Protein AF-A0A9X1Z696-F1 (afdb_monomer)

Radius of gyration: 63.29 Å; Cα contacts (8 Å, |Δi|>4): 1211; chains: 1; bounding box: 134×88×149 Å

Foldseek 3Di:
DPPPPPPPPPPPPPDPPVPWDWFAWPDKDWPAFDDDDVAGQGRVQQAVPDLQYKHKGHFDPQLQQFIKMKTFTPDWFFFFKKKWFWFRLNDPLRLQQAKTFQWKWKAFQVRFIDIDGDDSDRDIDMDTGPTDTGRMMMIGGHDIHAHPNHGRMIITRYMTITGGHPVRVVVVVVVVVVVVVVVVVVVVVVVVVVVVVVVVLVVLLVVLVVCVVPDDPLVSLVVLLVCLVPDDDPVSVVSSLVSVLVVLVVQLVVCLVVLNLPSLVVVLVSPCPGPSCVVCVVSSVSSNVSSLVSLVVVCVVVLALLSLLVSQVVSQVVDPPRPSLVSLVSSLVSLLVCLVVVVPPDLPLVSLVSCLPDDDDPVSVVSSLVSLQSNLLVLLVVDQAVVSLVVSCVSCPVPDHALNSLQSSQCSNCVSQQKDKDKDKDKDFPAKDWDFDFDDKDWDWDWDDDPNDTDTDTDIDTDTDDTDIDTAIAIKMKMKIFQQAQWKKKWKKKKKFFAWEWDWDADPPPPPPCRTDGDIDTDIDIDIDIDTDHHRDMDMDIDTRYRYDTPNTDIHTPDIDTDDNVVVVLLVCLLANQDLVSLVVLCPDPSNVVCNVSSQVVNLVNQVVQKDWDKDFDPPDDLADFGKIKIKIFRQAQFKFWKWKDKPQDPDIDIDIAHHRGMDIDIHTGYRDDPVRIDMDIDGPTTDD

Structure (mmCIF, N/CA/C/O backbone):
data_AF-A0A9X1Z696-F1
#
_entry.id   AF-A0A9X1Z696-F1
#
loop_
_atom_site.group_PDB
_atom_site.id
_atom_site.type_symbol
_atom_site.label_atom_id
_atom_site.label_alt_id
_atom_site.label_comp_id
_atom_site.label_asym_id
_atom_site.label_entity_id
_atom_site.label_seq_id
_atom_site.pdbx_PDB_ins_code
_atom_site.Cartn_x
_atom_site.Cartn_y
_atom_site.Cartn_z
_atom_site.occupancy
_atom_site.B_iso_or_equiv
_atom_site.auth_seq_id
_atom_site.auth_comp_id
_atom_site.auth_asym_id
_atom_site.auth_atom_id
_atom_site.pdbx_PDB_model_num
ATOM 1 N N . MET A 1 1 ? -19.351 -11.252 39.423 1.00 37.94 1 MET A N 1
ATOM 2 C CA . MET A 1 1 ? -19.489 -11.789 40.801 1.00 37.94 1 MET A CA 1
ATOM 3 C C . MET A 1 1 ? -19.796 -10.697 41.851 1.00 37.94 1 MET A C 1
ATOM 5 O O . MET A 1 1 ? -19.114 -10.624 42.860 1.00 37.94 1 MET A O 1
ATOM 9 N N . LYS A 1 2 ? -20.817 -9.836 41.660 1.00 31.81 2 LYS A N 1
ATOM 10 C CA . LYS A 1 2 ? -21.191 -8.789 42.652 1.00 31.81 2 LYS A CA 1
ATOM 11 C C . LYS A 1 2 ? -22.708 -8.544 42.816 1.00 31.81 2 LYS A C 1
ATOM 13 O O . LYS A 1 2 ? -23.097 -7.573 43.446 1.00 31.81 2 LYS A O 1
ATOM 18 N N . LYS A 1 3 ? -23.581 -9.420 42.297 1.00 30.72 3 LYS A N 1
ATOM 19 C CA . LYS A 1 3 ? -25.052 -9.277 42.422 1.00 30.72 3 LYS A CA 1
ATOM 20 C C . LYS A 1 3 ? -25.711 -10.218 43.448 1.00 30.72 3 LYS A C 1
ATOM 22 O O . LYS A 1 3 ? -26.930 -10.255 43.526 1.00 30.72 3 LYS A O 1
ATOM 27 N N . LEU A 1 4 ? -24.935 -10.943 44.261 1.00 31.11 4 LEU A N 1
ATOM 28 C CA . LEU A 1 4 ? -25.471 -11.966 45.177 1.00 31.11 4 LEU A CA 1
ATOM 29 C C . LEU A 1 4 ? -25.589 -11.529 46.652 1.00 31.11 4 LEU A C 1
ATOM 31 O O . LEU A 1 4 ? -25.949 -12.343 47.491 1.00 31.11 4 LEU A O 1
ATOM 35 N N . PHE A 1 5 ? -25.297 -10.269 46.994 1.00 35.19 5 PHE A N 1
ATOM 36 C CA . PHE A 1 5 ? -25.197 -9.848 48.404 1.00 35.19 5 PHE A CA 1
ATOM 37 C C .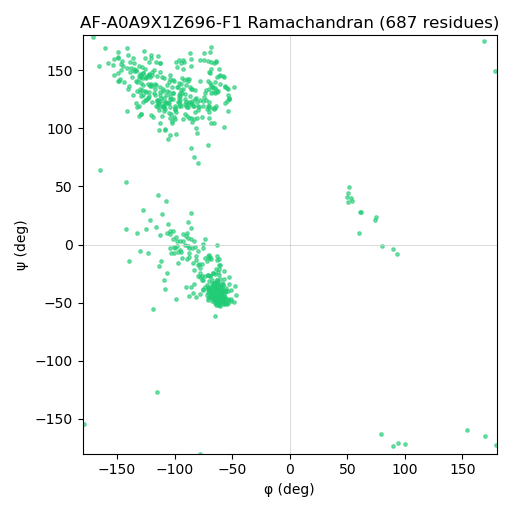 PHE A 1 5 ? -26.391 -9.062 48.962 1.00 35.19 5 PHE A C 1
ATOM 39 O O . PHE A 1 5 ? -26.445 -8.849 50.167 1.00 35.19 5 PHE A O 1
ATOM 46 N N . PHE A 1 6 ? -27.372 -8.664 48.143 1.00 33.44 6 PHE A N 1
ATOM 47 C CA . PHE A 1 6 ? -28.458 -7.787 48.616 1.00 33.44 6 PHE A CA 1
ATOM 48 C C . PHE A 1 6 ? -29.785 -8.493 48.943 1.00 33.44 6 PHE A C 1
ATOM 50 O O . PHE A 1 6 ? -30.678 -7.874 49.509 1.00 33.44 6 PHE A O 1
ATOM 57 N N . ALA A 1 7 ? -29.919 -9.791 48.647 1.00 29.61 7 ALA A N 1
ATOM 58 C CA . ALA A 1 7 ? -31.153 -10.548 48.899 1.00 29.61 7 ALA A CA 1
ATOM 59 C C . ALA A 1 7 ? -31.119 -11.418 50.174 1.00 29.61 7 ALA A C 1
ATOM 61 O O . ALA A 1 7 ? -32.121 -12.038 50.513 1.00 29.61 7 ALA A O 1
ATOM 62 N N . LEU A 1 8 ? -29.998 -11.459 50.905 1.00 30.05 8 LEU A N 1
ATOM 63 C CA . LEU A 1 8 ? -29.831 -12.364 52.053 1.00 30.05 8 LEU A CA 1
ATOM 64 C C . LEU A 1 8 ? -30.096 -11.711 53.426 1.00 30.05 8 LEU A C 1
ATOM 66 O O . LEU A 1 8 ? -30.027 -12.390 54.446 1.00 30.05 8 LEU A O 1
ATOM 70 N N . SER A 1 9 ? -30.415 -10.413 53.483 1.00 31.78 9 SER A N 1
ATOM 71 C CA . SER A 1 9 ? -30.576 -9.682 54.754 1.00 31.78 9 SER A CA 1
ATOM 72 C C . SER A 1 9 ? -32.011 -9.616 55.291 1.00 31.78 9 SER A C 1
ATOM 74 O O . SER A 1 9 ? -32.193 -9.263 56.453 1.00 31.78 9 SER A O 1
ATOM 76 N N . LEU A 1 10 ? -33.033 -9.997 54.510 1.00 31.11 10 LEU A N 1
ATOM 77 C CA . LEU A 1 10 ? -34.434 -9.990 54.973 1.00 31.11 10 LEU A CA 1
ATOM 78 C C . LEU A 1 10 ? -34.969 -11.345 55.469 1.00 31.11 10 LEU A C 1
ATOM 80 O O . LEU A 1 10 ? -36.059 -11.380 56.033 1.00 31.11 10 LEU A O 1
ATOM 84 N N . TYR A 1 11 ? -34.211 -12.438 55.343 1.00 32.88 11 TYR A N 1
ATOM 85 C CA . TYR A 1 11 ? -34.647 -13.775 55.787 1.00 32.88 11 TYR A CA 1
ATOM 86 C C . TYR A 1 11 ? -34.184 -14.177 57.201 1.00 32.88 11 TYR A C 1
ATOM 88 O O . TYR A 1 11 ? -34.494 -15.272 57.655 1.00 32.88 11 TYR A O 1
ATOM 96 N N . LEU A 1 12 ? -33.489 -13.299 57.937 1.00 34.62 12 LEU A N 1
ATOM 97 C CA . LEU A 1 12 ? -32.966 -13.597 59.285 1.00 34.62 12 LEU A CA 1
ATOM 98 C C . LEU A 1 12 ? -33.828 -13.063 60.446 1.00 34.62 12 LEU A C 1
ATOM 100 O O . LEU A 1 12 ? -33.436 -13.180 61.604 1.00 34.62 12 LEU A O 1
ATOM 104 N N . ALA A 1 13 ? -35.008 -12.499 60.175 1.00 36.16 13 ALA A N 1
ATOM 105 C CA . ALA A 1 13 ? -35.862 -11.898 61.208 1.00 36.16 13 ALA A CA 1
ATOM 106 C C . ALA A 1 13 ? -37.052 -12.769 61.664 1.00 36.16 13 ALA A C 1
ATOM 108 O O . ALA A 1 13 ? -37.931 -12.265 62.360 1.00 36.16 13 ALA A O 1
ATOM 109 N N . SER A 1 14 ? -37.115 -14.057 61.300 1.00 36.31 14 SER A N 1
ATOM 110 C CA . SER A 1 14 ? -38.261 -14.915 61.657 1.00 36.31 14 SER A CA 1
ATOM 111 C C . SER A 1 14 ? -37.887 -16.355 62.008 1.00 36.31 14 SER A C 1
ATOM 113 O O . SER A 1 14 ? -38.444 -17.302 61.476 1.00 36.31 14 SER A O 1
ATOM 115 N N . SER A 1 15 ? -36.967 -16.531 62.956 1.00 36.34 15 SER A N 1
ATOM 116 C CA . SER A 1 15 ? -36.835 -17.806 63.676 1.00 36.34 15 SER A CA 1
ATOM 117 C C . SER A 1 15 ? -35.990 -17.636 64.938 1.00 36.34 15 SER A C 1
ATOM 119 O O . SER A 1 15 ? -34.920 -18.220 65.070 1.00 36.34 15 SER A O 1
ATOM 121 N N . PHE A 1 16 ? -36.473 -16.836 65.892 1.00 47.09 16 PHE A N 1
ATOM 122 C CA . PHE A 1 16 ? -36.141 -17.084 67.298 1.00 47.09 16 PHE A CA 1
ATOM 123 C C . PHE A 1 16 ? -37.118 -18.148 67.801 1.00 47.09 16 PHE A C 1
ATOM 125 O O . PHE A 1 16 ? -38.100 -17.852 68.473 1.00 47.09 16 PHE A O 1
ATOM 132 N N . VAL A 1 17 ? -36.876 -19.394 67.394 1.00 40.75 17 VAL A N 1
ATOM 133 C CA . VAL A 1 17 ? -37.309 -20.537 68.195 1.00 40.75 17 VAL A CA 1
ATOM 134 C C . VAL A 1 17 ? -36.456 -20.441 69.453 1.00 40.75 17 VAL A C 1
ATOM 136 O O . VAL A 1 17 ? -35.228 -20.422 69.352 1.00 40.75 17 VAL A O 1
ATOM 139 N N . TRP A 1 18 ? -37.082 -20.259 70.612 1.00 46.44 18 TRP A N 1
ATOM 140 C CA . TRP A 1 18 ? -36.401 -20.421 71.890 1.00 46.44 18 TRP A CA 1
ATOM 141 C C . TRP A 1 18 ? -35.857 -21.847 71.888 1.00 46.44 18 TRP A C 1
ATOM 143 O O . TRP A 1 18 ? -36.621 -22.799 71.985 1.00 46.44 18 TRP A O 1
ATOM 153 N N . ALA A 1 19 ? -34.564 -22.020 71.622 1.00 50.69 19 ALA A N 1
ATOM 154 C CA . ALA A 1 19 ? -33.948 -23.318 71.810 1.00 50.69 19 ALA A CA 1
ATOM 155 C C . ALA A 1 19 ? -33.953 -23.541 73.321 1.00 50.69 19 ALA A C 1
ATOM 157 O O . ALA A 1 19 ? -33.198 -22.873 74.030 1.00 50.69 19 ALA A O 1
ATOM 158 N N . ASP A 1 20 ? -34.860 -24.390 73.802 1.00 59.59 20 ASP A N 1
ATOM 159 C CA . ASP A 1 20 ? -34.889 -24.786 75.202 1.00 59.59 20 ASP A CA 1
ATOM 160 C C . ASP A 1 20 ? -33.498 -25.282 75.593 1.00 59.59 20 ASP A C 1
ATOM 162 O O . ASP A 1 20 ? -32.908 -26.145 74.936 1.00 59.59 20 ASP A O 1
ATOM 166 N N . THR A 1 21 ? -32.942 -24.684 76.641 1.00 77.94 21 THR A N 1
ATOM 167 C CA . THR A 1 21 ? -31.635 -25.078 77.161 1.00 77.94 21 THR A CA 1
ATOM 168 C C . THR A 1 21 ? -31.819 -26.013 78.345 1.00 77.94 21 THR A C 1
ATOM 170 O O . THR A 1 21 ? -32.826 -25.946 79.049 1.00 77.94 21 THR A O 1
ATOM 173 N N . ASN A 1 22 ? -30.839 -26.884 78.587 1.00 87.56 22 ASN A N 1
ATOM 174 C CA . ASN A 1 22 ? -30.827 -27.672 79.813 1.00 87.56 22 ASN A CA 1
ATOM 175 C C . ASN A 1 22 ? -30.674 -26.736 81.018 1.00 87.56 22 ASN A C 1
ATOM 177 O O . ASN A 1 22 ? -29.673 -26.027 81.146 1.00 87.56 22 ASN A O 1
ATOM 181 N N . ILE A 1 23 ? -31.665 -26.760 81.902 1.00 92.25 23 ILE A N 1
ATOM 182 C CA . ILE A 1 23 ? -31.630 -26.088 83.192 1.00 92.25 23 ILE A CA 1
ATOM 183 C C . ILE A 1 23 ? -30.581 -26.763 84.061 1.00 92.25 23 ILE A C 1
ATOM 185 O O . ILE A 1 23 ? -30.544 -27.985 84.209 1.00 92.25 23 ILE A O 1
ATOM 189 N N . ASN A 1 24 ? -29.721 -25.943 84.654 1.00 91.69 24 ASN A N 1
ATOM 190 C CA . ASN A 1 24 ? -28.668 -26.428 85.525 1.00 91.69 24 ASN A CA 1
ATOM 191 C C . ASN A 1 24 ? -29.267 -26.941 86.847 1.00 91.69 24 ASN A C 1
ATOM 193 O O . ASN A 1 24 ? -29.898 -26.182 87.590 1.00 91.69 24 ASN A O 1
ATOM 197 N N . ILE A 1 25 ? -29.065 -28.226 87.141 1.00 93.75 25 ILE A N 1
ATOM 198 C CA . ILE A 1 25 ? -29.547 -28.872 88.365 1.00 93.75 25 ILE A CA 1
ATOM 199 C C . ILE A 1 25 ? -28.490 -28.718 89.462 1.00 93.75 25 ILE A C 1
ATOM 201 O O . ILE A 1 25 ? -27.351 -29.151 89.316 1.00 93.75 25 ILE A O 1
ATOM 205 N N . LYS A 1 26 ? -28.876 -28.109 90.583 1.00 92.81 26 LYS A N 1
ATOM 206 C CA . LYS A 1 26 ? -28.021 -27.886 91.754 1.00 92.81 26 LYS A CA 1
ATOM 207 C C . LYS A 1 26 ? -27.852 -29.145 92.596 1.00 92.81 26 LYS A C 1
ATOM 209 O O . LYS A 1 26 ? -26.762 -29.408 93.097 1.00 92.81 26 LYS A O 1
ATOM 214 N N . SER A 1 27 ? -28.938 -29.880 92.816 1.00 95.25 27 SER A N 1
ATOM 215 C CA . SER A 1 27 ? -28.945 -31.075 93.662 1.00 95.25 27 SER A CA 1
ATOM 216 C C . SER A 1 27 ? -30.114 -31.998 93.315 1.00 95.25 27 SER A C 1
ATOM 218 O O . SER A 1 27 ? -31.139 -31.560 92.793 1.00 95.25 27 SER A O 1
ATOM 220 N N . ALA A 1 28 ? -29.959 -33.284 93.635 1.00 96.69 28 ALA A N 1
ATOM 221 C CA . ALA A 1 28 ? -31.011 -34.291 93.548 1.00 96.69 28 ALA A CA 1
ATOM 222 C C . ALA A 1 28 ? -31.217 -34.953 94.917 1.00 96.69 28 ALA A C 1
ATOM 224 O O . ALA A 1 28 ? -30.253 -35.256 95.621 1.00 96.69 28 ALA A O 1
ATOM 225 N N . THR A 1 29 ? -32.474 -35.175 95.289 1.00 97.25 29 THR A N 1
ATOM 226 C CA . THR A 1 29 ? -32.901 -35.873 96.513 1.00 97.25 29 THR A CA 1
ATOM 227 C C . THR A 1 29 ? -34.011 -36.860 96.170 1.00 97.25 29 THR A C 1
ATOM 229 O O . THR A 1 29 ? -34.696 -36.677 95.169 1.00 97.25 29 THR A O 1
ATOM 232 N N . ALA A 1 30 ? -34.216 -37.904 96.970 1.00 96.94 30 ALA A N 1
ATOM 233 C CA . ALA A 1 30 ? -35.248 -38.908 96.710 1.00 96.94 30 ALA A CA 1
ATOM 234 C C . ALA A 1 30 ? -35.955 -39.362 97.991 1.00 96.94 30 ALA A C 1
ATOM 236 O O . ALA A 1 30 ? -35.443 -39.166 99.093 1.00 96.94 30 ALA A O 1
ATOM 237 N N . SER A 1 31 ? -37.122 -39.990 97.835 1.00 95.44 31 SER A N 1
ATOM 238 C CA . SER A 1 31 ? -37.882 -40.612 98.927 1.00 95.44 31 SER A CA 1
ATOM 239 C C . SER A 1 31 ? -37.101 -41.719 99.624 1.00 95.44 31 SER A C 1
ATOM 241 O O . SER A 1 31 ? -37.164 -41.865 100.844 1.00 95.44 31 SER A O 1
ATOM 243 N N . SER A 1 32 ? -36.376 -42.514 98.843 1.00 93.62 32 SER A N 1
ATOM 244 C CA . SER A 1 32 ? -35.541 -43.600 99.324 1.00 93.62 32 SER A CA 1
ATOM 245 C C . SER A 1 32 ? -34.496 -43.985 98.273 1.00 93.62 32 SER A C 1
ATOM 247 O O . SER A 1 32 ? -34.545 -43.536 97.125 1.00 93.62 32 SER A O 1
ATOM 249 N N . VAL A 1 33 ? -33.535 -44.812 98.686 1.00 91.81 33 VAL A N 1
ATOM 250 C CA . VAL A 1 33 ? -32.447 -45.323 97.844 1.00 91.81 33 VAL A CA 1
ATOM 251 C C . VAL A 1 33 ? -32.270 -46.810 98.126 1.00 91.81 33 VAL A C 1
ATOM 253 O O . VAL A 1 33 ? -32.178 -47.203 99.296 1.00 91.81 33 VAL A O 1
ATOM 256 N N . CYS A 1 34 ? -32.267 -47.632 97.075 1.00 89.56 34 CYS A N 1
ATOM 257 C CA . CYS A 1 34 ? -32.011 -49.067 97.160 1.00 89.56 34 CYS A CA 1
ATOM 258 C C . CYS A 1 34 ? -30.662 -49.311 97.864 1.00 89.56 34 CYS A C 1
ATOM 260 O O . CYS A 1 34 ? -29.706 -48.591 97.568 1.00 89.56 34 CYS A O 1
ATOM 262 N N . PRO A 1 35 ? -30.556 -50.259 98.820 1.00 85.00 35 PRO A N 1
ATOM 263 C CA . PRO A 1 35 ? -29.281 -50.546 99.468 1.00 85.00 35 PRO A CA 1
ATOM 264 C C . PRO A 1 35 ? -28.199 -50.839 98.429 1.00 85.00 35 PRO A C 1
ATOM 266 O O . PRO A 1 35 ? -28.440 -51.596 97.492 1.00 85.00 35 PRO A O 1
ATOM 269 N N . ALA A 1 36 ? -27.026 -50.236 98.608 1.00 79.75 36 ALA A N 1
ATOM 270 C CA . ALA A 1 36 ? -25.904 -50.466 97.714 1.00 79.75 36 ALA A CA 1
ATOM 271 C C . ALA A 1 36 ? -25.504 -51.949 97.719 1.00 79.75 36 ALA A C 1
ATOM 273 O O . ALA A 1 36 ? -25.443 -52.589 98.773 1.00 79.75 36 ALA A O 1
ATOM 274 N N . ASP A 1 37 ? -25.214 -52.464 96.532 1.00 81.19 37 ASP A N 1
ATOM 275 C CA . ASP A 1 37 ? -24.609 -53.770 96.308 1.00 81.19 37 ASP A CA 1
ATOM 276 C C . ASP A 1 37 ? -23.220 -53.564 95.676 1.00 81.19 37 ASP A C 1
ATOM 278 O O . ASP A 1 37 ? -22.397 -52.821 96.211 1.00 81.19 37 ASP A O 1
ATOM 282 N N . SER A 1 38 ? -22.932 -54.198 94.539 1.00 78.62 38 SER A N 1
ATOM 283 C CA . SER A 1 38 ? -21.785 -53.842 93.701 1.00 78.62 38 SER A CA 1
ATOM 284 C C . SER A 1 38 ? -21.938 -52.491 92.976 1.00 78.62 38 SER A C 1
ATOM 286 O O . SER A 1 38 ? -20.964 -52.023 92.390 1.00 78.62 38 SER A O 1
ATOM 288 N N . ALA A 1 39 ? -23.122 -51.866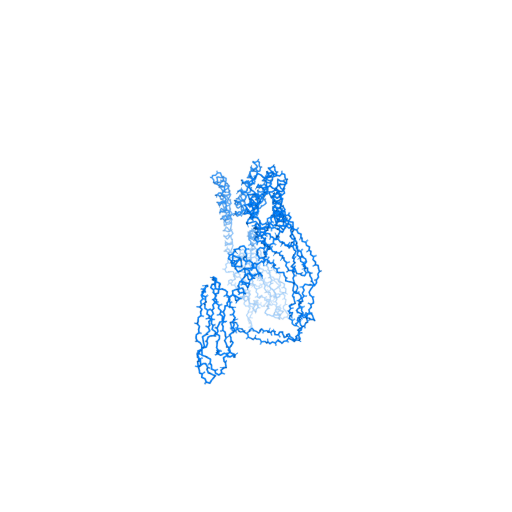 93.003 1.00 83.50 39 ALA A N 1
ATOM 289 C CA . ALA A 1 39 ? -23.437 -50.566 92.415 1.00 83.50 39 ALA A CA 1
ATOM 290 C C . ALA A 1 39 ? -24.048 -49.585 93.442 1.00 83.50 39 ALA A C 1
ATOM 292 O O . ALA A 1 39 ? -24.557 -49.967 94.498 1.00 83.50 39 ALA A O 1
ATOM 293 N N . SER A 1 40 ? -23.982 -48.289 93.116 1.00 88.19 40 SER A N 1
ATOM 294 C CA . SER A 1 40 ? -24.632 -47.203 93.862 1.00 88.19 40 SER A CA 1
ATOM 295 C C . SER A 1 40 ? -25.910 -46.777 93.146 1.00 88.19 40 SER A C 1
ATOM 297 O O . SER A 1 40 ? -25.913 -46.675 91.921 1.00 88.19 40 SER A O 1
ATOM 299 N N . TYR A 1 41 ? -26.963 -46.472 93.906 1.00 93.69 41 TYR A N 1
ATOM 300 C CA . TYR A 1 41 ? -28.296 -46.144 93.387 1.00 93.69 41 TYR A CA 1
ATOM 301 C C . TYR A 1 41 ? -28.789 -44.750 93.802 1.00 93.69 41 TYR A C 1
ATOM 303 O O . TYR A 1 41 ? -29.991 -44.491 93.818 1.00 93.69 41 TYR A O 1
ATOM 311 N N . GLU A 1 42 ? -27.867 -43.865 94.173 1.00 96.50 42 GLU A N 1
ATOM 312 C CA . GLU A 1 42 ? -28.144 -42.520 94.683 1.00 96.50 42 GLU A CA 1
ATOM 313 C C . GLU A 1 42 ? -28.882 -41.624 93.662 1.00 96.50 42 GLU A C 1
ATOM 315 O O . GLU A 1 42 ? -28.701 -41.777 92.452 1.00 96.50 42 GLU A O 1
ATOM 320 N N . PRO A 1 43 ? -29.699 -40.644 94.101 1.00 96.31 43 PRO A N 1
ATOM 321 C CA . PRO A 1 43 ? -30.478 -39.790 93.199 1.00 96.31 43 PRO A CA 1
ATOM 322 C C . PRO A 1 43 ? -29.621 -38.930 92.261 1.00 96.31 43 PRO A C 1
ATOM 324 O O . PRO A 1 43 ? -30.091 -38.545 91.194 1.00 96.31 43 PRO A O 1
ATOM 327 N N . GLN A 1 44 ? -28.365 -38.638 92.615 1.00 96.44 44 GLN A N 1
ATOM 328 C CA . GLN A 1 44 ? -27.444 -37.891 91.750 1.00 96.44 44 GLN A CA 1
ATOM 329 C C . GLN A 1 44 ? -27.099 -38.658 90.471 1.00 96.44 44 GLN A C 1
ATOM 331 O O . GLN A 1 44 ? -26.809 -38.026 89.460 1.00 96.44 44 GLN A O 1
ATOM 336 N N . ASN A 1 45 ? -27.195 -39.990 90.488 1.00 96.94 45 ASN A N 1
ATOM 337 C CA . ASN A 1 45 ? -26.987 -40.809 89.299 1.00 96.94 45 ASN A CA 1
ATOM 338 C C . ASN A 1 45 ? -27.987 -40.469 88.190 1.00 96.94 45 ASN A C 1
ATOM 340 O O . ASN A 1 45 ? -27.652 -40.570 87.025 1.00 96.94 45 ASN A O 1
ATOM 344 N N . ALA A 1 46 ? -29.198 -40.020 88.531 1.00 96.06 46 ALA A N 1
ATOM 345 C CA . ALA A 1 46 ? -30.191 -39.636 87.533 1.00 96.06 46 ALA A CA 1
ATOM 346 C C . ALA A 1 46 ? -29.903 -38.275 86.873 1.00 96.06 46 ALA A C 1
ATOM 348 O O . ALA A 1 46 ? -30.676 -37.854 86.023 1.00 96.06 46 ALA A O 1
ATOM 349 N N . ILE A 1 47 ? -28.856 -37.548 87.270 1.00 95.50 47 ILE A N 1
ATOM 350 C CA . ILE A 1 47 ? -28.504 -36.235 86.700 1.00 95.50 47 ILE A CA 1
ATOM 351 C C . ILE A 1 47 ? -27.013 -36.116 86.353 1.00 95.50 47 ILE A C 1
ATOM 353 O O . ILE A 1 47 ? -26.537 -35.021 86.055 1.00 95.50 47 ILE A O 1
ATOM 357 N N . ASP A 1 48 ? -26.255 -37.213 86.405 1.00 94.44 48 ASP A N 1
ATOM 358 C CA . ASP A 1 48 ? -24.797 -37.205 86.232 1.00 94.44 48 ASP A CA 1
ATOM 359 C C . ASP A 1 48 ? -24.341 -37.321 84.763 1.00 94.44 48 ASP A C 1
ATOM 361 O O . ASP A 1 48 ? -23.143 -37.220 84.481 1.00 94.44 48 ASP A O 1
ATOM 365 N N . ASN A 1 49 ? -25.287 -37.477 83.828 1.00 92.06 49 ASN A N 1
ATOM 366 C CA . ASN A 1 49 ? -25.075 -37.692 82.396 1.00 92.06 49 ASN A CA 1
ATOM 367 C C . ASN A 1 49 ? -24.291 -38.972 82.056 1.00 92.06 49 ASN A C 1
ATOM 369 O O . ASN A 1 49 ? -23.622 -39.026 81.020 1.00 92.06 49 ASN A O 1
ATOM 373 N N . LYS A 1 50 ? -24.368 -40.015 82.891 1.00 93.88 50 LYS A N 1
ATOM 374 C CA . LYS A 1 50 ? -23.734 -41.314 82.637 1.00 93.88 50 LYS A CA 1
ATOM 375 C C . LYS A 1 50 ? -24.789 -42.398 82.458 1.00 93.88 50 LYS A C 1
ATOM 377 O O . LYS A 1 50 ? -25.553 -42.716 83.353 1.00 93.88 50 LYS A O 1
ATOM 382 N N . SER A 1 51 ? -24.775 -43.066 81.308 1.00 92.00 51 SER A N 1
ATOM 383 C CA . SER A 1 51 ? -25.693 -44.184 81.041 1.00 92.00 51 SER A CA 1
ATOM 384 C C . SER A 1 51 ? -25.400 -45.449 81.860 1.00 92.00 51 SER A C 1
ATOM 386 O O . SER A 1 51 ? -26.201 -46.383 81.847 1.00 92.00 51 SER A O 1
ATOM 388 N N . SER A 1 52 ? -24.248 -45.506 82.538 1.00 93.19 52 SER A N 1
ATOM 389 C CA . SER A 1 52 ? -23.831 -46.632 83.380 1.00 93.19 52 SER A CA 1
ATOM 390 C C . SER A 1 52 ? -24.406 -46.584 84.798 1.00 93.19 52 SER A C 1
ATOM 392 O O . SER A 1 52 ? -24.374 -47.587 85.502 1.00 93.19 52 SER A O 1
ATOM 394 N N . THR A 1 53 ? -24.929 -45.441 85.238 1.00 95.69 53 THR A N 1
ATOM 395 C CA . THR A 1 53 ? -25.480 -45.233 86.582 1.00 95.69 53 THR A CA 1
ATOM 396 C C . THR A 1 53 ? -26.993 -45.007 86.496 1.00 95.69 53 THR A C 1
ATOM 398 O O . THR A 1 53 ? -27.536 -44.669 85.447 1.00 95.69 53 THR A O 1
ATOM 401 N N . ALA A 1 54 ? -27.711 -45.278 87.585 1.00 95.81 54 ALA A N 1
ATOM 402 C CA . ALA A 1 54 ? -29.142 -45.003 87.685 1.00 95.81 54 ALA A CA 1
ATOM 403 C C . ALA A 1 54 ? -29.541 -44.780 89.146 1.00 95.81 54 ALA A C 1
ATOM 405 O O . ALA A 1 54 ? -28.893 -45.293 90.063 1.00 95.81 54 ALA A O 1
ATOM 406 N N . TRP A 1 55 ? -30.618 -44.030 89.365 1.00 97.00 55 TRP A N 1
ATOM 407 C CA . TRP A 1 55 ? -31.289 -43.975 90.662 1.00 97.00 55 TRP A CA 1
ATOM 408 C C . TRP A 1 55 ? -32.279 -45.134 90.781 1.00 97.00 55 TRP A C 1
ATOM 410 O O . TRP A 1 55 ? -33.068 -45.351 89.860 1.00 97.00 55 TRP A O 1
ATOM 420 N N . PHE A 1 56 ? -32.276 -45.827 91.924 1.00 96.00 56 PHE A N 1
ATOM 421 C CA . PHE A 1 56 ? -33.313 -46.790 92.304 1.00 96.00 56 PHE A CA 1
ATOM 422 C C . PHE A 1 56 ? -33.811 -46.503 93.725 1.00 96.00 56 PHE A C 1
ATOM 424 O O . PHE A 1 56 ? -32.995 -46.403 94.646 1.00 96.00 56 PHE A O 1
ATOM 431 N N . PRO A 1 57 ? -35.130 -46.434 93.959 1.00 94.06 57 PRO A N 1
ATOM 432 C CA . PRO A 1 57 ? -35.688 -46.400 95.306 1.00 94.06 57 PRO A CA 1
ATOM 433 C C . PRO A 1 57 ? -35.619 -47.777 95.988 1.00 94.06 57 PRO A C 1
ATOM 435 O O . PRO A 1 57 ? -35.435 -48.814 95.348 1.00 94.06 57 PRO A 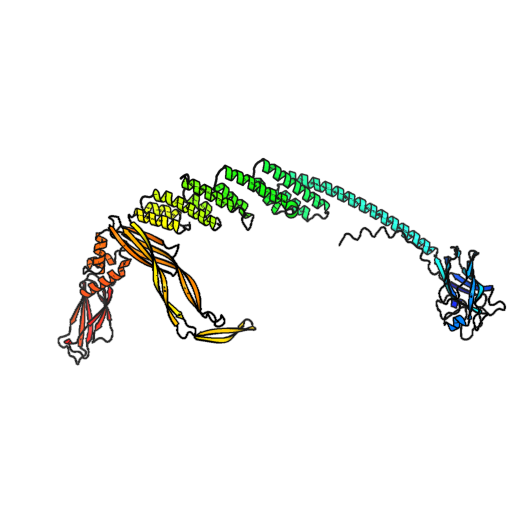O 1
ATOM 438 N N . LYS A 1 58 ? -35.807 -47.811 97.313 1.00 90.81 58 LYS A N 1
ATOM 439 C CA . LYS A 1 58 ? -35.922 -49.071 98.064 1.00 90.81 58 LYS A CA 1
ATOM 440 C C . LYS A 1 58 ? -37.120 -49.871 97.575 1.00 90.81 58 LYS A C 1
ATOM 442 O O . LYS A 1 58 ? -38.178 -49.314 97.293 1.00 90.81 58 LYS A O 1
ATOM 447 N N . ARG A 1 59 ? -36.988 -51.196 97.577 1.00 88.56 59 ARG A N 1
ATOM 448 C CA . ARG A 1 59 ? -38.099 -52.116 97.330 1.00 88.56 59 ARG A CA 1
ATOM 449 C C . ARG A 1 59 ? -39.280 -51.828 98.258 1.00 88.56 59 ARG A C 1
ATOM 451 O O . ARG A 1 59 ? -39.127 -51.823 99.481 1.00 88.56 59 ARG A O 1
ATOM 458 N N . THR A 1 60 ? -40.475 -51.673 97.690 1.00 86.50 60 THR A N 1
ATOM 459 C CA . THR A 1 60 ? -41.719 -51.517 98.459 1.00 86.50 60 THR A CA 1
ATOM 460 C C . THR A 1 60 ? -42.736 -52.598 98.097 1.00 86.50 60 THR A C 1
ATOM 462 O O . THR A 1 60 ? -42.727 -53.152 97.000 1.00 86.50 60 THR A O 1
ATOM 465 N N . ARG A 1 61 ? -43.684 -52.879 99.007 1.00 84.62 61 ARG A N 1
ATOM 466 C CA . ARG A 1 61 ? -44.788 -53.830 98.750 1.00 84.62 61 ARG A CA 1
ATOM 467 C C . ARG A 1 61 ? -45.728 -53.392 97.617 1.00 84.62 61 ARG A C 1
ATOM 469 O O . ARG A 1 61 ? -46.538 -54.197 97.176 1.00 84.62 61 ARG A O 1
ATOM 476 N N . LYS A 1 62 ? -45.638 -52.134 97.181 1.00 87.06 62 LYS A N 1
ATOM 477 C CA . LYS A 1 62 ? -46.441 -51.544 96.103 1.00 87.06 62 LYS A CA 1
ATOM 478 C C . LYS A 1 62 ? -45.602 -51.250 94.854 1.00 87.06 62 LYS A C 1
ATOM 480 O O . LYS A 1 62 ? -45.935 -50.332 94.119 1.00 87.06 62 LYS A O 1
ATOM 485 N N . ALA A 1 63 ? -44.503 -51.981 94.649 1.00 87.12 63 ALA A N 1
ATOM 486 C CA . ALA A 1 63 ? -43.690 -51.888 93.435 1.00 87.12 63 ALA A CA 1
ATOM 487 C C . ALA A 1 63 ? -43.272 -50.438 93.082 1.00 87.12 63 ALA A C 1
ATOM 489 O O . ALA A 1 63 ? -43.492 -49.960 91.976 1.00 87.12 63 ALA A O 1
ATOM 490 N N . ASN A 1 64 ? -42.740 -49.717 94.077 1.00 92.31 64 ASN A N 1
ATOM 491 C CA . ASN A 1 64 ? -42.347 -48.299 94.026 1.00 92.31 64 ASN A CA 1
ATOM 492 C C . ASN A 1 64 ? -43.432 -47.264 93.711 1.00 92.31 64 ASN A C 1
ATOM 494 O O . ASN A 1 64 ? -43.107 -46.084 93.586 1.00 92.31 64 ASN A O 1
ATOM 498 N N . GLN A 1 65 ? -44.712 -47.637 93.693 1.00 94.06 65 GLN A N 1
ATOM 499 C CA . GLN A 1 65 ? -45.784 -46.648 93.650 1.00 94.06 65 GLN A CA 1
ATOM 500 C C . GLN A 1 65 ? -45.667 -45.670 94.836 1.00 94.06 65 GLN A C 1
ATOM 502 O O . GLN A 1 65 ? -45.700 -46.080 96.001 1.00 94.06 65 GLN A O 1
ATOM 507 N N . GLY A 1 66 ? -45.552 -44.376 94.527 1.00 93.44 66 GLY A N 1
ATOM 508 C CA . GLY A 1 66 ? -45.392 -43.273 95.478 1.00 93.44 66 GLY A CA 1
ATOM 509 C C . GLY A 1 66 ? -43.945 -42.860 95.772 1.00 93.44 66 GLY A C 1
ATOM 510 O O . GLY A 1 66 ? -43.741 -41.827 96.413 1.00 93.44 66 GLY A O 1
ATOM 511 N N . GLU A 1 67 ? -42.945 -43.610 95.301 1.00 96.94 67 GLU A N 1
ATOM 512 C CA . GLU A 1 67 ? -41.538 -43.207 95.407 1.00 96.94 67 GLU A CA 1
ATOM 513 C C . GLU A 1 67 ? -41.246 -42.027 94.472 1.00 96.94 67 GLU A C 1
ATOM 515 O O . GLU A 1 67 ? -41.865 -41.881 93.416 1.00 96.94 67 GLU A O 1
ATOM 520 N N . TRP A 1 68 ? -40.321 -41.150 94.857 1.00 97.56 68 TRP A N 1
ATOM 521 C CA . TRP A 1 68 ? -40.057 -39.922 94.119 1.00 97.56 68 TRP A CA 1
ATOM 522 C C . TRP A 1 68 ? -38.589 -39.513 94.117 1.00 97.56 68 TRP A C 1
ATOM 524 O O . TRP A 1 68 ? -37.852 -39.776 95.064 1.00 97.56 68 TRP A O 1
ATOM 534 N N . ILE A 1 69 ? -38.210 -38.782 93.071 1.00 98.00 69 ILE A N 1
ATOM 535 C CA . ILE A 1 69 ? -36.953 -38.040 92.957 1.00 98.00 69 ILE A CA 1
ATOM 536 C C . ILE A 1 69 ? -37.264 -36.560 92.731 1.00 98.00 69 ILE A C 1
ATOM 538 O O . ILE A 1 69 ? -38.170 -36.213 91.976 1.00 98.00 69 ILE A O 1
ATOM 542 N N . LYS A 1 70 ? -36.548 -35.676 93.421 1.00 98.00 70 LYS A N 1
ATOM 543 C CA . LYS A 1 70 ? -36.690 -34.222 93.369 1.00 98.00 70 LYS A CA 1
ATOM 544 C C . LYS A 1 70 ? -35.358 -33.587 92.986 1.00 98.00 70 LYS A C 1
ATOM 546 O O . LYS A 1 70 ? -34.351 -33.812 93.654 1.00 98.00 70 LYS A O 1
ATOM 551 N N . LEU A 1 71 ? -35.388 -32.763 91.948 1.00 97.94 71 LEU A N 1
ATOM 552 C CA . LEU A 1 71 ? -34.270 -32.010 91.399 1.00 97.94 71 LEU A CA 1
ATOM 553 C C . LEU A 1 71 ? -34.440 -30.532 91.755 1.00 97.94 71 LEU A C 1
ATOM 555 O O . LEU A 1 71 ? -35.465 -29.938 91.423 1.00 97.94 71 LEU A O 1
ATOM 559 N N . GLU A 1 72 ? -33.464 -29.936 92.433 1.00 97.06 72 GLU A N 1
ATOM 560 C CA . GLU A 1 72 ? -33.442 -28.498 92.723 1.00 97.06 72 GLU A CA 1
ATOM 561 C C . GLU A 1 72 ? -32.584 -27.775 91.690 1.00 97.06 72 GLU A C 1
ATOM 563 O O . GLU A 1 72 ? -31.496 -28.235 91.347 1.00 97.06 72 GLU A O 1
ATOM 568 N N . PHE A 1 73 ? -33.060 -26.646 91.177 1.00 95.12 73 PHE A N 1
ATOM 569 C CA . PHE A 1 73 ? -32.371 -25.895 90.131 1.00 95.12 73 PHE A CA 1
ATOM 570 C C . PHE A 1 73 ? -31.338 -24.937 90.727 1.00 95.12 73 PHE A C 1
ATOM 572 O O . PHE A 1 73 ? -31.464 -24.489 91.868 1.00 95.12 73 PHE A O 1
ATOM 579 N N . ALA A 1 74 ? -30.301 -24.612 89.953 1.00 92.06 74 ALA A N 1
ATOM 580 C CA . ALA A 1 74 ? -29.281 -23.644 90.356 1.00 92.06 74 ALA A CA 1
ATOM 581 C C . ALA A 1 74 ? -29.857 -22.230 90.531 1.00 92.06 74 ALA A C 1
ATOM 583 O O . ALA A 1 74 ? -29.432 -21.503 91.429 1.00 92.06 74 ALA A O 1
ATOM 584 N N . GLU A 1 75 ? -30.853 -21.876 89.717 1.00 90.19 75 GLU A N 1
ATOM 585 C CA . GLU A 1 75 ? -31.594 -20.619 89.787 1.00 90.19 75 GLU A CA 1
ATOM 586 C C . GLU A 1 75 ? -33.067 -20.813 89.372 1.00 90.19 75 GLU A C 1
ATOM 588 O O . GLU A 1 75 ? -33.372 -21.756 88.630 1.00 90.19 75 GLU A O 1
ATOM 593 N N . PRO A 1 76 ? -33.995 -19.944 89.828 1.00 91.94 76 PRO A N 1
ATOM 594 C CA . PRO A 1 76 ? -35.375 -19.949 89.348 1.00 91.94 76 PRO A CA 1
ATOM 595 C C . PRO A 1 76 ? -35.423 -19.842 87.819 1.00 91.94 76 PRO A C 1
ATOM 597 O O . PRO A 1 76 ? -34.872 -18.907 87.235 1.00 91.94 76 PRO A O 1
ATOM 600 N N . SER A 1 77 ? -36.075 -20.805 87.175 1.00 92.81 77 SER A N 1
ATOM 601 C CA . SER A 1 77 ? -36.077 -20.955 85.716 1.00 92.81 77 SER A CA 1
ATOM 602 C C . SER A 1 77 ? -37.493 -21.204 85.206 1.00 92.81 77 SER A C 1
ATOM 604 O O . SER A 1 77 ? -38.312 -21.784 85.917 1.00 92.81 77 SER A O 1
ATOM 606 N N . ILE A 1 78 ? -37.796 -20.767 83.983 1.00 92.62 78 ILE A N 1
ATOM 607 C CA . ILE A 1 78 ? -39.048 -21.109 83.302 1.00 92.62 78 ILE A CA 1
ATOM 608 C C . ILE A 1 78 ? -38.858 -22.482 82.671 1.00 92.62 78 ILE A C 1
ATOM 610 O O . ILE A 1 78 ? -38.028 -22.632 81.778 1.00 92.62 78 ILE A O 1
ATOM 614 N N . ILE A 1 79 ? -39.594 -23.475 83.161 1.00 93.69 79 ILE A N 1
ATOM 615 C CA . ILE A 1 79 ? -39.470 -24.873 82.738 1.00 93.69 79 ILE A CA 1
ATOM 616 C C . ILE A 1 79 ? -40.500 -25.170 81.661 1.00 93.69 79 ILE A C 1
ATOM 618 O O . ILE A 1 79 ? -41.682 -24.941 81.893 1.00 93.69 79 ILE A O 1
ATOM 622 N N . SER A 1 80 ? -40.059 -25.712 80.532 1.00 93.06 80 SER A N 1
ATOM 623 C CA . SER A 1 80 ? -40.887 -26.068 79.372 1.00 93.06 80 SER A CA 1
ATOM 624 C C . SER A 1 80 ? -40.950 -27.580 79.133 1.00 93.06 80 SER A C 1
ATOM 626 O O . SER A 1 80 ? -41.880 -28.075 78.493 1.00 93.06 80 SER A O 1
ATOM 628 N N . GLY A 1 81 ? -40.016 -28.358 79.692 1.00 94.12 81 GLY A N 1
ATOM 629 C CA . GLY A 1 81 ? -40.041 -29.810 79.543 1.00 94.12 81 GLY A CA 1
ATOM 630 C C . GLY A 1 81 ? -39.051 -30.576 80.410 1.00 94.12 81 GLY A C 1
ATOM 631 O O . GLY A 1 81 ? -38.269 -30.009 81.172 1.00 94.12 81 GLY A O 1
ATOM 632 N N . VAL A 1 82 ? -39.102 -31.899 80.280 1.00 95.62 82 VAL A N 1
ATOM 633 C CA . VAL A 1 82 ? -38.195 -32.857 80.913 1.00 95.62 82 VAL A CA 1
ATOM 634 C C . VAL A 1 82 ? -37.879 -33.974 79.932 1.00 95.62 82 VAL A C 1
ATOM 636 O O . VAL A 1 82 ? -38.784 -34.563 79.347 1.00 95.62 82 VAL A O 1
ATOM 639 N N . ASP A 1 83 ? -36.606 -34.315 79.825 1.00 96.81 83 ASP A N 1
ATOM 640 C CA . ASP A 1 83 ? -36.117 -35.494 79.128 1.00 96.81 83 ASP A CA 1
ATOM 641 C C . ASP A 1 83 ? -35.768 -36.583 80.143 1.00 96.81 83 ASP A C 1
ATOM 643 O O . ASP A 1 83 ? -35.061 -36.322 81.115 1.00 96.81 83 ASP A O 1
ATOM 647 N N . ILE A 1 84 ? -36.251 -37.809 79.929 1.00 97.50 84 ILE A N 1
ATOM 648 C CA . ILE A 1 84 ? -36.029 -38.944 80.835 1.00 97.50 84 ILE A CA 1
ATOM 649 C C . ILE A 1 84 ? -35.494 -40.151 80.059 1.00 97.50 84 ILE A C 1
ATOM 651 O O . ILE A 1 84 ? -36.055 -40.540 79.034 1.00 97.50 84 ILE A O 1
ATOM 655 N N . ILE A 1 85 ? -34.447 -40.791 80.583 1.00 97.50 85 ILE A N 1
ATOM 656 C CA . ILE A 1 85 ? -33.995 -42.129 80.187 1.00 97.50 85 ILE A CA 1
ATOM 657 C C . ILE A 1 85 ? -34.439 -43.122 81.263 1.00 97.50 85 ILE A C 1
ATOM 659 O O . ILE A 1 85 ? -33.978 -43.089 82.405 1.00 97.50 85 ILE A O 1
ATOM 663 N N . ASN A 1 86 ? -35.364 -43.995 80.879 1.00 96.50 86 ASN A N 1
ATOM 664 C CA . ASN A 1 86 ? -36.100 -44.873 81.782 1.00 96.50 86 ASN A CA 1
ATOM 665 C C . ASN A 1 86 ? -35.399 -46.225 82.010 1.00 96.50 86 ASN A C 1
ATOM 667 O O . ASN A 1 86 ? -34.877 -46.826 81.068 1.00 96.50 86 ASN A O 1
ATOM 671 N N . GLY A 1 87 ? -35.459 -46.750 83.235 1.00 94.94 87 GLY A N 1
ATOM 672 C CA . GLY A 1 87 ? -34.778 -47.981 83.637 1.00 94.94 87 GLY A CA 1
ATOM 673 C C . GLY A 1 87 ? -33.296 -47.771 83.929 1.00 94.94 87 GLY A C 1
ATOM 674 O O . GLY A 1 87 ? -32.846 -46.640 84.100 1.00 94.94 87 GLY A O 1
ATOM 675 N N . TRP A 1 88 ? -32.538 -48.871 83.953 1.00 95.00 88 TRP A N 1
ATOM 676 C CA . TRP A 1 88 ? -31.073 -48.863 84.019 1.00 95.00 88 TRP A CA 1
ATOM 677 C C . TRP A 1 88 ? -30.496 -49.299 82.676 1.00 95.00 88 TRP A C 1
ATOM 679 O O . TRP A 1 88 ? -30.482 -50.487 82.351 1.00 95.00 88 TRP A O 1
ATOM 689 N N . VAL A 1 89 ? -30.076 -48.329 81.862 1.00 95.56 89 VAL A N 1
ATOM 690 C CA . VAL A 1 89 ? -29.729 -48.577 80.451 1.00 95.56 89 VAL A CA 1
ATOM 691 C C . VAL A 1 89 ? -28.267 -48.964 80.211 1.00 95.56 89 VAL A C 1
ATOM 693 O O . VAL A 1 89 ? -27.856 -49.048 79.056 1.00 95.56 89 VAL A O 1
ATOM 696 N N . GLU A 1 90 ? -27.495 -49.247 81.264 1.00 93.50 90 GLU A N 1
ATOM 697 C CA . GLU A 1 90 ? -26.081 -49.645 81.157 1.00 93.50 90 GLU A CA 1
ATOM 698 C C . GLU A 1 90 ? -25.888 -50.840 80.209 1.00 93.50 90 GLU A C 1
ATOM 700 O O . GLU A 1 90 ? -24.956 -50.880 79.408 1.00 93.50 90 GLU A O 1
ATOM 705 N N . SER A 1 91 ? -26.803 -51.810 80.265 1.00 93.56 91 SER A N 1
ATOM 706 C CA . SER A 1 91 ? -26.865 -52.922 79.323 1.00 93.56 91 SER A CA 1
ATOM 707 C C . SER A 1 91 ? -28.311 -53.339 79.076 1.00 93.56 91 SER A C 1
ATOM 709 O O . SER A 1 91 ? -29.192 -53.123 79.909 1.00 93.56 91 SER A O 1
ATOM 711 N N . LYS A 1 92 ? -28.572 -54.002 77.943 1.00 93.31 92 LYS A N 1
ATOM 712 C CA . LYS A 1 92 ? -29.905 -54.552 77.639 1.00 93.31 92 LYS A CA 1
ATOM 713 C C . LYS A 1 92 ? -30.385 -55.535 78.714 1.00 93.31 92 LYS A C 1
ATOM 715 O O . LYS A 1 92 ? -31.575 -55.576 79.013 1.00 93.31 92 LYS A O 1
ATOM 720 N N . ASN A 1 93 ? -29.463 -56.299 79.304 1.00 94.94 93 ASN A N 1
ATOM 721 C CA . ASN A 1 93 ? -29.780 -57.220 80.392 1.00 94.94 93 ASN A CA 1
ATOM 722 C C . ASN A 1 93 ? -30.184 -56.453 81.652 1.00 94.94 93 ASN A C 1
ATOM 724 O O . ASN A 1 93 ? -31.246 -56.739 82.188 1.00 94.94 93 ASN A O 1
ATOM 728 N N . ASN A 1 94 ? -29.419 -55.439 82.074 1.00 92.31 94 ASN A N 1
ATOM 729 C CA . ASN A 1 94 ? -29.784 -54.609 83.232 1.00 92.31 94 ASN A CA 1
ATOM 730 C C . ASN A 1 94 ? -31.135 -53.922 83.024 1.00 92.31 94 ASN A C 1
ATOM 732 O O . ASN A 1 94 ? -31.961 -53.902 83.937 1.00 92.31 94 ASN A O 1
ATOM 736 N N . TRP A 1 95 ? -31.399 -53.443 81.810 1.00 94.88 95 TRP A N 1
ATOM 737 C CA . TRP A 1 95 ? -32.664 -52.806 81.483 1.00 94.88 95 TRP A CA 1
ATOM 738 C C . TRP A 1 95 ? -33.853 -53.775 81.548 1.00 94.88 95 TRP A C 1
ATOM 740 O O . TRP A 1 95 ? -34.882 -53.403 82.099 1.00 94.88 95 TRP A O 1
ATOM 750 N N . LEU A 1 96 ? -33.723 -55.016 81.053 1.00 93.38 96 LEU A N 1
ATOM 751 C CA . LEU A 1 96 ? -34.782 -56.043 81.107 1.00 93.38 96 LEU A CA 1
ATOM 752 C C . LEU A 1 96 ? -34.957 -56.667 82.503 1.00 93.38 96 LEU A C 1
ATOM 754 O O . LEU A 1 96 ? -36.087 -56.954 82.911 1.00 93.38 96 LEU A O 1
ATOM 758 N N . HIS A 1 97 ? -33.848 -56.880 83.217 1.00 95.00 97 HIS A N 1
ATOM 759 C CA . HIS A 1 97 ? -33.809 -57.513 84.536 1.00 95.00 97 HIS A CA 1
ATOM 760 C C . HIS A 1 97 ? -34.470 -56.663 85.608 1.00 95.00 97 HIS A C 1
ATOM 762 O O . HIS A 1 97 ? -35.177 -57.214 86.447 1.00 95.00 97 HIS A O 1
ATOM 768 N N . ASN A 1 98 ? -34.280 -55.348 85.558 1.00 93.81 98 ASN A N 1
ATOM 769 C CA . ASN A 1 98 ? -34.836 -54.410 86.525 1.00 93.81 98 ASN A CA 1
ATOM 770 C C . ASN A 1 98 ? -36.184 -53.862 86.074 1.00 93.81 98 ASN A C 1
ATOM 772 O O . ASN A 1 98 ? -36.489 -53.865 84.885 1.00 93.81 98 ASN A O 1
ATOM 776 N N . SER A 1 99 ? -36.994 -53.363 87.004 1.00 95.75 99 SER A N 1
ATOM 777 C CA . SER A 1 99 ? -38.237 -52.701 86.617 1.00 95.75 99 SER A CA 1
ATOM 778 C C . SER A 1 99 ? -37.966 -51.312 86.043 1.00 95.75 99 SER A C 1
ATOM 780 O O . SER A 1 99 ? -36.910 -50.707 86.251 1.00 95.75 99 SER A O 1
ATOM 782 N N . ARG A 1 100 ? -38.926 -50.802 85.278 1.00 96.69 100 ARG A N 1
ATOM 783 C CA . ARG A 1 100 ? -38.842 -49.513 84.574 1.00 96.69 100 ARG A CA 1
ATOM 784 C C . ARG A 1 100 ? -40.095 -48.716 84.901 1.00 96.69 100 ARG A C 1
ATOM 786 O O . ARG A 1 100 ? -41.153 -49.308 85.086 1.00 96.69 100 ARG A O 1
ATOM 793 N N . VAL A 1 101 ? -40.013 -47.397 85.000 1.00 97.38 101 VAL A N 1
ATOM 794 C CA . VAL A 1 101 ? -41.189 -46.580 85.337 1.00 97.38 101 VAL A CA 1
ATOM 795 C C . VAL A 1 101 ? -42.173 -46.623 84.168 1.00 97.38 101 VAL A C 1
ATOM 797 O O . VAL A 1 101 ? -41.778 -46.424 83.024 1.00 97.38 101 VAL A O 1
ATOM 800 N N . LYS A 1 102 ? -43.451 -46.897 84.415 1.00 97.44 102 LYS A N 1
ATOM 801 C CA . LYS A 1 102 ? -44.486 -46.920 83.372 1.00 97.44 102 LYS A CA 1
ATOM 802 C C . LYS A 1 102 ? -45.273 -45.624 83.341 1.00 97.44 102 LYS A C 1
ATOM 804 O O . LYS A 1 102 ? -45.428 -45.035 82.274 1.00 97.44 102 LYS A O 1
ATOM 809 N N . SER A 1 103 ? -45.713 -45.148 84.498 1.00 97.31 103 SER A N 1
ATOM 810 C CA . SER A 1 103 ? -46.309 -43.822 84.640 1.00 97.31 103 SER A CA 1
ATOM 811 C C . SER A 1 103 ? -45.761 -43.109 85.866 1.00 97.31 103 SER A C 1
ATOM 813 O O . SER A 1 103 ? -45.375 -43.734 86.857 1.00 97.31 103 SER A O 1
ATOM 815 N N . ALA A 1 104 ? -45.693 -41.786 85.774 1.00 97.81 104 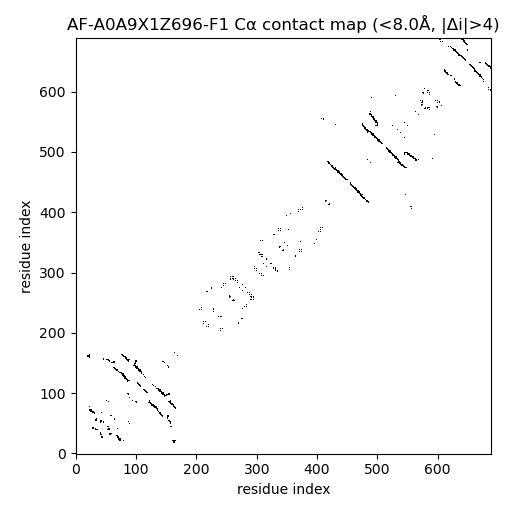ALA A N 1
ATOM 816 C CA . ALA A 1 104 ? -45.239 -40.916 86.844 1.00 97.81 104 ALA A CA 1
ATOM 817 C C . ALA A 1 104 ? -45.938 -39.557 86.767 1.00 97.81 104 ALA A C 1
ATOM 819 O O . ALA A 1 104 ? -46.430 -39.158 85.714 1.00 97.81 104 ALA A O 1
ATOM 820 N N . VAL A 1 105 ? -45.923 -38.812 87.866 1.00 98.12 105 VAL A N 1
ATOM 821 C CA . VAL A 1 105 ? -46.361 -37.415 87.919 1.00 98.12 105 VAL A CA 1
ATOM 822 C C . VAL A 1 105 ? -45.151 -36.524 88.110 1.00 98.12 105 VAL A C 1
ATOM 824 O O . VAL A 1 105 ? -44.423 -36.648 89.095 1.00 98.12 105 VAL A O 1
ATOM 827 N N . ILE A 1 106 ? -44.961 -35.594 87.183 1.00 97.88 106 ILE A N 1
ATOM 828 C CA . ILE A 1 106 ? -44.047 -34.470 87.341 1.00 97.88 106 ILE A CA 1
ATOM 829 C C . ILE A 1 106 ? -44.777 -33.385 88.138 1.00 97.88 106 ILE A C 1
ATOM 831 O O . ILE A 1 106 ? -45.919 -33.052 87.840 1.00 97.88 106 ILE A O 1
ATOM 835 N N . THR A 1 107 ? -44.136 -32.822 89.155 1.00 97.38 107 THR A N 1
ATOM 836 C CA . THR A 1 107 ? -44.617 -31.676 89.936 1.00 97.38 107 THR A CA 1
ATOM 837 C C . THR A 1 107 ? -43.536 -30.612 89.979 1.00 97.38 107 THR A C 1
ATOM 839 O O . THR A 1 107 ? -42.403 -30.899 90.357 1.00 97.38 107 THR A O 1
ATOM 842 N N . LEU A 1 108 ? -43.886 -29.382 89.634 1.00 97.50 108 LEU A N 1
ATOM 843 C CA . LEU A 1 108 ? -43.007 -28.224 89.732 1.00 97.50 108 LEU A CA 1
ATOM 844 C C . LEU A 1 108 ? -43.255 -27.467 91.040 1.00 97.50 108 LEU A C 1
ATOM 846 O O . LEU A 1 108 ? -44.339 -27.536 91.622 1.00 97.50 108 LEU A O 1
ATOM 850 N N . SER A 1 109 ? -42.276 -26.677 91.481 1.00 96.50 109 SER A N 1
ATOM 851 C CA . SER A 1 109 ? -42.434 -25.804 92.655 1.00 96.50 109 SER A CA 1
ATOM 852 C C . SER A 1 109 ? -43.531 -24.747 92.508 1.00 96.50 109 SER A C 1
ATOM 854 O O . SER A 1 109 ? -44.007 -24.230 93.514 1.00 96.50 109 SER A O 1
ATOM 856 N N . SER A 1 110 ? -43.923 -24.425 91.271 1.00 92.50 110 SER A N 1
ATOM 857 C CA . SER A 1 110 ? -45.058 -23.555 90.941 1.00 92.50 110 SER A CA 1
ATOM 858 C C . SER A 1 110 ? -46.418 -24.170 91.290 1.00 92.50 110 SER A C 1
ATOM 860 O O . SER A 1 110 ? -47.426 -23.470 91.263 1.00 92.50 110 SER A O 1
ATOM 862 N N . GLY A 1 111 ? -46.465 -25.471 91.593 1.00 93.19 111 GLY A N 1
ATOM 863 C CA . GLY A 1 111 ? -47.701 -26.234 91.770 1.00 93.19 111 GLY A CA 1
ATOM 864 C C . GLY A 1 111 ? -48.228 -26.867 90.477 1.00 93.19 111 GLY A C 1
ATOM 865 O O . GLY A 1 111 ? -49.191 -27.629 90.534 1.00 93.19 111 GLY A O 1
ATOM 866 N N . VAL A 1 112 ? -47.596 -26.610 89.324 1.00 95.06 112 VAL A N 1
ATOM 867 C CA . VAL A 1 112 ? -47.929 -27.289 88.061 1.00 95.06 112 VAL A CA 1
ATOM 868 C C . VAL A 1 112 ? -47.631 -28.780 88.186 1.00 95.06 112 VAL A C 1
ATOM 870 O O . VAL A 1 112 ? -46.559 -29.176 88.651 1.00 95.06 112 VAL A O 1
ATOM 873 N N . THR A 1 113 ? -48.581 -29.606 87.752 1.00 95.12 113 THR A N 1
ATOM 874 C CA . THR A 1 113 ? -48.447 -31.064 87.716 1.00 95.12 113 THR A CA 1
ATOM 875 C C . THR A 1 113 ? -48.721 -31.591 86.313 1.00 95.12 113 THR A C 1
ATOM 877 O O . THR A 1 113 ? -49.570 -31.057 85.603 1.00 95.12 113 THR A O 1
ATOM 880 N N . GLN A 1 114 ? -47.987 -32.625 85.906 1.00 96.12 114 GLN A N 1
ATOM 881 C CA . GLN A 1 114 ? -48.141 -33.285 84.613 1.00 96.12 114 GLN A CA 1
ATOM 882 C C . GLN A 1 114 ? -47.965 -34.793 84.793 1.00 96.12 114 GLN A C 1
ATOM 884 O O . GLN A 1 114 ? -46.873 -35.262 85.117 1.00 96.12 114 GLN A O 1
ATOM 889 N N . SER A 1 115 ? -49.027 -35.563 84.558 1.00 97.06 115 SER A N 1
ATOM 890 C CA . SER A 1 115 ? -48.920 -37.019 84.449 1.00 97.06 115 SER A CA 1
ATOM 891 C C . SER A 1 115 ? -48.239 -37.383 83.131 1.00 97.06 115 SER A C 1
ATOM 893 O O . SER A 1 115 ? -48.596 -36.869 82.068 1.00 97.06 115 SER A O 1
ATOM 895 N N . ILE A 1 116 ? -47.262 -38.278 83.200 1.00 97.38 116 ILE A N 1
ATOM 896 C CA . ILE A 1 116 ? -46.508 -38.789 82.060 1.00 97.38 116 ILE A CA 1
ATOM 897 C C . ILE A 1 116 ? -46.600 -40.311 82.017 1.00 97.38 116 ILE A C 1
ATOM 899 O O . ILE A 1 116 ? -46.635 -40.988 83.044 1.00 97.38 116 ILE A O 1
ATOM 903 N N . THR A 1 117 ? -46.636 -40.862 80.808 1.00 97.88 117 THR A N 1
ATOM 904 C CA . THR A 1 117 ? -46.508 -42.303 80.568 1.00 97.88 117 THR A CA 1
ATOM 905 C C . THR A 1 117 ? -45.237 -42.527 79.771 1.00 97.88 117 THR A C 1
ATOM 907 O O . THR A 1 117 ? -45.104 -42.008 78.662 1.00 97.88 117 THR A O 1
ATOM 910 N N . LEU A 1 118 ? -44.303 -43.286 80.337 1.00 97.88 118 LEU A N 1
ATOM 911 C CA . LEU A 1 118 ? -43.056 -43.622 79.674 1.00 97.88 118 LEU A CA 1
ATOM 912 C C . LEU A 1 118 ? -43.261 -44.874 78.821 1.00 97.88 118 LEU A C 1
ATOM 914 O O . LEU A 1 118 ? -43.863 -45.869 79.234 1.00 97.88 118 LEU A O 1
ATOM 918 N N . LYS A 1 119 ? -42.736 -44.827 77.603 1.00 97.44 119 LYS A N 1
ATOM 919 C CA . LYS A 1 119 ? -42.608 -45.993 76.733 1.00 97.44 119 LYS A CA 1
ATOM 920 C C . LYS A 1 119 ? -41.553 -46.932 77.314 1.00 97.44 119 LYS A C 1
ATOM 922 O O . LYS A 1 119 ? -40.560 -46.481 77.892 1.00 97.44 119 LYS A O 1
ATOM 927 N N . ASP A 1 120 ? -41.743 -48.229 77.116 1.00 96.50 120 ASP A N 1
ATOM 928 C CA . ASP A 1 120 ? -40.775 -49.248 77.521 1.00 96.50 120 ASP A CA 1
ATOM 929 C C . ASP A 1 120 ? -39.635 -49.338 76.486 1.00 96.50 120 ASP A C 1
ATOM 931 O O . ASP A 1 120 ? -39.565 -50.263 75.680 1.00 96.50 120 ASP A O 1
ATOM 935 N N . VAL A 1 121 ? -38.784 -48.304 76.436 1.00 96.00 121 VAL A N 1
ATOM 936 C CA . VAL A 1 121 ? -37.649 -48.179 75.500 1.00 96.00 121 VAL A CA 1
ATOM 937 C C . VAL A 1 121 ? -36.392 -47.640 76.195 1.00 96.00 121 VAL A C 1
ATOM 939 O O . VAL A 1 121 ? -36.487 -46.860 77.141 1.00 96.00 121 VAL A O 1
ATOM 942 N N . MET A 1 122 ? -35.207 -48.006 75.688 1.00 93.75 122 MET A N 1
ATOM 943 C CA . MET A 1 122 ? -33.883 -47.597 76.204 1.00 93.75 122 MET A CA 1
ATOM 944 C C . MET A 1 122 ? -33.379 -46.247 75.648 1.00 93.75 122 MET A C 1
ATOM 946 O O . MET A 1 122 ? -32.176 -46.039 75.510 1.00 93.75 122 MET A O 1
ATOM 950 N N . SER A 1 123 ? -34.274 -45.339 75.260 1.00 94.06 123 SER A N 1
ATOM 951 C CA . SER A 1 123 ? -33.919 -44.042 74.664 1.00 94.06 123 SER A CA 1
ATOM 952 C C . SER A 1 123 ? -34.453 -42.877 75.491 1.00 94.06 123 SER A C 1
ATOM 954 O O . SER A 1 123 ? -35.368 -43.055 76.296 1.00 94.06 123 SER A O 1
ATOM 956 N N . VAL A 1 124 ? -33.915 -41.678 75.249 1.00 96.12 124 VAL A N 1
ATOM 957 C CA . VAL A 1 124 ? -34.458 -40.427 75.797 1.00 96.12 124 VAL A CA 1
ATOM 958 C C . VAL A 1 124 ? -35.921 -40.277 75.388 1.00 96.12 124 VAL A C 1
ATOM 960 O O . VAL A 1 124 ? -36.289 -40.535 74.239 1.00 96.12 124 VAL A O 1
ATOM 963 N N . GLN A 1 125 ? -36.750 -39.865 76.340 1.00 97.06 125 GLN A N 1
ATOM 964 C CA . GLN A 1 125 ? -38.153 -39.546 76.135 1.00 97.06 125 GLN A CA 1
ATOM 965 C C . GLN A 1 125 ? -38.416 -38.132 76.626 1.00 97.06 125 GLN A C 1
ATOM 967 O O . GLN A 1 125 ? -38.141 -37.823 77.783 1.00 97.06 125 GLN A O 1
ATOM 972 N N . HIS A 1 126 ? -38.946 -37.305 75.732 1.00 96.12 126 HIS A N 1
ATOM 973 C CA . HIS A 1 126 ? -39.244 -35.907 75.995 1.00 96.12 126 HIS A CA 1
ATOM 974 C C . HIS A 1 126 ? -40.688 -35.733 76.464 1.00 96.12 126 HIS A C 1
ATOM 976 O O . HIS A 1 126 ? -41.619 -36.254 75.842 1.00 96.12 126 HIS A O 1
ATOM 982 N N . PHE A 1 127 ? -40.869 -34.950 77.521 1.00 95.19 127 PHE A N 1
ATOM 983 C CA . PHE A 1 127 ? -42.162 -34.595 78.085 1.00 95.19 127 PHE A CA 1
ATOM 984 C C . PHE 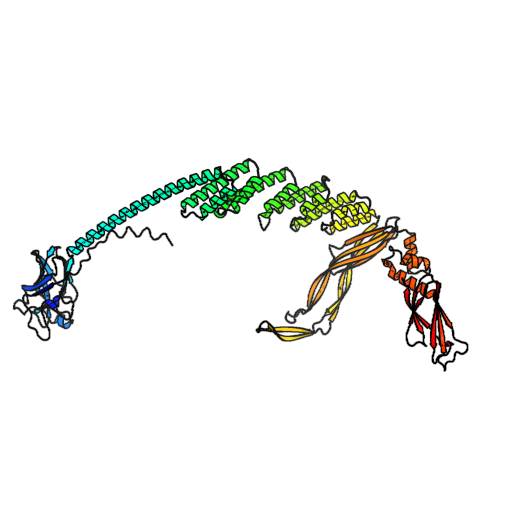A 1 127 ? -42.248 -33.085 78.258 1.00 95.19 127 PHE A C 1
ATOM 986 O O . PHE A 1 127 ? -41.567 -32.512 79.106 1.00 95.19 127 PHE A O 1
ATOM 993 N N . SER A 1 128 ? -43.111 -32.435 77.484 1.00 93.44 128 SER A N 1
ATOM 994 C CA . SER A 1 128 ? -43.402 -31.017 77.681 1.00 93.44 128 SER A CA 1
ATOM 995 C C . SER A 1 128 ? -44.224 -30.821 78.956 1.00 93.44 128 SER A C 1
ATOM 997 O O . SER A 1 128 ? -45.135 -31.600 79.249 1.00 93.44 128 SER A O 1
ATOM 999 N N . VAL A 1 129 ? -43.917 -29.767 79.704 1.00 91.62 129 VAL A N 1
ATOM 1000 C CA . VAL A 1 129 ? -44.713 -29.308 80.847 1.00 91.62 129 VAL A CA 1
ATOM 1001 C C . VAL A 1 129 ? -45.214 -27.895 80.558 1.00 91.62 129 VAL A C 1
ATOM 1003 O O . VAL A 1 129 ? -44.541 -27.156 79.839 1.00 91.62 129 VAL A O 1
ATOM 1006 N N . PRO A 1 130 ? -46.382 -27.486 81.085 1.00 91.12 130 PRO A N 1
ATOM 1007 C CA . PRO A 1 130 ? -46.818 -26.102 80.963 1.00 91.12 130 PRO A CA 1
ATOM 1008 C C . PRO A 1 130 ? -45.733 -25.145 81.465 1.00 91.12 130 PRO A C 1
ATOM 1010 O O . PRO A 1 130 ? -45.268 -25.286 82.602 1.00 91.12 130 PRO A O 1
ATOM 1013 N N . GLU A 1 131 ? -45.350 -24.187 80.615 1.00 90.25 131 GLU A N 1
ATOM 1014 C CA . GLU A 1 131 ? -44.303 -23.217 80.929 1.00 90.25 131 GLU A CA 1
ATOM 1015 C C . GLU A 1 131 ? -44.604 -22.510 82.250 1.00 90.25 131 GLU A C 1
ATOM 1017 O O . GLU A 1 131 ? -45.598 -21.793 82.387 1.00 90.25 131 GLU A O 1
ATOM 1022 N N . SER A 1 132 ? -43.754 -22.727 83.252 1.00 90.75 132 SER A N 1
ATOM 1023 C CA . SER A 1 132 ? -43.908 -22.075 84.550 1.00 90.75 132 SER A CA 1
ATOM 1024 C C . SER A 1 132 ? -42.570 -21.850 85.233 1.00 90.75 132 SER A C 1
ATOM 1026 O O . SER A 1 132 ? -41.627 -22.625 85.073 1.00 90.75 132 SER A O 1
ATOM 1028 N N . GLU A 1 133 ? -42.484 -20.763 85.998 1.00 92.88 133 GLU A N 1
ATOM 1029 C CA . GLU A 1 133 ? -41.311 -20.483 86.819 1.00 92.88 133 GLU A CA 1
ATOM 1030 C C . GLU A 1 133 ? -41.242 -21.479 87.977 1.00 92.88 133 GLU A C 1
ATOM 1032 O O . GLU A 1 133 ? -42.159 -21.562 88.794 1.00 92.88 133 GLU A O 1
ATOM 1037 N N . ALA A 1 134 ? -40.139 -22.212 88.072 1.00 94.38 134 ALA A N 1
ATOM 1038 C CA . ALA A 1 134 ? -39.915 -23.160 89.143 1.00 94.38 134 ALA A CA 1
ATOM 1039 C C . ALA A 1 134 ? -38.474 -23.108 89.664 1.00 94.38 134 ALA A C 1
ATOM 1041 O O . ALA A 1 134 ? -37.548 -22.671 88.985 1.00 94.38 134 ALA A O 1
ATOM 1042 N N . THR A 1 135 ? -38.299 -23.553 90.904 1.00 95.44 135 THR A N 1
ATOM 1043 C CA . THR A 1 135 ? -37.010 -23.713 91.592 1.00 95.44 135 THR A CA 1
ATOM 1044 C C . THR A 1 135 ? -36.664 -25.179 91.828 1.00 95.44 135 THR A C 1
ATOM 1046 O O . THR A 1 135 ? -35.519 -25.501 92.138 1.00 95.44 135 THR A O 1
ATOM 1049 N N . TRP A 1 136 ? -37.639 -26.076 91.680 1.00 97.06 136 TRP A N 1
ATOM 1050 C CA . TRP A 1 136 ? -37.440 -27.516 91.725 1.00 97.06 136 TRP A CA 1
ATOM 1051 C C . TRP A 1 136 ? -38.498 -28.251 90.902 1.00 97.06 136 TRP A C 1
ATOM 1053 O O . TRP A 1 136 ? -39.597 -27.739 90.668 1.00 97.06 136 TRP A O 1
ATOM 1063 N N . LEU A 1 137 ? -38.169 -29.486 90.532 1.00 97.38 137 LEU A N 1
ATOM 1064 C CA . LEU A 1 137 ? -39.053 -30.451 89.890 1.00 97.38 137 LEU A CA 1
ATOM 1065 C C . LEU A 1 137 ? -39.000 -31.778 90.635 1.00 97.38 137 LEU A C 1
ATOM 1067 O O . LEU A 1 137 ? -37.934 -32.217 91.049 1.00 97.38 137 LEU A O 1
ATOM 1071 N N . LYS A 1 138 ? -40.146 -32.427 90.817 1.00 97.88 138 LYS A N 1
ATOM 1072 C CA . LYS A 1 138 ? -40.268 -33.737 91.455 1.00 97.88 138 LYS A CA 1
ATOM 1073 C C . LYS A 1 138 ? -40.983 -34.706 90.528 1.00 97.88 138 LYS A C 1
ATOM 1075 O O . LYS A 1 138 ? -42.046 -34.373 90.025 1.00 97.88 138 LYS A O 1
ATOM 1080 N N . ILE A 1 139 ? -40.432 -35.898 90.346 1.00 97.94 139 ILE A N 1
ATOM 1081 C CA . ILE A 1 139 ? -41.055 -37.001 89.613 1.00 97.94 139 ILE A CA 1
ATOM 1082 C C . ILE A 1 139 ? -41.491 -38.042 90.636 1.00 97.94 139 ILE A C 1
ATOM 1084 O O . ILE A 1 139 ? -40.664 -38.526 91.405 1.00 97.94 139 ILE A O 1
ATOM 1088 N N . THR A 1 140 ? -42.781 -38.365 90.678 1.00 97.81 140 THR A N 1
ATOM 1089 C CA . THR A 1 140 ? -43.363 -39.378 91.569 1.00 97.81 140 THR A CA 1
ATOM 1090 C C . THR A 1 140 ? -43.869 -40.556 90.749 1.00 97.81 140 THR A C 1
ATOM 1092 O O . THR A 1 140 ? -44.674 -40.366 89.847 1.00 97.81 140 THR A O 1
ATOM 1095 N N . ILE A 1 141 ? -43.393 -41.761 91.051 1.00 97.44 141 ILE A N 1
ATOM 1096 C CA . ILE A 1 141 ? -43.720 -42.996 90.333 1.00 97.44 141 ILE A CA 1
ATOM 1097 C C . ILE A 1 141 ? -45.151 -43.426 90.676 1.00 97.44 141 ILE A C 1
ATOM 1099 O O . ILE A 1 141 ? -45.517 -43.508 91.849 1.00 97.44 141 ILE A O 1
ATOM 1103 N N . GLU A 1 142 ? -45.957 -43.725 89.659 1.00 97.12 142 GLU A N 1
ATOM 1104 C CA . GLU A 1 142 ? -47.338 -44.198 89.819 1.00 97.12 142 GLU A CA 1
ATOM 1105 C C . GLU A 1 142 ? -47.505 -45.679 89.465 1.00 97.12 142 GLU A C 1
ATOM 1107 O O . GLU A 1 142 ? -48.247 -46.381 90.150 1.00 97.12 142 GLU A O 1
ATOM 1112 N N . ASP A 1 143 ? -46.818 -46.151 88.422 1.00 95.62 143 ASP A N 1
ATOM 1113 C CA . ASP A 1 143 ? -46.862 -47.539 87.944 1.00 95.62 143 ASP A CA 1
ATOM 1114 C C . ASP A 1 143 ? -45.514 -47.930 87.314 1.00 95.62 143 ASP A C 1
ATOM 1116 O O . ASP A 1 143 ? -44.738 -47.060 86.898 1.00 95.62 143 ASP A O 1
ATOM 1120 N N . ILE A 1 144 ? -45.243 -49.233 87.193 1.00 96.69 144 ILE A N 1
ATOM 1121 C CA . ILE A 1 144 ? -43.990 -49.778 86.647 1.00 96.69 144 ILE A CA 1
ATOM 1122 C C . ILE A 1 144 ? -44.229 -50.854 85.575 1.00 96.69 144 ILE A C 1
ATOM 1124 O O . ILE A 1 144 ? -45.232 -51.566 85.577 1.00 96.69 144 ILE A O 1
ATOM 1128 N N . TYR A 1 145 ? -43.269 -51.021 84.667 1.00 96.62 145 TYR A N 1
ATOM 1129 C CA . TYR A 1 145 ? -43.094 -52.249 83.896 1.00 96.62 145 TYR A CA 1
ATOM 1130 C C . TYR A 1 145 ? -42.233 -53.214 84.720 1.00 96.62 145 TYR A C 1
ATOM 1132 O O . TYR A 1 145 ? -41.094 -52.860 85.048 1.00 96.62 145 TYR A O 1
ATOM 1140 N N . PRO A 1 146 ? -42.723 -54.420 85.054 1.00 94.00 146 PRO A N 1
ATOM 1141 C CA . PRO A 1 146 ? -41.955 -55.360 85.859 1.00 94.00 146 PRO A CA 1
ATOM 1142 C C . PRO A 1 146 ? -40.721 -55.864 85.098 1.00 94.00 146 PRO A C 1
ATOM 1144 O O . PRO A 1 146 ? -40.792 -56.219 83.916 1.00 94.00 146 PRO A O 1
ATOM 1147 N N . GLY A 1 147 ? -39.580 -55.908 85.782 1.00 93.31 147 GLY A N 1
ATOM 1148 C CA . GLY A 1 147 ? -38.391 -56.621 85.315 1.00 93.31 147 GLY A CA 1
ATOM 1149 C C . GLY A 1 147 ? -38.598 -58.138 85.323 1.00 93.31 147 GLY A C 1
ATOM 1150 O O . GLY A 1 147 ? -39.448 -58.653 86.052 1.00 93.31 147 GLY A O 1
ATOM 1151 N N . ASN A 1 148 ? -37.827 -58.875 84.521 1.00 93.94 148 ASN A N 1
ATOM 1152 C CA . ASN A 1 148 ? -37.908 -60.344 84.501 1.00 93.94 148 ASN A CA 1
ATOM 1153 C C . ASN A 1 148 ? -37.121 -61.022 85.647 1.00 93.94 148 ASN A C 1
ATOM 1155 O O . ASN A 1 148 ? -37.292 -62.222 85.852 1.00 93.94 148 ASN A O 1
ATOM 1159 N N . VAL A 1 149 ? -36.303 -60.269 86.399 1.00 92.06 149 VAL A N 1
ATOM 1160 C CA . VAL A 1 149 ? -35.592 -60.736 87.607 1.00 92.06 149 VAL A CA 1
ATOM 1161 C C . VAL A 1 149 ? -36.021 -59.922 88.832 1.00 92.06 149 VAL A C 1
ATOM 1163 O O . VAL A 1 149 ? -36.514 -60.481 89.809 1.00 92.06 149 VAL A O 1
ATOM 1166 N N . TRP A 1 150 ? -35.895 -58.596 88.758 1.00 89.81 150 TRP A N 1
ATOM 1167 C CA . TRP A 1 150 ? -36.238 -57.644 89.814 1.00 89.81 150 TRP A CA 1
ATOM 1168 C C . TRP A 1 150 ? -37.494 -56.865 89.419 1.00 89.81 150 TRP A C 1
ATOM 1170 O O . TRP A 1 150 ? -37.462 -55.928 88.617 1.00 89.81 150 TRP A O 1
ATOM 1180 N N . ASN A 1 151 ? -38.637 -57.298 89.949 1.00 87.00 151 ASN A N 1
ATOM 1181 C CA . ASN A 1 151 ? -39.964 -56.868 89.504 1.00 87.00 151 ASN A CA 1
ATOM 1182 C C . ASN A 1 151 ? -40.662 -55.866 90.442 1.00 87.00 151 ASN A C 1
ATOM 1184 O O . ASN A 1 151 ? -41.867 -55.654 90.301 1.00 87.00 151 ASN A O 1
ATOM 1188 N N . GLN A 1 152 ? -39.947 -55.290 91.418 1.00 85.25 152 GLN A N 1
ATOM 1189 C CA . GLN A 1 152 ? -40.517 -54.334 92.380 1.00 85.25 152 GLN A CA 1
ATOM 1190 C C . GLN A 1 152 ? -39.716 -53.031 92.527 1.00 85.25 152 GLN A C 1
ATOM 1192 O O . GLN A 1 152 ? -40.187 -52.133 93.225 1.00 85.25 152 GLN A O 1
ATOM 1197 N N . GLU A 1 153 ? -38.549 -52.932 91.885 1.00 87.69 153 GLU A N 1
ATOM 1198 C CA . GLU A 1 153 ? -37.601 -51.821 91.959 1.00 87.69 153 GLU A CA 1
ATOM 1199 C C . GLU A 1 153 ? -37.410 -51.175 90.575 1.00 87.69 153 GLU A C 1
ATOM 1201 O O . GLU A 1 153 ? -36.829 -51.800 89.684 1.00 87.69 153 GLU A O 1
ATOM 1206 N N . SER A 1 154 ? -37.909 -49.952 90.359 1.00 91.19 154 SER A N 1
ATOM 1207 C CA . SER A 1 154 ? -37.820 -49.247 89.073 1.00 91.19 154 SER A CA 1
ATOM 1208 C C . SER A 1 154 ? -36.763 -48.151 89.058 1.00 91.19 154 SER A C 1
ATOM 1210 O O . SER A 1 154 ? -36.798 -47.258 89.905 1.00 91.19 154 SER A O 1
ATOM 1212 N N . GLY A 1 155 ? -35.878 -48.190 88.062 1.00 92.44 155 GLY A N 1
ATOM 1213 C CA . GLY A 1 155 ? -34.772 -47.240 87.939 1.00 92.44 155 GLY A CA 1
ATOM 1214 C C . GLY A 1 155 ? -35.019 -46.092 86.960 1.00 92.44 155 GLY A C 1
ATOM 1215 O O . GLY A 1 155 ? -35.805 -46.227 86.019 1.00 92.44 155 GLY A O 1
ATOM 1216 N N . LEU A 1 156 ? -34.299 -44.984 87.148 1.00 96.75 156 LEU A N 1
ATOM 1217 C CA . LEU A 1 156 ? -34.164 -43.889 86.178 1.00 96.75 156 LEU A CA 1
ATOM 1218 C C . LEU A 1 156 ? -32.676 -43.601 85.944 1.00 96.75 156 LEU A C 1
ATOM 1220 O O . LEU A 1 156 ? -31.955 -43.301 86.895 1.00 96.75 156 LEU A O 1
ATOM 1224 N N . THR A 1 157 ? -32.221 -43.687 84.691 1.00 97.50 157 THR A N 1
ATOM 1225 C CA . THR A 1 157 ? -30.806 -43.485 84.328 1.00 97.50 157 THR A CA 1
ATOM 1226 C C . THR A 1 157 ? -30.466 -42.003 84.208 1.00 97.50 157 THR A C 1
ATOM 1228 O O . THR A 1 157 ? -29.451 -41.571 84.723 1.00 97.50 157 THR A O 1
ATOM 1231 N N . GLN A 1 158 ? -31.306 -41.209 83.541 1.00 96.88 158 GLN A N 1
ATOM 1232 C CA . GLN A 1 158 ? -31.027 -39.786 83.329 1.00 96.88 158 GLN A CA 1
ATOM 1233 C C . GLN A 1 158 ? -32.320 -38.979 83.308 1.00 96.88 158 GLN A C 1
ATOM 1235 O O . GLN A 1 158 ? -33.325 -39.421 82.753 1.00 96.88 158 GLN A O 1
ATOM 1240 N N . ILE A 1 159 ? -32.267 -37.780 83.873 1.00 97.19 159 ILE A N 1
ATOM 1241 C CA . ILE A 1 159 ? -33.299 -36.758 83.858 1.00 97.19 159 ILE A CA 1
ATOM 1242 C C . ILE A 1 159 ? -32.615 -35.434 83.510 1.00 97.19 159 ILE A C 1
ATOM 1244 O O . ILE A 1 159 ? -31.721 -34.981 84.223 1.00 97.19 159 ILE A O 1
ATOM 1248 N N . SER A 1 160 ? -33.060 -34.792 82.436 1.00 95.75 160 SER A N 1
ATOM 1249 C CA . SER A 1 160 ? -32.639 -33.443 82.058 1.00 95.75 160 SER A CA 1
ATOM 1250 C C . SER A 1 160 ? -33.858 -32.533 82.033 1.00 95.75 160 SER A C 1
ATOM 1252 O O . SER A 1 160 ? -34.918 -32.927 81.558 1.00 95.75 160 SER A O 1
ATOM 1254 N N . VAL A 1 161 ? -33.740 -31.325 82.576 1.00 94.94 161 VAL A N 1
ATOM 1255 C CA . VAL A 1 161 ? -34.854 -30.372 82.643 1.00 94.94 161 VAL A CA 1
ATOM 1256 C C . VAL A 1 161 ? -34.633 -29.291 81.598 1.00 94.94 161 VAL A C 1
ATOM 1258 O O . VAL A 1 161 ? -33.542 -28.740 81.515 1.00 94.94 161 VAL A O 1
ATOM 1261 N N . LEU A 1 162 ? -35.655 -28.991 80.807 1.00 93.31 162 LEU A N 1
ATOM 1262 C CA . LEU A 1 162 ? -35.598 -28.071 79.677 1.00 93.31 162 LEU A CA 1
ATOM 1263 C C . LEU A 1 162 ? -36.310 -26.766 80.024 1.00 93.31 162 LEU A C 1
ATOM 1265 O O . LEU A 1 162 ? -37.372 -26.776 80.653 1.00 93.31 162 LEU A O 1
ATOM 1269 N N . GLY A 1 163 ? -35.706 -25.643 79.642 1.00 90.31 163 GLY A N 1
ATOM 1270 C CA . GLY A 1 163 ? -36.270 -24.330 79.903 1.00 90.31 163 GLY A CA 1
ATOM 1271 C C . GLY A 1 163 ? -35.326 -23.169 79.611 1.00 90.31 163 GLY A C 1
ATOM 1272 O O . GLY A 1 163 ? -34.282 -23.308 78.962 1.00 90.31 163 GLY A O 1
ATOM 1273 N N . THR A 1 164 ? -35.696 -21.999 80.128 1.00 88.56 164 THR A N 1
ATOM 1274 C CA . THR A 1 164 ? -34.910 -20.767 80.013 1.00 88.56 164 THR A CA 1
ATOM 1275 C C . THR A 1 164 ? -34.797 -20.035 81.344 1.00 88.56 164 THR A C 1
ATOM 1277 O O . THR A 1 164 ? -35.680 -20.094 82.203 1.00 88.56 164 THR A O 1
ATOM 1280 N N . THR A 1 165 ? -33.693 -19.316 81.524 1.00 83.38 165 THR A N 1
ATOM 1281 C CA . THR A 1 165 ? -33.464 -18.486 82.711 1.00 83.38 165 THR A CA 1
ATOM 1282 C C . THR A 1 165 ? -33.899 -17.045 82.446 1.00 83.38 165 THR A C 1
ATOM 1284 O O . THR A 1 165 ? -33.926 -16.573 81.303 1.00 83.38 165 THR A O 1
ATOM 1287 N N . LYS A 1 166 ? -34.225 -16.296 83.507 1.00 79.06 166 LYS A N 1
ATOM 1288 C CA . LYS A 1 166 ? -34.632 -14.882 83.380 1.00 79.06 166 LYS A CA 1
ATOM 1289 C C . LYS A 1 166 ? -33.565 -14.021 82.694 1.00 79.06 166 LYS A C 1
ATOM 1291 O O . LYS A 1 166 ? -33.905 -13.118 81.929 1.00 79.06 166 LYS A O 1
ATOM 1296 N N . GLU A 1 167 ? -32.285 -14.320 82.912 1.00 80.44 167 GLU A N 1
ATOM 1297 C CA . GLU A 1 167 ? -31.191 -13.585 82.269 1.00 80.44 167 GLU A CA 1
ATOM 1298 C C . GLU A 1 167 ? -31.091 -13.888 80.767 1.00 80.44 167 GLU A C 1
ATOM 1300 O O . GLU A 1 167 ? -30.865 -12.978 79.967 1.00 80.44 167 GLU A O 1
ATOM 1305 N N . GLN A 1 168 ? -31.343 -15.130 80.342 1.00 79.31 168 GLN A N 1
ATOM 1306 C CA . GLN A 1 168 ? -31.372 -15.480 78.917 1.00 79.31 168 GLN A CA 1
ATOM 1307 C C . GLN A 1 168 ? -32.474 -14.714 78.164 1.00 79.31 168 GLN A C 1
ATOM 1309 O O . GLN A 1 168 ? -32.223 -14.170 77.085 1.00 79.31 168 GLN A O 1
ATOM 1314 N N . ILE A 1 169 ? -33.665 -14.593 78.762 1.00 79.44 169 ILE A N 1
ATOM 1315 C CA . ILE A 1 169 ? -34.785 -13.799 78.225 1.00 79.44 169 ILE A CA 1
ATOM 1316 C C . ILE A 1 169 ? -34.393 -12.321 78.092 1.00 79.44 169 ILE A C 1
ATOM 1318 O O . ILE A 1 169 ? -34.609 -11.700 77.045 1.00 79.44 169 ILE A O 1
ATOM 1322 N N . ARG A 1 170 ? -33.757 -11.758 79.127 1.00 81.00 170 ARG A N 1
ATOM 1323 C CA . ARG A 1 170 ? -33.296 -10.362 79.147 1.00 81.00 170 ARG A CA 1
ATOM 1324 C C . ARG A 1 170 ? -32.278 -10.073 78.042 1.00 81.00 170 ARG A C 1
ATOM 1326 O O . ARG A 1 170 ? -32.399 -9.077 77.326 1.00 81.00 170 ARG A O 1
ATOM 1333 N N . LEU A 1 171 ? -31.292 -10.953 77.868 1.00 80.44 171 LEU A N 1
ATOM 1334 C CA . LEU A 1 171 ? -30.253 -10.808 76.845 1.00 80.44 171 LEU A CA 1
ATOM 1335 C C . LEU A 1 171 ? -30.813 -10.926 75.420 1.00 80.44 171 LEU A C 1
ATOM 1337 O O . LEU A 1 171 ? -30.360 -10.206 74.523 1.00 80.44 171 LEU A O 1
ATOM 1341 N N . ALA A 1 172 ? -31.804 -11.793 75.197 1.00 78.00 172 ALA A N 1
ATOM 1342 C CA . ALA A 1 172 ? -32.472 -11.925 73.904 1.00 78.00 172 ALA A CA 1
ATOM 1343 C C . ALA A 1 172 ? -33.235 -10.644 73.516 1.00 78.00 172 ALA A C 1
ATOM 1345 O O . ALA A 1 172 ? -33.105 -10.167 72.384 1.00 78.00 172 ALA A O 1
ATOM 1346 N N . ALA A 1 173 ? -33.959 -10.038 74.464 1.00 80.06 173 ALA A N 1
ATOM 1347 C CA . ALA A 1 173 ? -34.669 -8.778 74.244 1.00 80.06 173 ALA A CA 1
ATOM 1348 C C . ALA A 1 173 ? -33.712 -7.631 73.864 1.00 80.06 173 ALA A C 1
ATOM 1350 O O . ALA A 1 173 ? -33.934 -6.945 72.864 1.00 80.06 173 ALA A O 1
ATOM 1351 N N . LEU A 1 174 ? -32.592 -7.490 74.584 1.00 81.50 174 LEU A N 1
ATOM 1352 C CA . LEU A 1 174 ? -31.596 -6.444 74.324 1.00 81.50 174 LEU A CA 1
ATOM 1353 C C . LEU A 1 174 ? -30.939 -6.578 72.936 1.00 81.50 174 LEU A C 1
ATOM 1355 O O . LEU A 1 174 ? -30.673 -5.583 72.260 1.00 81.50 174 LEU A O 1
ATOM 1359 N N . ARG A 1 175 ? -30.673 -7.810 72.481 1.00 79.31 175 ARG A N 1
ATOM 1360 C CA . ARG A 1 175 ? -30.116 -8.064 71.139 1.00 79.31 175 ARG A CA 1
ATOM 1361 C C . ARG A 1 175 ? -31.085 -7.652 70.032 1.00 79.31 175 ARG A C 1
ATOM 1363 O O . ARG A 1 175 ? -30.651 -7.075 69.035 1.00 79.31 175 ARG A O 1
ATOM 1370 N N . LYS A 1 176 ? -32.382 -7.921 70.213 1.00 79.25 176 LYS A N 1
ATOM 1371 C CA . LYS A 1 176 ? -33.432 -7.554 69.254 1.00 79.25 176 LYS A CA 1
ATOM 1372 C C . LYS A 1 176 ? -33.551 -6.037 69.101 1.00 79.25 176 LYS A C 1
ATOM 1374 O O . LYS A 1 176 ? -33.634 -5.547 67.977 1.00 79.25 176 LYS A O 1
ATOM 1379 N N . GLU A 1 177 ? -33.508 -5.304 70.210 1.00 81.94 177 GLU A N 1
ATOM 1380 C CA . GLU A 1 177 ? -33.553 -3.838 70.211 1.00 81.94 177 GLU A CA 1
ATOM 1381 C C . GLU A 1 177 ? -32.352 -3.230 69.468 1.00 81.94 177 GLU A C 1
ATOM 1383 O O . GLU A 1 177 ? -32.535 -2.460 68.524 1.00 81.94 177 GLU A O 1
ATOM 1388 N N . LYS A 1 178 ? -31.126 -3.672 69.789 1.00 82.38 178 LYS A N 1
ATOM 1389 C CA . LYS A 1 178 ? -29.906 -3.206 69.103 1.00 82.38 178 LYS A CA 1
ATOM 1390 C C . LYS A 1 178 ? -29.907 -3.503 67.601 1.00 82.38 178 LYS A C 1
ATOM 1392 O O . LYS A 1 178 ? -29.436 -2.689 66.808 1.00 82.38 178 LYS A O 1
ATOM 1397 N N . ALA A 1 179 ? -30.429 -4.660 67.191 1.00 78.19 179 ALA A N 1
ATOM 1398 C CA . ALA A 1 179 ? -30.537 -5.012 65.776 1.00 78.19 179 ALA A CA 1
ATOM 1399 C C . ALA A 1 179 ? -31.530 -4.102 65.029 1.00 78.19 179 ALA A C 1
ATOM 1401 O O . ALA A 1 179 ? -31.247 -3.671 63.910 1.00 78.19 179 ALA A O 1
ATOM 1402 N N . ALA A 1 180 ? -32.665 -3.771 65.654 1.00 78.75 180 ALA A N 1
ATOM 1403 C CA . ALA A 1 180 ? -33.657 -2.867 65.078 1.00 78.75 180 ALA A CA 1
ATOM 1404 C C . ALA A 1 180 ? -33.117 -1.433 64.927 1.00 78.75 180 ALA A C 1
ATOM 1406 O O . ALA A 1 180 ? -33.333 -0.798 63.892 1.00 78.75 180 ALA A O 1
ATOM 1407 N N . GLU A 1 181 ? -32.377 -0.939 65.922 1.00 82.75 181 GLU A N 1
ATOM 1408 C CA . GLU A 1 181 ? -31.739 0.378 65.866 1.00 82.75 181 GLU A CA 1
ATOM 1409 C C . GLU A 1 181 ? -30.677 0.453 64.758 1.00 82.75 181 GLU A C 1
ATOM 1411 O O . GLU A 1 181 ? -30.710 1.369 63.932 1.00 82.75 181 GLU A O 1
ATOM 1416 N N . LYS A 1 182 ? -29.805 -0.561 64.655 1.00 80.94 182 LYS A N 1
ATOM 1417 C CA . LYS A 1 182 ? -28.804 -0.656 63.582 1.00 80.94 182 LYS A CA 1
ATOM 1418 C C . LYS A 1 182 ? -29.449 -0.635 62.190 1.00 80.94 182 LYS A C 1
ATOM 1420 O O . LYS A 1 182 ? -29.036 0.147 61.337 1.00 80.94 182 LYS A O 1
ATOM 1425 N N . ALA A 1 183 ? -30.511 -1.414 61.981 1.00 80.81 183 ALA A N 1
ATOM 1426 C CA . ALA A 1 183 ? -31.227 -1.451 60.704 1.00 80.81 183 ALA A CA 1
ATOM 1427 C C . ALA A 1 183 ? -31.885 -0.103 60.344 1.00 80.81 183 ALA A C 1
ATOM 1429 O O . ALA A 1 183 ? -31.998 0.251 59.168 1.00 80.81 183 ALA A O 1
ATOM 1430 N N . LYS A 1 184 ? -32.333 0.671 61.343 1.00 85.06 184 LYS A N 1
ATOM 1431 C CA . LYS A 1 184 ? -32.890 2.014 61.126 1.00 85.06 184 LYS A CA 1
ATOM 1432 C C . LYS A 1 184 ? -31.813 3.001 60.670 1.00 85.06 184 LYS A C 1
ATOM 1434 O O . LYS A 1 184 ? -32.074 3.781 59.752 1.00 85.06 184 LYS A O 1
ATOM 1439 N N . LEU A 1 185 ? -30.628 2.956 61.279 1.00 79.62 185 LEU A N 1
ATOM 1440 C CA . LEU A 1 185 ? -29.490 3.799 60.899 1.00 79.62 185 LEU A CA 1
ATOM 1441 C C . LEU A 1 185 ? -29.003 3.478 59.480 1.00 79.62 185 LEU A C 1
ATOM 1443 O O . LEU A 1 185 ? -28.892 4.385 58.661 1.00 79.62 185 LEU A O 1
ATOM 1447 N N . GLU A 1 186 ? -28.855 2.195 59.141 1.00 82.56 186 GLU A N 1
ATOM 1448 C CA . GLU A 1 186 ? -28.456 1.758 57.793 1.00 82.56 186 GLU A CA 1
ATOM 1449 C C . GLU A 1 186 ? -29.430 2.249 56.705 1.00 82.56 186 GLU A C 1
ATOM 1451 O O . GLU A 1 186 ? -29.007 2.717 55.645 1.00 82.56 186 GLU A O 1
ATOM 1456 N N . LYS A 1 187 ? -30.746 2.222 56.970 1.00 84.38 187 LYS A N 1
ATOM 1457 C CA . LYS A 1 187 ? -31.754 2.775 56.045 1.00 84.38 187 LYS A CA 1
ATOM 1458 C C . LYS A 1 187 ? -31.626 4.288 55.863 1.00 84.38 187 LYS A C 1
ATOM 1460 O O . LYS A 1 187 ? -31.847 4.791 54.760 1.00 84.38 187 LYS A O 1
ATOM 1465 N N . LEU A 1 188 ? -31.314 5.022 56.931 1.00 84.38 188 LEU A N 1
ATOM 1466 C CA . LEU A 1 188 ? -31.143 6.472 56.866 1.00 84.38 188 LEU A CA 1
ATOM 1467 C C . LEU A 1 188 ? -29.898 6.847 56.053 1.00 84.38 188 LEU A C 1
ATOM 1469 O O . LEU A 1 188 ? -29.974 7.743 55.210 1.00 84.38 188 LEU A O 1
ATOM 1473 N N . ASP A 1 189 ? -28.790 6.139 56.264 1.00 82.44 189 ASP A N 1
ATOM 1474 C CA . ASP A 1 189 ? -27.545 6.363 55.529 1.00 82.44 189 ASP A CA 1
ATOM 1475 C C . ASP A 1 189 ? -27.698 6.018 54.045 1.00 82.44 189 ASP A C 1
ATOM 1477 O O . ASP A 1 189 ? -27.319 6.823 53.193 1.00 82.44 189 ASP A O 1
ATOM 1481 N N . ALA A 1 190 ? -28.372 4.911 53.715 1.00 83.00 190 ALA A N 1
ATOM 1482 C CA . ALA A 1 190 ? -28.697 4.568 52.330 1.00 83.00 190 ALA A CA 1
ATOM 1483 C C . ALA A 1 190 ? -29.542 5.659 51.643 1.00 83.00 190 ALA A C 1
ATOM 1485 O O . ALA A 1 190 ? -29.285 6.022 50.493 1.00 83.00 190 ALA A O 1
ATOM 1486 N N . LYS A 1 191 ? -30.522 6.242 52.351 1.00 88.25 191 LYS A N 1
ATOM 1487 C CA . LYS A 1 191 ? -31.339 7.345 51.818 1.00 88.25 191 LYS A CA 1
ATOM 1488 C C . LYS A 1 191 ? -30.505 8.603 51.562 1.00 88.25 191 LYS A C 1
ATOM 1490 O O . LYS A 1 191 ? -30.677 9.237 50.521 1.00 88.25 191 LYS A O 1
ATOM 1495 N N . LYS A 1 192 ? -29.603 8.964 52.481 1.00 88.62 192 LYS A N 1
ATOM 1496 C CA . LYS A 1 192 ? -28.695 10.112 52.307 1.00 88.62 192 LYS A CA 1
ATOM 1497 C C . LYS A 1 192 ? -27.745 9.903 51.128 1.00 88.62 192 LYS A C 1
ATOM 1499 O O . LYS A 1 192 ? -27.594 10.810 50.316 1.00 88.62 192 LYS A O 1
ATOM 1504 N N . GLN A 1 193 ? -27.167 8.709 50.996 1.00 85.62 193 GLN A N 1
ATOM 1505 C CA . GLN A 1 193 ? -26.300 8.356 49.869 1.00 85.62 193 GLN A CA 1
ATOM 1506 C C . GLN A 1 193 ? -27.048 8.432 48.531 1.00 85.62 193 GLN A C 1
ATOM 1508 O O . GLN A 1 193 ? -26.536 9.016 47.579 1.00 85.62 193 GLN A O 1
ATOM 1513 N N . ALA A 1 194 ? -28.287 7.933 48.466 1.00 86.88 194 ALA A N 1
ATOM 1514 C CA . ALA A 1 194 ? -29.115 8.029 47.264 1.00 86.88 194 ALA A CA 1
ATOM 1515 C C . ALA A 1 194 ? -29.435 9.487 46.879 1.00 86.88 194 ALA A C 1
ATOM 1517 O O . ALA A 1 194 ? -29.357 9.847 45.706 1.00 86.88 194 ALA A O 1
ATOM 1518 N N . GLN A 1 195 ? -29.750 10.345 47.857 1.00 90.75 195 GLN A N 1
ATOM 1519 C CA . GLN A 1 195 ? -29.993 11.772 47.612 1.00 90.75 195 GLN A CA 1
ATOM 1520 C C . GLN A 1 195 ? -28.730 12.515 47.159 1.00 90.75 195 GLN A C 1
ATOM 1522 O O . GLN A 1 195 ? -28.808 13.340 46.251 1.00 90.75 195 GLN A O 1
ATOM 1527 N N . ALA A 1 196 ? -27.576 12.223 47.766 1.00 89.44 196 ALA A N 1
ATOM 1528 C CA . ALA A 1 196 ? -26.297 12.803 47.365 1.00 89.44 196 ALA A CA 1
ATOM 1529 C C . ALA A 1 196 ? -25.931 12.402 45.929 1.00 89.44 196 ALA A C 1
ATOM 1531 O O . ALA A 1 196 ? -25.593 13.265 45.124 1.00 89.44 196 ALA A O 1
ATOM 1532 N N . LYS A 1 197 ? -26.103 11.120 45.580 1.00 92.00 197 LYS A N 1
ATOM 1533 C CA . LYS A 1 197 ? -25.922 10.625 44.212 1.00 92.00 197 LYS A CA 1
ATOM 1534 C C . LYS A 1 197 ? -26.844 11.338 43.219 1.00 92.00 197 LYS A C 1
ATOM 1536 O O . LYS A 1 197 ? -26.376 11.794 42.188 1.00 92.00 197 LYS A O 1
ATOM 1541 N N . ALA A 1 198 ? -28.135 11.475 43.526 1.00 92.25 198 ALA A N 1
ATOM 1542 C CA . ALA A 1 198 ? -29.080 12.144 42.627 1.00 92.25 198 ALA A CA 1
ATOM 1543 C C . ALA A 1 198 ? -28.707 13.614 42.360 1.00 92.25 198 ALA A C 1
ATOM 1545 O O . ALA A 1 198 ? -28.794 14.069 41.224 1.00 92.25 198 ALA A O 1
ATOM 1546 N N . ARG A 1 199 ? -28.254 14.344 43.391 1.00 93.88 199 ARG A N 1
ATOM 1547 C CA . ARG A 1 199 ? -27.752 15.720 43.231 1.00 93.88 199 ARG A CA 1
ATOM 1548 C C . ARG A 1 199 ? -26.503 15.770 42.357 1.00 93.88 199 ARG A C 1
ATOM 1550 O O . ARG A 1 199 ? -26.449 16.592 41.453 1.00 93.88 199 ARG A O 1
ATOM 1557 N N . TYR A 1 200 ? -25.562 14.858 42.593 1.00 95.44 200 TYR A N 1
ATOM 1558 C CA . TYR A 1 200 ? -24.339 14.747 41.805 1.00 95.44 200 TYR A CA 1
ATOM 1559 C C . TYR A 1 200 ? -24.622 14.537 40.309 1.00 95.44 200 TYR A C 1
ATOM 1561 O O . TYR A 1 200 ? -24.050 15.232 39.480 1.00 95.44 200 TYR A O 1
ATOM 1569 N N . LEU A 1 201 ? -25.553 13.643 39.957 1.00 94.75 201 LEU A N 1
ATOM 1570 C CA . LEU A 1 201 ? -25.905 13.383 38.554 1.00 94.75 201 LEU A CA 1
ATOM 1571 C C . LEU A 1 201 ? -26.507 14.613 37.847 1.00 94.75 201 LEU A C 1
ATOM 1573 O O . LEU A 1 201 ? -26.234 14.834 36.672 1.00 94.75 201 LEU A O 1
ATOM 1577 N N . ILE A 1 202 ? -27.295 15.430 38.557 1.00 95.00 202 ILE A N 1
ATOM 1578 C CA . ILE A 1 202 ? -27.850 16.684 38.013 1.00 95.00 202 ILE A CA 1
ATOM 1579 C C . ILE A 1 202 ? -26.742 17.721 37.797 1.00 95.00 202 ILE A C 1
ATOM 1581 O O . ILE A 1 202 ? -26.690 18.370 36.756 1.00 95.00 202 ILE A O 1
ATOM 1585 N N . GLU A 1 203 ? -25.850 17.879 38.774 1.00 94.81 203 GLU A N 1
ATOM 1586 C CA . GLU A 1 203 ? -24.724 18.815 38.687 1.00 94.81 203 GLU A CA 1
ATOM 1587 C C . GLU A 1 203 ? -23.749 18.429 37.568 1.00 94.81 203 GLU A C 1
ATOM 1589 O O . GLU A 1 203 ? -23.267 19.296 36.840 1.00 94.81 203 GLU A O 1
ATOM 1594 N N . LEU A 1 204 ? -23.534 17.127 37.365 1.00 96.12 204 LEU A N 1
ATOM 1595 C CA . LEU A 1 204 ? -22.753 16.594 36.255 1.00 96.12 204 LEU A CA 1
ATOM 1596 C C . LEU A 1 204 ? -23.344 16.996 34.897 1.00 96.12 204 LEU A C 1
ATOM 1598 O O . LEU A 1 204 ? -22.607 17.499 34.054 1.00 96.12 204 LEU A O 1
ATOM 1602 N N . GLN A 1 205 ? -24.655 16.822 34.692 1.00 95.69 205 GLN A N 1
ATOM 1603 C CA . GLN A 1 205 ? -25.315 17.223 33.443 1.00 95.69 205 GLN A CA 1
ATOM 1604 C C . GLN A 1 205 ? -25.131 18.721 33.167 1.00 95.69 205 GLN A C 1
ATOM 1606 O O . GLN A 1 205 ? -24.682 19.092 32.087 1.00 95.69 205 GLN A O 1
ATOM 1611 N N . ASN A 1 206 ? -25.398 19.571 34.163 1.00 94.94 206 ASN A N 1
ATOM 1612 C CA . ASN A 1 206 ? -25.235 21.021 34.022 1.00 94.94 206 ASN A CA 1
ATOM 1613 C C . ASN A 1 206 ? -23.783 21.401 33.691 1.00 94.94 206 ASN A C 1
ATOM 1615 O O . ASN A 1 206 ? -23.545 22.279 32.866 1.00 94.94 206 ASN A O 1
ATOM 1619 N N . THR A 1 207 ? -22.815 20.715 34.307 1.00 95.69 207 THR A N 1
ATOM 1620 C CA . THR A 1 207 ? -21.385 20.921 34.036 1.00 95.69 207 THR A CA 1
ATOM 1621 C C . THR A 1 207 ? -21.032 20.560 32.593 1.00 95.69 207 THR A C 1
ATOM 1623 O O . THR A 1 207 ? -20.268 21.278 31.952 1.00 95.69 207 THR A O 1
ATOM 1626 N N . LEU A 1 208 ? -21.571 19.455 32.067 1.00 96.12 208 LEU A N 1
ATOM 1627 C CA . LEU A 1 208 ? -21.358 19.056 30.673 1.00 96.12 208 LEU A CA 1
ATOM 1628 C C . LEU A 1 208 ? -21.951 20.085 29.704 1.00 96.12 208 LEU A C 1
ATOM 1630 O O . LEU A 1 208 ? -21.274 20.478 28.755 1.00 96.12 208 LEU A O 1
ATOM 1634 N N . ASP A 1 209 ? -23.166 20.565 29.973 1.00 94.38 209 ASP A N 1
ATOM 1635 C CA . ASP A 1 209 ? -23.833 21.581 29.154 1.00 94.38 209 ASP A CA 1
ATOM 1636 C C . ASP A 1 209 ? -23.038 22.904 29.140 1.00 94.38 209 ASP A C 1
ATOM 1638 O O . ASP A 1 209 ? -22.806 23.487 28.078 1.00 94.38 209 ASP A O 1
ATOM 1642 N N . GLU A 1 210 ? -22.559 23.358 30.305 1.00 96.00 210 GLU A N 1
ATOM 1643 C CA . GLU A 1 210 ? -21.732 24.566 30.437 1.00 96.00 210 GLU A CA 1
ATOM 1644 C C . GLU A 1 210 ? -20.393 24.431 29.697 1.00 96.00 210 GLU A C 1
ATOM 1646 O O . GLU A 1 210 ? -19.998 25.324 28.940 1.00 96.00 210 GLU A O 1
ATOM 1651 N N . LYS A 1 211 ? -19.692 23.306 29.877 1.00 95.31 211 LYS A N 1
ATOM 1652 C CA . LYS A 1 211 ? -18.398 23.056 29.225 1.00 95.31 211 LYS A CA 1
ATOM 1653 C C . LYS A 1 211 ? -18.529 22.959 27.713 1.00 95.31 211 LYS A C 1
ATOM 1655 O O . LYS A 1 211 ? -17.714 23.530 26.997 1.00 95.31 211 LYS A O 1
ATOM 1660 N N . THR A 1 212 ? -19.582 22.319 27.219 1.00 94.69 212 THR A N 1
ATOM 1661 C CA . THR A 1 212 ? -19.897 22.279 25.786 1.00 94.69 212 THR A CA 1
ATOM 1662 C C . THR A 1 212 ? -20.096 23.677 25.200 1.00 94.69 212 THR A C 1
ATOM 1664 O O . THR A 1 212 ? -19.717 23.924 24.056 1.00 94.69 212 THR A O 1
ATOM 1667 N N . ALA A 1 213 ? -20.685 24.601 25.963 1.00 92.75 213 ALA A N 1
ATOM 1668 C CA . ALA A 1 213 ? -20.923 25.969 25.511 1.00 92.75 213 ALA A CA 1
ATOM 1669 C C . ALA A 1 213 ? -19.668 26.861 25.551 1.00 92.75 213 ALA A C 1
ATOM 1671 O O . ALA A 1 213 ? -19.612 27.861 24.835 1.00 92.75 213 ALA A O 1
ATOM 1672 N N . THR A 1 214 ? -18.689 26.533 26.396 1.00 94.19 214 THR A N 1
ATOM 1673 C CA . THR A 1 214 ? -17.546 27.409 26.709 1.00 94.19 214 THR A CA 1
ATOM 1674 C C . THR A 1 214 ? -16.220 26.932 26.124 1.00 94.19 214 THR A C 1
ATOM 1676 O O . THR A 1 214 ? -15.367 27.762 25.809 1.00 94.19 214 THR A O 1
ATOM 1679 N N . LEU A 1 215 ? -16.032 25.622 25.963 1.00 93.56 215 LEU A N 1
ATOM 1680 C CA . LEU A 1 215 ? -14.787 25.032 25.483 1.00 93.56 215 LEU A CA 1
ATOM 1681 C C . LEU A 1 215 ? -14.781 24.850 23.966 1.00 93.56 215 LEU A C 1
ATOM 1683 O O . LEU A 1 215 ? -15.820 24.713 23.314 1.00 93.56 215 LEU A O 1
ATOM 1687 N N . SER A 1 216 ? -13.575 24.781 23.395 1.00 92.38 216 SER A N 1
ATOM 1688 C CA . SER A 1 216 ? -13.429 24.250 22.044 1.00 92.38 216 SER A CA 1
ATOM 1689 C C . SER A 1 216 ? -13.848 22.779 22.026 1.00 92.38 216 SER A C 1
ATOM 1691 O O . SER A 1 216 ? -13.805 22.080 23.039 1.00 92.38 216 SER A O 1
ATOM 1693 N N . ARG A 1 217 ? -14.230 22.269 20.854 1.00 87.75 217 ARG A N 1
ATOM 1694 C CA . ARG A 1 217 ? -14.674 20.876 20.739 1.00 87.75 217 ARG A CA 1
ATOM 1695 C C . ARG A 1 217 ? -13.593 19.874 21.149 1.00 87.75 217 ARG A C 1
ATOM 1697 O O . ARG A 1 217 ? -13.914 18.869 21.773 1.00 87.75 217 ARG A O 1
ATOM 1704 N N . ALA A 1 218 ? -12.339 20.139 20.789 1.00 87.62 218 ALA A N 1
ATOM 1705 C CA . ALA A 1 218 ? -11.222 19.273 21.150 1.00 87.62 218 ALA A CA 1
ATOM 1706 C C . ALA A 1 218 ? -11.003 19.268 22.669 1.00 87.62 218 ALA A C 1
ATOM 1708 O O . ALA A 1 218 ? -10.933 18.196 23.268 1.00 87.62 218 ALA A O 1
ATOM 1709 N N . ASP A 1 219 ? -10.992 20.452 23.290 1.00 91.62 219 ASP A N 1
ATOM 1710 C CA . ASP A 1 219 ? -10.804 20.593 24.738 1.00 91.62 219 ASP A CA 1
ATOM 1711 C C . ASP A 1 219 ? -11.950 19.932 25.511 1.00 91.62 219 ASP A C 1
ATOM 1713 O O . ASP A 1 219 ? -11.719 19.162 26.442 1.00 91.62 219 ASP A O 1
ATOM 1717 N N . PHE A 1 220 ? -13.192 20.135 25.060 1.00 94.62 220 PHE A N 1
ATOM 1718 C CA . PHE A 1 220 ? -14.358 19.479 25.640 1.00 94.62 220 PHE A CA 1
ATOM 1719 C C . PHE A 1 220 ? -14.254 17.948 25.584 1.00 94.62 220 PHE A C 1
ATOM 1721 O O . PHE A 1 220 ? -14.539 17.281 26.577 1.00 94.62 220 PHE A O 1
ATOM 1728 N N . LEU A 1 221 ? -13.831 17.369 24.453 1.00 91.62 221 LEU A N 1
ATOM 1729 C CA . LEU A 1 221 ? -13.711 15.912 24.323 1.00 91.62 221 LEU A CA 1
ATOM 1730 C C . LEU A 1 221 ? -12.631 15.322 25.228 1.00 91.62 221 LEU A C 1
ATOM 1732 O O . LEU A 1 221 ? -12.828 14.227 25.759 1.00 91.62 221 LEU A O 1
ATOM 1736 N N . ILE A 1 222 ? -11.523 16.039 25.427 1.00 91.50 222 ILE A N 1
ATOM 1737 C CA . ILE A 1 222 ? -10.475 15.648 26.376 1.00 91.50 222 ILE A CA 1
ATOM 1738 C C . ILE A 1 222 ? -11.055 15.629 27.794 1.00 91.50 222 ILE A C 1
ATOM 1740 O O . ILE A 1 222 ? -10.994 14.599 28.468 1.00 91.50 222 ILE A O 1
ATOM 1744 N N . GLU A 1 223 ? -11.704 16.717 28.213 1.00 94.44 223 GLU A N 1
ATOM 1745 C CA . GLU A 1 223 ? -12.281 16.817 29.554 1.00 94.44 223 GLU A CA 1
ATOM 1746 C C . GLU A 1 223 ? -13.401 15.795 29.799 1.00 94.44 223 GLU A C 1
ATOM 1748 O O . GLU A 1 223 ? -13.433 15.151 30.850 1.00 94.44 223 GLU A O 1
ATOM 1753 N N . ALA A 1 224 ? -14.297 15.591 28.830 1.00 94.19 224 ALA A N 1
ATOM 1754 C CA . ALA A 1 224 ? -15.363 14.595 28.920 1.00 94.19 224 ALA A CA 1
ATOM 1755 C C . ALA A 1 224 ? -14.801 13.165 28.979 1.00 94.19 224 ALA A C 1
ATOM 1757 O O . ALA A 1 224 ? -15.307 12.331 29.731 1.00 94.19 224 ALA A O 1
ATOM 1758 N N . SER A 1 225 ? -13.734 12.875 28.226 1.00 93.31 225 SER A N 1
ATOM 1759 C CA . SER A 1 225 ? -13.030 11.590 28.271 1.00 93.31 225 SER A CA 1
ATOM 1760 C C . SER A 1 225 ? -12.407 11.336 29.646 1.00 93.31 225 SER A C 1
ATOM 1762 O O . SER A 1 225 ? -12.551 10.243 30.200 1.00 93.31 225 SER A O 1
ATOM 1764 N N . ASP A 1 226 ? -11.730 12.330 30.219 1.00 93.94 226 ASP A N 1
ATOM 1765 C CA . ASP A 1 226 ? -11.102 12.201 31.536 1.00 93.94 226 ASP A CA 1
ATOM 1766 C C . ASP A 1 226 ? -12.145 12.047 32.647 1.00 93.94 226 ASP A C 1
ATOM 1768 O O . ASP A 1 226 ? -11.993 11.206 33.543 1.00 93.94 226 ASP A O 1
ATOM 1772 N N . LEU A 1 227 ? -13.263 12.766 32.538 1.00 94.44 227 LEU A N 1
ATOM 1773 C CA . LEU A 1 227 ? -14.410 12.606 33.423 1.00 94.44 227 LEU A CA 1
ATOM 1774 C C . LEU A 1 227 ? -15.014 11.197 33.308 1.00 94.44 227 LEU A C 1
ATOM 1776 O O . LEU A 1 227 ? -15.194 10.515 34.313 1.00 94.44 227 LEU A O 1
ATOM 1780 N N . PHE A 1 228 ? -15.226 10.690 32.090 1.00 95.56 228 PHE A N 1
ATOM 1781 C CA . PHE A 1 228 ? -15.758 9.342 31.858 1.00 95.56 228 PHE A CA 1
ATOM 1782 C C . PHE A 1 228 ? -14.847 8.232 32.411 1.00 95.56 228 PHE A C 1
ATOM 1784 O O . PHE A 1 228 ? -15.324 7.229 32.960 1.00 95.56 228 PHE A O 1
ATOM 1791 N N . LYS A 1 229 ? -13.522 8.391 32.281 1.00 93.25 229 LYS A N 1
ATOM 1792 C CA . LYS A 1 229 ? -12.531 7.445 32.822 1.00 93.25 229 LYS A CA 1
ATOM 1793 C C . LYS A 1 229 ? -12.508 7.452 34.350 1.00 93.25 229 LYS A C 1
ATOM 1795 O O . LYS A 1 229 ? -12.447 6.377 34.947 1.00 93.25 229 LYS A O 1
ATOM 1800 N N . SER A 1 230 ? -12.541 8.638 34.959 1.00 93.75 230 SER A N 1
ATOM 1801 C CA . SER A 1 230 ? -12.440 8.820 36.415 1.00 93.75 230 SER A CA 1
ATOM 1802 C C . SER A 1 230 ? -13.739 8.514 37.167 1.00 93.75 230 SER A C 1
ATOM 1804 O O . SER A 1 230 ? -13.698 8.211 38.359 1.00 93.75 230 SER A O 1
ATOM 1806 N N . GLU A 1 231 ? -14.880 8.525 36.478 1.00 95.38 231 GLU A N 1
ATOM 1807 C CA . GLU A 1 231 ? -16.183 8.284 37.082 1.00 95.38 231 GLU A CA 1
ATOM 1808 C C . GLU A 1 231 ? -16.350 6.853 37.637 1.00 95.38 231 GLU A C 1
ATOM 1810 O O . GLU A 1 231 ? -15.964 5.848 37.025 1.00 95.38 231 GLU A O 1
ATOM 1815 N N . THR A 1 232 ? -16.996 6.758 38.801 1.00 92.50 232 THR A N 1
ATOM 1816 C CA . THR A 1 232 ? -17.279 5.510 39.521 1.00 92.50 232 THR A CA 1
ATOM 1817 C C . THR A 1 232 ? -18.748 5.085 39.448 1.00 92.50 232 THR A C 1
ATOM 1819 O O . THR A 1 232 ? -19.030 3.888 39.555 1.00 92.50 232 THR A O 1
ATOM 1822 N N . TYR A 1 233 ? -19.682 6.017 39.226 1.00 91.50 233 TYR A N 1
ATOM 1823 C CA . TYR A 1 233 ? -21.103 5.720 39.049 1.00 91.50 233 TYR A CA 1
ATOM 1824 C C . TYR A 1 233 ? -21.420 5.346 37.590 1.00 91.50 233 TYR A C 1
ATOM 1826 O O . TYR A 1 233 ? -21.209 6.162 36.694 1.00 91.50 233 TYR A O 1
ATOM 1834 N N . PRO A 1 234 ? -21.979 4.150 37.319 1.00 93.62 234 PRO A N 1
ATOM 1835 C CA . PRO A 1 234 ? -22.397 3.770 35.968 1.00 93.62 234 PRO A CA 1
ATOM 1836 C C . PRO A 1 234 ? -23.371 4.770 35.333 1.00 93.62 234 PRO A C 1
ATOM 1838 O O . PRO A 1 234 ? -23.205 5.125 34.177 1.00 93.62 234 PRO A O 1
ATOM 1841 N N . GLU A 1 235 ? -24.319 5.303 36.106 1.00 94.75 235 GLU A N 1
ATOM 1842 C CA . GLU A 1 235 ? -25.321 6.249 35.600 1.00 94.75 235 GLU A CA 1
ATOM 1843 C C . GLU A 1 235 ? -24.711 7.595 35.184 1.00 94.75 235 GLU A C 1
ATOM 1845 O O . GLU A 1 235 ? -25.206 8.240 34.268 1.00 94.75 235 GLU A O 1
ATOM 1850 N N . ALA A 1 236 ? -23.620 8.019 35.828 1.00 94.88 236 ALA A N 1
ATOM 1851 C CA . ALA A 1 236 ? -22.881 9.209 35.412 1.00 94.88 236 ALA A CA 1
ATOM 1852 C C . ALA A 1 236 ? -22.136 8.967 34.090 1.00 94.88 236 ALA A C 1
ATOM 1854 O O . ALA A 1 236 ? -22.128 9.835 33.221 1.00 94.88 236 ALA A O 1
ATOM 1855 N N . LYS A 1 237 ? -21.579 7.763 33.892 1.00 95.25 237 LYS A N 1
ATOM 1856 C CA . LYS A 1 237 ? -20.998 7.363 32.600 1.00 95.25 237 LYS A CA 1
ATOM 1857 C C . LYS A 1 237 ? -22.042 7.345 31.490 1.00 95.25 237 LYS A C 1
ATOM 1859 O O . LYS A 1 237 ? -21.746 7.819 30.397 1.00 95.25 237 LYS A O 1
ATOM 1864 N N . ASP A 1 238 ? -23.245 6.857 31.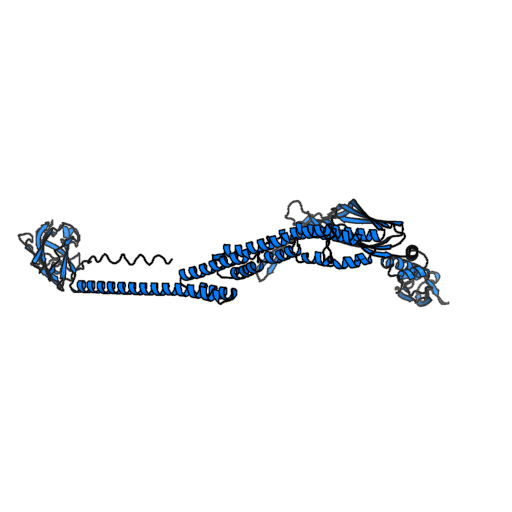785 1.00 95.00 238 ASP A N 1
ATOM 1865 C CA . ASP A 1 238 ? -24.361 6.859 30.838 1.00 95.00 238 ASP A CA 1
ATOM 1866 C C . ASP A 1 238 ? -24.758 8.293 30.454 1.00 95.00 238 ASP A C 1
ATOM 1868 O O . ASP A 1 238 ? -24.899 8.576 29.268 1.00 95.00 238 ASP A O 1
ATOM 1872 N N . ILE A 1 239 ? -24.840 9.216 31.423 1.00 96.06 239 ILE A N 1
ATOM 1873 C CA . ILE A 1 239 ? -25.099 10.646 31.175 1.00 96.06 239 ILE A CA 1
ATOM 1874 C C . ILE A 1 239 ? -24.027 11.260 30.264 1.00 96.06 239 ILE A C 1
ATOM 1876 O O . ILE A 1 239 ? -24.360 11.894 29.263 1.00 96.06 239 ILE A O 1
ATOM 1880 N N . ILE A 1 240 ? -22.743 11.046 30.573 1.00 96.19 240 ILE A N 1
ATOM 1881 C CA . ILE A 1 240 ? -21.637 11.576 29.761 1.00 96.19 240 ILE A CA 1
ATOM 1882 C C . ILE A 1 240 ? -21.710 11.006 28.338 1.00 96.19 240 ILE A C 1
ATOM 1884 O O . ILE A 1 240 ? -21.634 11.759 27.370 1.00 96.19 240 ILE A O 1
ATOM 1888 N N . SER A 1 241 ? -21.898 9.690 28.194 1.00 94.81 241 SER A N 1
ATOM 1889 C CA . SER A 1 241 ? -22.005 9.038 26.884 1.00 94.81 241 SER A CA 1
ATOM 1890 C C . SER A 1 241 ? -23.212 9.551 26.096 1.00 94.81 241 SER A C 1
ATOM 1892 O O . SER A 1 241 ? -23.085 9.858 24.914 1.00 94.81 241 SER A O 1
ATOM 1894 N N . GLN A 1 242 ? -24.375 9.703 26.733 1.00 96.00 242 GLN A N 1
ATOM 1895 C CA . GLN A 1 242 ? -25.570 10.232 26.081 1.00 96.00 242 GLN A CA 1
ATOM 1896 C C . GLN A 1 242 ? -25.340 11.658 25.570 1.00 96.00 242 GLN A C 1
ATOM 1898 O O . GLN A 1 242 ? -25.616 11.934 24.406 1.00 96.00 242 GLN A O 1
ATOM 1903 N N . HIS A 1 243 ? -24.754 12.529 26.394 1.00 96.06 243 HIS A N 1
ATOM 1904 C CA . HIS A 1 243 ? -24.444 13.901 26.000 1.00 96.06 243 HIS A CA 1
ATOM 1905 C C . HIS A 1 243 ? -23.472 13.954 24.803 1.00 96.06 243 HIS A C 1
ATOM 1907 O O . HIS A 1 243 ? -23.661 14.737 23.872 1.00 96.06 243 HIS A O 1
ATOM 1913 N N . ILE A 1 244 ? -22.470 13.066 24.761 1.00 96.06 244 ILE A N 1
ATOM 1914 C CA . ILE A 1 244 ? -21.584 12.909 23.595 1.00 96.06 244 ILE A CA 1
ATOM 1915 C C . ILE A 1 244 ? -22.356 12.463 22.344 1.00 96.06 244 ILE A C 1
ATOM 1917 O O . ILE A 1 244 ? -22.133 13.015 21.262 1.00 96.06 244 ILE A O 1
ATOM 1921 N N . GLY A 1 245 ? -23.273 11.504 22.484 1.00 94.06 245 GLY A N 1
ATOM 1922 C CA . GLY A 1 245 ? -24.153 11.054 21.404 1.00 94.06 245 GLY A CA 1
ATOM 1923 C C . GLY A 1 245 ? -25.025 12.179 20.837 1.00 94.06 245 GLY A C 1
ATOM 1924 O O . GLY A 1 245 ? -25.099 12.345 19.617 1.00 94.06 245 GLY A O 1
ATOM 1925 N N . ASP A 1 246 ? -25.614 13.002 21.704 1.00 95.00 246 ASP A N 1
ATOM 1926 C CA . ASP A 1 246 ? -26.445 14.142 21.304 1.00 95.00 246 ASP A CA 1
ATOM 1927 C C . ASP A 1 246 ? -25.625 15.193 20.533 1.00 95.00 246 ASP A C 1
ATOM 1929 O O . ASP A 1 246 ? -26.065 15.703 19.496 1.00 95.00 246 ASP A O 1
ATOM 1933 N N . LEU A 1 247 ? -24.387 15.465 20.963 1.00 94.38 247 LEU A N 1
ATOM 1934 C CA . LEU A 1 247 ? -23.477 16.379 20.262 1.00 94.38 247 LEU A CA 1
ATOM 1935 C C . LEU A 1 247 ? -23.027 15.855 18.898 1.00 94.38 247 LEU A C 1
ATOM 1937 O O . LEU A 1 247 ? -22.941 16.629 17.934 1.00 94.38 247 LEU A O 1
ATOM 1941 N N . LEU A 1 248 ? -22.744 14.554 18.801 1.00 93.88 248 LEU A N 1
ATOM 1942 C CA . LEU A 1 248 ? -22.461 13.877 17.535 1.00 93.88 248 LEU A CA 1
ATOM 1943 C C . LEU A 1 248 ? -23.630 14.053 16.561 1.00 93.88 248 LEU A C 1
ATOM 1945 O O . LEU A 1 248 ? -23.429 14.531 15.442 1.00 93.88 248 LEU A O 1
ATOM 1949 N N . GLN A 1 249 ? -24.854 13.766 17.008 1.00 95.50 249 GLN A N 1
ATOM 1950 C CA . GLN A 1 249 ? -26.055 13.885 16.182 1.00 95.50 249 GLN A CA 1
ATOM 1951 C C . GLN A 1 249 ? -26.330 15.334 15.754 1.00 95.50 249 GLN A C 1
ATOM 1953 O O . GLN A 1 249 ? -26.616 15.590 14.583 1.00 95.50 249 GLN A O 1
ATOM 1958 N N . ALA A 1 250 ? -26.204 16.300 16.669 1.00 93.44 250 ALA A N 1
ATOM 1959 C CA . ALA A 1 250 ? -26.382 17.719 16.358 1.00 93.44 250 ALA A CA 1
ATOM 1960 C C . ALA A 1 250 ? -25.374 18.204 15.304 1.00 93.44 250 ALA A C 1
ATOM 1962 O O . ALA A 1 250 ? -25.708 18.986 14.413 1.00 93.44 250 ALA A O 1
ATOM 1963 N N . THR A 1 251 ? -24.144 17.699 15.375 1.00 93.00 251 THR A N 1
ATOM 1964 C CA . THR A 1 251 ? -23.066 18.039 14.438 1.00 93.00 251 THR A CA 1
ATOM 1965 C C . THR A 1 251 ? -23.300 17.449 13.068 1.00 93.00 251 THR A C 1
ATOM 1967 O O . THR A 1 251 ? -23.183 18.168 12.075 1.00 93.00 251 THR A O 1
ATOM 1970 N N . LEU A 1 252 ? -23.678 16.172 13.022 1.00 93.62 252 LEU A N 1
ATOM 1971 C CA . LEU A 1 252 ? -24.072 15.515 11.789 1.00 93.62 252 LEU A CA 1
ATOM 1972 C C . LEU A 1 252 ? -25.197 16.308 11.115 1.00 93.62 252 LEU A C 1
ATOM 1974 O O . LEU A 1 252 ? -25.054 16.700 9.960 1.00 93.62 252 LEU A O 1
ATOM 1978 N N . ASN A 1 253 ? -26.262 16.641 11.847 1.00 93.69 253 ASN A N 1
ATOM 1979 C CA . ASN A 1 253 ? -27.399 17.390 11.308 1.00 93.69 253 ASN A CA 1
ATOM 1980 C C . ASN A 1 253 ? -26.985 18.771 10.775 1.00 93.69 253 ASN A C 1
ATOM 1982 O O . ASN A 1 253 ? -27.346 19.130 9.655 1.00 93.69 253 ASN A O 1
ATOM 1986 N N . LYS A 1 254 ? -26.202 19.533 11.551 1.00 94.06 254 LYS A N 1
ATOM 1987 C CA . LYS A 1 254 ? -25.749 20.880 11.176 1.00 94.06 254 LYS A CA 1
ATOM 1988 C C . LYS A 1 254 ? -24.922 20.863 9.891 1.00 94.06 254 LYS A C 1
ATOM 1990 O O . LYS A 1 254 ? -25.227 21.604 8.961 1.00 94.06 254 LYS A O 1
ATOM 1995 N N . HIS A 1 255 ? -23.883 20.032 9.833 1.00 92.56 255 HIS A N 1
ATOM 1996 C CA . HIS A 1 255 ? -22.924 20.087 8.728 1.00 92.56 255 HIS A CA 1
ATOM 1997 C C . HIS A 1 255 ? -23.381 19.331 7.477 1.00 92.56 255 HIS A C 1
ATOM 1999 O O . HIS A 1 255 ? -22.964 19.682 6.372 1.00 92.56 255 HIS A O 1
ATOM 2005 N N . SER A 1 256 ? -24.308 18.378 7.625 1.00 90.00 256 SER A N 1
ATOM 2006 C CA . SER A 1 256 ? -25.002 17.781 6.478 1.00 90.00 256 SER A CA 1
ATOM 2007 C C . SER A 1 256 ? -25.865 18.812 5.750 1.00 90.00 256 SER A C 1
ATOM 2009 O O . SER A 1 256 ? -25.902 18.828 4.527 1.00 90.00 256 SER A O 1
ATOM 2011 N N . GLN A 1 257 ? -26.516 19.727 6.478 1.00 91.25 257 GLN A N 1
ATOM 2012 C CA . GLN A 1 257 ? -27.328 20.789 5.868 1.00 91.25 257 GLN A CA 1
ATOM 2013 C C . GLN A 1 257 ? -26.481 21.859 5.172 1.00 91.25 257 GLN A C 1
ATOM 2015 O O . GLN A 1 257 ? -26.884 22.389 4.138 1.00 91.25 257 GLN A O 1
ATOM 2020 N N . THR A 1 258 ? -25.302 22.179 5.713 1.00 92.25 258 THR A N 1
ATOM 2021 C CA . THR A 1 258 ? -24.396 23.169 5.107 1.00 92.25 258 THR A CA 1
ATOM 2022 C C . THR A 1 258 ? -23.534 22.596 3.983 1.00 92.25 258 THR A C 1
ATOM 2024 O O . THR A 1 258 ? -22.770 23.345 3.379 1.00 92.25 258 THR A O 1
ATOM 2027 N N . ASN A 1 259 ? -23.637 21.292 3.689 1.00 93.06 259 ASN A N 1
ATOM 2028 C CA . ASN A 1 259 ? -22.790 20.585 2.727 1.00 93.06 259 ASN A CA 1
ATOM 2029 C C . ASN A 1 259 ? -21.288 20.834 2.966 1.00 93.06 259 ASN A C 1
ATOM 2031 O O . ASN A 1 259 ? -20.539 21.097 2.020 1.00 93.06 259 ASN A O 1
ATOM 2035 N N . ASP A 1 260 ? -20.844 20.784 4.225 1.00 92.88 260 ASP A N 1
ATOM 2036 C CA . ASP A 1 260 ? -19.451 21.052 4.607 1.00 92.88 260 ASP A CA 1
ATOM 2037 C C . ASP A 1 260 ? -18.714 19.748 4.975 1.00 92.88 260 ASP A C 1
ATOM 2039 O O . ASP A 1 260 ? -18.743 19.324 6.137 1.00 92.88 260 ASP A O 1
ATOM 2043 N N . PRO A 1 261 ? -18.058 19.081 4.003 1.00 93.62 261 PRO A N 1
ATOM 2044 C CA . PRO A 1 261 ? -17.387 17.810 4.249 1.00 93.62 261 PRO A CA 1
ATOM 2045 C C . PRO A 1 261 ? -16.142 17.965 5.132 1.00 93.62 261 PRO A C 1
ATOM 2047 O O . PRO A 1 261 ? -15.798 17.034 5.858 1.00 93.62 261 PRO A O 1
ATOM 2050 N N . LEU A 1 262 ? -15.480 19.130 5.124 1.00 93.19 262 LEU A N 1
ATOM 2051 C CA . LEU A 1 262 ? -14.289 19.368 5.945 1.00 93.19 262 LEU A CA 1
ATOM 2052 C C . LEU A 1 262 ? -14.656 19.469 7.425 1.00 93.19 262 LEU A C 1
ATOM 2054 O O . LEU A 1 262 ? -13.979 18.877 8.263 1.00 93.19 262 LEU A O 1
ATOM 2058 N N . ALA A 1 263 ? -15.756 20.152 7.750 1.00 92.25 263 ALA A N 1
ATOM 2059 C CA . ALA A 1 263 ? -16.243 20.214 9.124 1.00 92.25 263 ALA A CA 1
ATOM 2060 C C . ALA A 1 263 ? -16.695 18.840 9.654 1.00 92.25 263 ALA A C 1
ATOM 2062 O O . ALA A 1 263 ? -16.406 18.504 10.804 1.00 92.25 263 ALA A O 1
ATOM 2063 N N . LEU A 1 264 ? -17.350 18.020 8.821 1.00 93.00 264 LEU A N 1
ATOM 2064 C CA . LEU A 1 264 ? -17.720 16.644 9.183 1.00 93.00 264 LEU A CA 1
ATOM 2065 C C . LEU A 1 264 ? -16.486 15.760 9.420 1.00 93.00 264 LEU A C 1
ATOM 2067 O O . LEU A 1 264 ? -16.461 15.014 10.398 1.00 93.00 264 LEU A O 1
ATOM 2071 N N . MET A 1 265 ? -15.448 15.880 8.584 1.00 94.25 265 MET A N 1
ATOM 2072 C CA . MET A 1 265 ? -14.187 15.150 8.766 1.00 94.25 265 MET A CA 1
ATOM 2073 C C . MET A 1 265 ? -13.426 15.599 10.011 1.00 94.25 265 MET A C 1
ATOM 2075 O O . MET A 1 265 ? -12.966 14.761 10.781 1.00 94.25 265 MET A O 1
ATOM 2079 N N . SER A 1 266 ? -13.361 16.908 10.261 1.00 91.75 266 SER A N 1
ATOM 2080 C CA . SER A 1 266 ? -12.758 17.440 11.484 1.00 91.75 266 SER A CA 1
ATOM 2081 C C . SER A 1 266 ? -13.465 16.913 12.737 1.00 91.75 266 SER A C 1
ATOM 2083 O O . SER A 1 266 ? -12.808 16.542 13.711 1.00 91.75 266 SER A O 1
ATOM 2085 N N . ALA A 1 267 ? -14.800 16.815 12.705 1.00 91.38 267 ALA A N 1
ATOM 2086 C CA . ALA A 1 267 ? -15.558 16.188 13.779 1.00 91.38 267 ALA A CA 1
ATOM 2087 C C . ALA A 1 267 ? -15.223 14.693 13.903 1.00 91.38 267 ALA A C 1
ATOM 2089 O O . ALA A 1 267 ? -14.892 14.247 14.999 1.00 91.38 267 ALA A O 1
ATOM 2090 N N . TYR A 1 268 ? -15.261 13.935 12.803 1.00 94.12 268 TYR A N 1
ATOM 2091 C CA . TYR A 1 268 ? -14.910 12.512 12.785 1.00 94.12 268 TYR A CA 1
ATOM 2092 C C . TYR A 1 268 ? -13.541 12.238 13.429 1.00 94.12 268 TYR A C 1
ATOM 2094 O O . TYR A 1 268 ? -13.452 11.399 14.326 1.00 94.12 268 TYR A O 1
ATOM 2102 N N . ASP A 1 269 ? -12.505 12.992 13.049 1.00 91.25 269 ASP A N 1
ATOM 2103 C CA . ASP A 1 269 ? -11.161 12.852 13.615 1.00 91.25 269 ASP A CA 1
ATOM 2104 C C . ASP A 1 269 ? -11.117 13.105 15.121 1.00 91.25 269 ASP A C 1
ATOM 2106 O O . ASP A 1 269 ? -10.474 12.351 15.851 1.00 91.25 269 ASP A O 1
ATOM 2110 N N . GLY A 1 270 ? -11.843 14.118 15.600 1.00 89.75 270 GLY A N 1
ATOM 2111 C CA . GLY A 1 270 ? -11.935 14.411 17.029 1.00 89.75 270 GLY A CA 1
ATOM 2112 C C . GLY A 1 270 ? -12.583 13.280 17.833 1.00 89.75 270 GLY A C 1
ATOM 2113 O O . GLY A 1 270 ? -12.111 12.950 18.920 1.00 89.75 270 GLY A O 1
ATOM 2114 N N . TYR A 1 271 ? -13.643 12.653 17.311 1.00 91.25 271 TYR A N 1
ATOM 2115 C CA . TYR A 1 271 ? -14.342 11.588 18.040 1.00 91.25 271 TYR A CA 1
ATOM 2116 C C . TYR A 1 271 ? -13.700 10.216 17.915 1.00 91.25 271 TYR A C 1
ATOM 2118 O O . TYR A 1 271 ? -13.755 9.464 18.890 1.00 91.25 271 TYR A O 1
ATOM 2126 N N . ARG A 1 272 ? -13.095 9.868 16.771 1.00 89.94 272 ARG A N 1
ATOM 2127 C CA . ARG A 1 272 ? -12.520 8.524 16.590 1.00 89.94 272 ARG A CA 1
ATOM 2128 C C . ARG A 1 272 ? -11.376 8.243 17.562 1.00 89.94 272 ARG A C 1
ATOM 2130 O O . ARG A 1 272 ? -11.198 7.112 17.975 1.00 89.94 272 ARG A O 1
ATOM 2137 N N . ILE A 1 273 ? -10.628 9.273 17.963 1.00 87.00 273 ILE A N 1
ATOM 2138 C CA . ILE A 1 273 ? -9.528 9.140 18.934 1.00 87.00 273 ILE A CA 1
ATOM 2139 C C . ILE A 1 273 ? -9.999 9.212 20.396 1.00 87.00 273 ILE A C 1
ATOM 2141 O O . ILE A 1 273 ? -9.191 9.103 21.318 1.00 87.00 273 ILE A O 1
ATOM 2145 N N . SER A 1 274 ? -11.296 9.433 20.629 1.00 88.62 274 SER A N 1
ATOM 2146 C CA . SER A 1 274 ? -11.861 9.563 21.972 1.00 88.62 274 SER A CA 1
ATOM 2147 C C . SER A 1 274 ? -12.214 8.199 22.575 1.00 88.62 274 SER A C 1
ATOM 2149 O O . SER A 1 274 ? -12.479 7.229 21.868 1.00 88.62 274 SER A O 1
ATOM 2151 N N . VAL A 1 275 ? -12.331 8.124 23.907 1.00 90.44 275 VAL A N 1
ATOM 2152 C CA . VAL A 1 275 ? -12.810 6.904 24.597 1.00 90.44 275 VAL A CA 1
ATOM 2153 C C . VAL A 1 275 ? -14.232 6.484 24.219 1.00 90.44 275 VAL A C 1
ATOM 2155 O O . VAL A 1 275 ? -14.657 5.377 24.550 1.00 90.44 275 VAL A O 1
ATOM 2158 N N . PHE A 1 276 ? -14.967 7.366 23.545 1.00 91.44 276 PHE A N 1
ATOM 2159 C CA . PHE A 1 276 ? -16.355 7.173 23.158 1.00 91.44 276 PHE A CA 1
ATOM 2160 C C . PHE A 1 276 ? -16.516 6.458 21.813 1.00 91.44 276 PHE A C 1
ATOM 2162 O O . PHE A 1 276 ? -17.640 6.085 21.477 1.00 91.44 276 PHE A O 1
ATOM 2169 N N . GLU A 1 277 ? -15.423 6.217 21.074 1.00 89.94 277 GLU A N 1
ATOM 2170 C CA . GLU A 1 277 ? -15.440 5.569 19.754 1.00 89.94 277 GLU A CA 1
ATOM 2171 C C . GLU A 1 277 ? -16.288 4.293 19.758 1.00 89.94 277 GLU A C 1
ATOM 2173 O O . GLU A 1 277 ? -17.194 4.130 18.948 1.00 89.94 277 GLU A O 1
ATOM 2178 N N . LYS A 1 278 ? -16.061 3.414 20.737 1.00 90.69 278 LYS A N 1
ATOM 2179 C CA . LYS A 1 278 ? -16.775 2.139 20.833 1.00 90.69 278 LYS A CA 1
ATOM 2180 C C . LYS A 1 278 ? -18.267 2.299 21.145 1.00 90.69 278 LYS A C 1
ATOM 2182 O O . LYS A 1 278 ? -19.064 1.476 20.707 1.00 90.69 278 LYS A O 1
ATOM 2187 N N . ALA A 1 279 ? -18.642 3.310 21.928 1.00 90.94 279 ALA A N 1
ATOM 2188 C CA . ALA A 1 279 ? -20.029 3.529 22.340 1.00 90.94 279 ALA A CA 1
ATOM 2189 C C . ALA A 1 279 ? -20.873 4.175 21.229 1.00 90.94 279 ALA A C 1
ATOM 2191 O O . ALA A 1 279 ? -22.077 3.938 21.164 1.00 90.94 279 ALA A O 1
ATOM 2192 N N . HIS A 1 280 ? -20.243 4.953 20.343 1.00 94.31 280 HIS A N 1
ATOM 2193 C CA . HIS A 1 280 ? -20.921 5.707 19.284 1.00 94.31 280 HIS A CA 1
ATOM 2194 C C . HIS A 1 280 ? -20.338 5.447 17.891 1.00 94.31 280 HIS A C 1
ATOM 2196 O O . HIS A 1 280 ? -20.394 6.324 17.028 1.00 94.31 280 HIS A O 1
ATOM 2202 N N . HIS A 1 281 ? -19.797 4.248 17.667 1.00 93.62 281 HIS A N 1
ATOM 2203 C CA . HIS A 1 281 ? -19.116 3.877 16.426 1.00 93.62 281 HIS A CA 1
ATOM 2204 C C . HIS A 1 281 ? -19.958 4.201 15.184 1.00 93.62 281 HIS A C 1
ATOM 2206 O O . HIS A 1 281 ? -19.471 4.866 14.275 1.00 93.62 281 HIS A O 1
ATOM 2212 N N . ASP A 1 282 ? -21.243 3.838 15.191 1.00 93.69 282 ASP A N 1
ATOM 2213 C CA . ASP A 1 282 ? -22.145 4.049 14.053 1.00 93.69 282 ASP A CA 1
ATOM 2214 C C . ASP A 1 282 ? -22.346 5.536 13.719 1.00 93.69 282 ASP A C 1
ATOM 2216 O O . ASP A 1 282 ? -22.330 5.917 12.550 1.00 93.69 282 ASP A O 1
ATOM 2220 N N . LEU A 1 283 ? -22.500 6.398 14.733 1.00 92.75 283 LEU A N 1
ATOM 2221 C CA . LEU A 1 283 ? -22.662 7.845 14.531 1.00 92.75 283 LEU A CA 1
ATOM 2222 C C . LEU A 1 283 ? -21.364 8.497 14.053 1.00 92.75 283 LEU A C 1
ATOM 2224 O O . LEU A 1 283 ? -21.393 9.365 13.182 1.00 92.75 283 LEU A O 1
ATOM 2228 N N . ILE A 1 284 ? -20.228 8.071 14.607 1.00 93.50 284 ILE A N 1
ATOM 2229 C CA . ILE A 1 284 ? -18.905 8.549 14.199 1.00 93.50 284 ILE A CA 1
ATOM 2230 C C . ILE A 1 284 ? -18.650 8.149 12.743 1.00 93.50 284 ILE A C 1
ATOM 2232 O O . ILE A 1 284 ? -18.310 8.996 11.920 1.00 93.50 284 ILE A O 1
ATOM 2236 N N . PHE A 1 285 ? -18.910 6.892 12.388 1.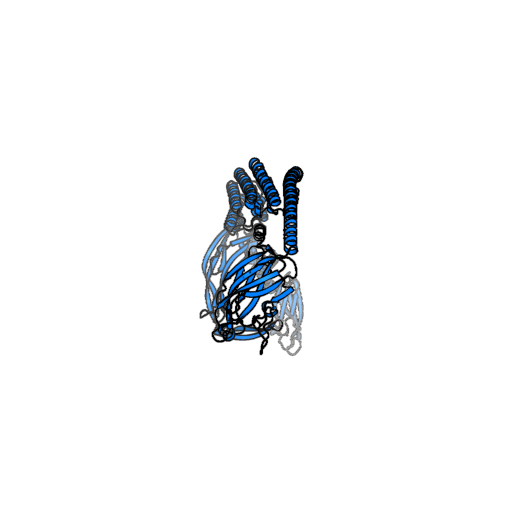00 93.50 285 PHE A N 1
ATOM 2237 C CA . PHE A 1 285 ? -18.818 6.411 11.013 1.00 93.50 285 PHE A CA 1
ATOM 2238 C C . PHE A 1 285 ? -19.773 7.158 10.068 1.00 93.50 285 PHE A C 1
ATOM 2240 O O . PHE A 1 285 ? -19.412 7.467 8.932 1.00 93.50 285 PHE A O 1
ATOM 2247 N N . LEU A 1 286 ? -20.971 7.521 10.535 1.00 94.06 286 LEU A N 1
ATOM 2248 C CA . LEU A 1 286 ? -21.927 8.285 9.738 1.00 94.06 286 LEU A CA 1
ATOM 2249 C C . LEU A 1 286 ? -21.430 9.704 9.411 1.00 94.06 286 LEU A C 1
ATOM 2251 O O . LEU A 1 286 ? -21.705 10.181 8.310 1.00 94.06 286 LEU A O 1
ATOM 2255 N N . LEU A 1 287 ? -20.658 10.358 10.292 1.00 94.00 287 LEU A N 1
ATOM 2256 C CA . LEU A 1 287 ? -19.992 11.634 9.974 1.00 94.00 287 LEU A CA 1
ATOM 2257 C C . LEU A 1 287 ? -19.045 11.473 8.782 1.00 94.00 287 LEU A C 1
ATOM 2259 O O . LEU A 1 287 ? -19.128 12.236 7.821 1.00 94.00 287 LEU A O 1
ATOM 2263 N N . PHE A 1 288 ? -18.187 10.455 8.837 1.00 95.12 288 PHE A N 1
ATOM 2264 C CA . PHE A 1 288 ? -17.227 10.144 7.783 1.00 95.12 288 PHE A CA 1
ATOM 2265 C C . PHE A 1 288 ? -17.924 9.834 6.453 1.00 95.12 288 PHE A C 1
ATOM 2267 O O . PHE A 1 288 ? -17.621 10.445 5.427 1.00 95.12 288 PHE A O 1
ATOM 2274 N N . LYS A 1 289 ? -18.915 8.935 6.482 1.00 93.88 289 LYS A N 1
ATOM 2275 C CA . LYS A 1 289 ? -19.692 8.549 5.301 1.00 93.88 289 LYS A CA 1
ATOM 2276 C C . LYS A 1 289 ? -20.405 9.747 4.672 1.00 93.88 289 LYS A C 1
ATOM 2278 O O . LYS A 1 289 ? -20.327 9.937 3.463 1.00 93.88 289 LYS A O 1
ATOM 2283 N N . THR A 1 290 ? -21.053 10.579 5.485 1.00 93.81 290 THR A N 1
ATOM 2284 C CA . THR A 1 290 ? -21.779 11.757 4.989 1.00 93.81 290 THR A CA 1
ATOM 2285 C C . THR A 1 290 ? -20.822 12.795 4.406 1.00 93.81 290 THR A C 1
ATOM 2287 O O . THR A 1 290 ? -21.106 13.381 3.362 1.00 93.81 290 THR A O 1
ATOM 2290 N N . ALA A 1 291 ? -19.654 12.992 5.030 1.00 94.88 291 ALA A N 1
ATOM 2291 C CA . ALA A 1 291 ? -18.612 13.853 4.481 1.00 94.88 291 ALA A CA 1
ATOM 2292 C C . ALA A 1 291 ? -18.172 13.373 3.095 1.00 94.88 291 ALA A C 1
ATOM 2294 O O . ALA A 1 291 ? -18.088 14.178 2.170 1.00 94.88 291 ALA A O 1
ATOM 2295 N N . PHE A 1 292 ? -17.916 12.070 2.958 1.00 94.88 292 PHE A N 1
ATOM 2296 C CA . PHE A 1 292 ? -17.534 11.460 1.691 1.00 94.88 292 PHE A CA 1
ATOM 2297 C C . PHE A 1 292 ? -18.603 11.667 0.613 1.00 94.88 292 PHE A C 1
ATOM 2299 O O . PHE A 1 292 ? -18.276 12.114 -0.480 1.00 94.88 292 PHE A O 1
ATOM 2306 N N . GLU A 1 293 ? -19.875 11.389 0.914 1.00 93.12 293 GLU A N 1
ATOM 2307 C CA . GLU A 1 293 ? -20.983 11.531 -0.043 1.00 93.12 293 GLU A CA 1
ATOM 2308 C C . GLU A 1 293 ? -21.143 12.978 -0.534 1.00 93.12 293 GLU A C 1
ATOM 2310 O O . GLU A 1 293 ? -21.282 13.214 -1.735 1.00 93.12 293 GLU A O 1
ATOM 2315 N N . ILE A 1 294 ? -21.056 13.958 0.374 1.00 93.19 294 ILE A N 1
ATOM 2316 C CA . ILE A 1 294 ? -21.120 15.383 0.020 1.00 93.19 294 ILE A CA 1
ATOM 2317 C C . ILE A 1 294 ? -19.950 15.776 -0.887 1.00 93.19 294 ILE A C 1
ATOM 2319 O O . ILE A 1 294 ? -20.153 16.472 -1.885 1.00 93.19 294 ILE A O 1
ATOM 2323 N N . ASP A 1 295 ? -18.727 15.370 -0.538 1.00 93.50 295 ASP A N 1
ATOM 2324 C CA . ASP A 1 295 ? -17.539 15.718 -1.321 1.00 93.50 295 ASP A CA 1
ATOM 2325 C C . ASP A 1 295 ? -17.557 15.019 -2.691 1.00 93.50 295 ASP A C 1
ATOM 2327 O O . ASP A 1 295 ? -17.230 15.632 -3.706 1.00 93.50 295 ASP A O 1
ATOM 2331 N N . PHE A 1 296 ? -18.055 13.779 -2.746 1.00 92.00 296 PHE A N 1
ATOM 2332 C CA . PHE A 1 296 ? -18.181 12.995 -3.975 1.00 92.00 296 PHE A CA 1
ATOM 2333 C C . PHE A 1 296 ? -19.156 13.633 -4.965 1.00 92.00 296 PHE A C 1
ATOM 2335 O O . PHE A 1 296 ? -18.837 13.780 -6.146 1.00 92.00 296 PHE A O 1
ATOM 2342 N N . GLU A 1 297 ? -20.331 14.061 -4.497 1.00 90.81 297 GLU A N 1
ATOM 2343 C CA . GLU A 1 297 ? -21.308 14.733 -5.356 1.00 90.81 297 GLU A CA 1
ATOM 2344 C C . GLU A 1 297 ? -20.799 16.096 -5.852 1.00 90.81 297 GLU A C 1
ATOM 2346 O O . GLU A 1 297 ? -21.066 16.466 -7.000 1.00 90.81 297 GLU A O 1
ATOM 2351 N N . LYS A 1 298 ? -20.001 16.818 -5.048 1.00 92.06 298 LYS A N 1
ATOM 2352 C CA . LYS A 1 298 ? -19.304 18.033 -5.504 1.00 92.06 298 LYS A CA 1
ATOM 2353 C C . LYS A 1 298 ? -18.292 17.713 -6.608 1.00 92.06 298 LYS A C 1
ATOM 2355 O O . LYS A 1 298 ? -18.406 18.269 -7.697 1.00 92.06 298 LYS A O 1
ATOM 2360 N N . ALA A 1 299 ? -17.395 16.752 -6.384 1.00 90.31 299 ALA A N 1
ATOM 2361 C CA . ALA A 1 299 ? -16.380 16.361 -7.364 1.00 90.31 299 ALA A CA 1
ATOM 2362 C C . ALA A 1 299 ? -16.997 15.893 -8.696 1.00 90.31 299 ALA A C 1
ATOM 2364 O O . ALA A 1 299 ? -16.536 16.254 -9.783 1.00 90.31 299 ALA A O 1
ATOM 2365 N N . LYS A 1 300 ? -18.100 15.139 -8.626 1.00 89.06 300 LYS A N 1
ATOM 2366 C CA . LYS A 1 300 ? -18.863 14.687 -9.796 1.00 89.06 300 LYS A CA 1
ATOM 2367 C C . LYS A 1 300 ? -19.516 15.842 -10.557 1.00 89.06 300 LYS A C 1
ATOM 2369 O O . LYS A 1 300 ? -19.519 15.828 -11.790 1.00 89.06 300 LYS A O 1
ATOM 2374 N N . LYS A 1 301 ? -20.074 16.828 -9.848 1.00 92.19 301 LYS A N 1
ATOM 2375 C CA . LYS A 1 301 ? -20.665 18.032 -10.451 1.00 92.19 301 LYS A CA 1
ATOM 2376 C C . LYS A 1 301 ? -19.605 18.877 -11.155 1.00 92.19 301 LYS A C 1
ATOM 2378 O O . LYS A 1 301 ? -19.845 19.326 -12.276 1.00 92.19 301 LYS A O 1
ATOM 2383 N N . ASP A 1 302 ? -18.449 19.030 -10.522 1.00 91.81 302 ASP A N 1
ATOM 2384 C CA . ASP A 1 302 ? -17.346 19.847 -11.025 1.00 91.81 302 ASP A CA 1
ATOM 2385 C C . ASP A 1 302 ? -16.584 19.151 -12.164 1.00 91.81 302 ASP A C 1
ATOM 2387 O O . ASP A 1 302 ? -15.880 19.809 -12.926 1.00 91.81 302 ASP A O 1
ATOM 2391 N N . LYS A 1 303 ? -16.757 17.826 -12.322 1.00 91.56 303 LYS A N 1
ATOM 2392 C CA . LYS A 1 303 ? -16.026 16.983 -13.288 1.00 91.56 303 LYS A CA 1
ATOM 2393 C C . LYS A 1 303 ? -14.512 17.199 -13.190 1.00 91.56 303 LYS A C 1
ATOM 2395 O O . LYS A 1 303 ? -13.816 17.193 -14.201 1.00 91.56 303 LYS A O 1
ATOM 2400 N N . SER A 1 304 ? -14.023 17.399 -11.970 1.00 92.19 304 SER A N 1
ATOM 2401 C CA . SER A 1 304 ? -12.620 17.681 -11.692 1.00 92.19 304 SER A CA 1
ATOM 2402 C C . SER A 1 304 ? -11.916 16.410 -11.228 1.00 92.19 304 SER A C 1
ATOM 2404 O O . SER A 1 304 ? -12.240 15.850 -10.179 1.00 92.19 304 SER A O 1
ATOM 2406 N N . SER A 1 305 ? -10.938 15.956 -12.011 1.00 94.62 305 SER A N 1
ATOM 2407 C CA . SER A 1 305 ? -10.032 14.875 -11.618 1.00 94.62 305 SER A CA 1
ATOM 2408 C C . SER A 1 305 ? -9.207 15.261 -10.387 1.00 94.62 305 SER A C 1
ATOM 2410 O O . SER A 1 305 ? -9.043 14.436 -9.494 1.00 94.62 305 SER A O 1
ATOM 2412 N N . ASP A 1 306 ? -8.778 16.521 -10.270 1.00 94.00 306 ASP A N 1
ATOM 2413 C CA . ASP A 1 306 ? -8.017 17.013 -9.112 1.00 94.00 306 ASP A CA 1
ATOM 2414 C C . ASP A 1 306 ? -8.817 16.903 -7.814 1.00 94.00 306 ASP A C 1
ATOM 2416 O O . ASP A 1 306 ? -8.289 16.479 -6.785 1.00 94.00 306 ASP A O 1
ATOM 2420 N N . HIS A 1 307 ? -10.113 17.224 -7.867 1.00 94.00 307 HIS A N 1
ATOM 2421 C CA . HIS A 1 307 ? -11.002 17.072 -6.717 1.00 94.00 307 HIS A CA 1
ATOM 2422 C C . HIS A 1 307 ? -11.143 15.594 -6.330 1.00 94.00 307 HIS A C 1
ATOM 2424 O O . HIS A 1 307 ? -10.966 15.250 -5.162 1.00 94.00 307 HIS A O 1
ATOM 2430 N N . LEU A 1 308 ? -11.364 14.698 -7.297 1.00 95.12 308 LEU A N 1
ATOM 2431 C CA . LEU A 1 308 ? -11.442 13.252 -7.042 1.00 95.12 308 LEU A CA 1
ATOM 2432 C C . LEU A 1 308 ? -10.142 12.682 -6.450 1.00 95.12 308 LEU A C 1
ATOM 2434 O O . LEU A 1 308 ? -10.194 11.856 -5.539 1.00 95.12 308 LEU A O 1
ATOM 2438 N N . LEU A 1 309 ? -8.977 13.139 -6.913 1.00 95.06 309 LEU A N 1
ATOM 2439 C CA . LEU A 1 309 ? -7.684 12.722 -6.364 1.00 95.06 309 LEU A CA 1
ATOM 2440 C C . LEU A 1 309 ? -7.437 13.288 -4.962 1.00 95.06 309 LEU A C 1
ATOM 2442 O O . LEU A 1 309 ? -6.930 12.580 -4.091 1.00 95.06 309 LEU A O 1
ATOM 2446 N N . ALA A 1 310 ? -7.830 14.538 -4.706 1.00 93.81 310 ALA A N 1
ATOM 2447 C CA . ALA A 1 310 ? -7.777 15.121 -3.368 1.00 93.81 310 ALA A CA 1
ATOM 2448 C C . ALA A 1 310 ? -8.670 14.345 -2.387 1.00 93.81 310 ALA A C 1
ATOM 2450 O O . ALA A 1 310 ? -8.269 14.101 -1.247 1.00 93.81 310 ALA A O 1
ATOM 2451 N N . MET A 1 311 ? -9.846 13.899 -2.840 1.00 93.88 311 MET A N 1
ATOM 2452 C CA . MET A 1 311 ? -10.704 12.993 -2.081 1.00 93.88 311 MET A CA 1
ATOM 2453 C C . MET A 1 311 ? -10.027 11.646 -1.830 1.00 93.88 311 MET A C 1
ATOM 2455 O O . MET A 1 311 ? -9.978 11.208 -0.684 1.00 93.88 311 MET A O 1
ATOM 2459 N N . TYR A 1 312 ? -9.475 11.005 -2.864 1.00 94.19 312 TYR A N 1
ATOM 2460 C CA . TYR A 1 312 ? -8.765 9.731 -2.725 1.00 94.19 312 TYR A CA 1
ATOM 2461 C C . TYR A 1 312 ? -7.666 9.809 -1.660 1.00 94.19 312 TYR A C 1
ATOM 2463 O O . TYR A 1 312 ? -7.620 8.967 -0.766 1.00 94.19 312 TYR A O 1
ATOM 2471 N N . LYS A 1 313 ? -6.834 10.860 -1.695 1.00 92.69 313 LYS A N 1
ATOM 2472 C CA . LYS A 1 313 ? -5.771 11.083 -0.701 1.00 92.69 313 LYS A CA 1
ATOM 2473 C C . LYS A 1 313 ? -6.344 11.309 0.704 1.00 92.69 313 LYS A C 1
ATOM 2475 O O . LYS A 1 313 ? -5.858 10.719 1.665 1.00 92.69 313 LYS A O 1
ATOM 2480 N N . ARG A 1 314 ? -7.396 12.128 0.830 1.00 92.69 314 ARG A N 1
ATOM 2481 C CA . ARG A 1 314 ? -8.036 12.440 2.119 1.00 92.69 314 ARG A CA 1
ATOM 2482 C C . ARG A 1 314 ? -8.686 11.205 2.743 1.00 92.69 314 ARG A C 1
ATOM 2484 O O . ARG A 1 314 ? -8.290 10.796 3.827 1.00 92.69 314 ARG A O 1
ATOM 2491 N N . TYR A 1 315 ? -9.665 10.612 2.067 1.00 92.81 315 TYR A N 1
ATOM 2492 C CA . TYR A 1 315 ? -10.479 9.515 2.600 1.00 92.81 315 TYR A CA 1
ATOM 2493 C C . TYR A 1 315 ? -9.742 8.172 2.601 1.00 92.81 315 TYR A C 1
ATOM 2495 O O . TYR A 1 315 ? -10.011 7.330 3.455 1.00 92.81 315 TYR A O 1
ATOM 2503 N N . GLY A 1 316 ? -8.782 7.987 1.691 1.00 89.69 316 GLY A N 1
ATOM 2504 C CA . GLY A 1 316 ? -7.970 6.779 1.602 1.00 89.69 316 GLY A CA 1
ATOM 2505 C C . GLY A 1 316 ? -7.059 6.544 2.800 1.00 89.69 316 GLY A C 1
ATOM 2506 O O . GLY A 1 316 ? -6.885 5.407 3.212 1.00 89.69 316 GLY A O 1
ATOM 2507 N N . SER A 1 317 ? -6.548 7.615 3.416 1.00 88.81 317 SER A N 1
ATOM 2508 C CA . SER A 1 317 ? -5.661 7.536 4.589 1.00 88.81 317 SER A CA 1
ATOM 2509 C C . SER A 1 317 ? -6.290 6.905 5.844 1.00 88.81 317 SER A C 1
ATOM 2511 O O . SER A 1 317 ? -5.582 6.632 6.811 1.00 88.81 317 SER A O 1
ATOM 2513 N N . TYR A 1 318 ? -7.608 6.677 5.847 1.00 86.94 318 TYR A N 1
ATOM 2514 C CA . TYR A 1 318 ? -8.348 6.133 6.987 1.00 86.94 318 TYR A CA 1
ATOM 2515 C C . TYR A 1 318 ? -8.549 4.614 6.935 1.00 86.94 318 TYR A C 1
ATOM 2517 O O . TYR A 1 318 ? -9.082 4.058 7.895 1.00 86.94 318 TYR A O 1
ATOM 2525 N N . TYR A 1 319 ? -8.134 3.951 5.852 1.00 80.00 319 TYR A N 1
ATOM 2526 C CA . TYR A 1 319 ? -8.254 2.504 5.681 1.00 80.00 319 TYR A CA 1
ATOM 2527 C C . TYR A 1 319 ? -6.936 1.909 5.193 1.00 80.00 319 TYR A C 1
ATOM 2529 O O . TYR A 1 319 ? -6.291 2.475 4.314 1.00 80.00 319 TYR A O 1
ATOM 2537 N N . ASP A 1 320 ? -6.578 0.740 5.723 1.00 74.56 320 ASP A N 1
ATOM 2538 C CA . ASP A 1 320 ? -5.408 -0.014 5.254 1.00 74.56 320 ASP A CA 1
ATOM 2539 C C . ASP A 1 320 ? -5.601 -0.490 3.801 1.00 74.56 320 ASP A C 1
ATOM 2541 O O . ASP A 1 320 ? -4.691 -0.407 2.979 1.00 74.56 320 ASP A O 1
ATOM 2545 N N . GLU A 1 321 ? -6.816 -0.931 3.466 1.00 69.56 321 GLU A N 1
ATOM 2546 C CA . GLU A 1 321 ? -7.257 -1.202 2.098 1.00 69.56 321 GLU A CA 1
ATOM 2547 C C . GLU A 1 321 ? -8.131 -0.032 1.649 1.00 69.56 321 GLU A C 1
ATOM 2549 O O . GLU A 1 321 ? -9.262 0.096 2.109 1.00 69.56 321 GLU A O 1
ATOM 2554 N N . ASN A 1 322 ? -7.606 0.856 0.800 1.00 76.25 322 ASN A N 1
ATOM 2555 C CA . ASN A 1 322 ? -8.315 2.066 0.386 1.00 76.25 322 ASN A CA 1
ATOM 2556 C C . ASN A 1 322 ? -9.569 1.708 -0.443 1.00 76.25 322 ASN A C 1
ATOM 2558 O O . ASN A 1 322 ? -9.444 1.407 -1.633 1.00 76.25 322 ASN A O 1
ATOM 2562 N N . PRO A 1 323 ? -10.793 1.797 0.119 1.00 80.50 323 PRO A N 1
ATOM 2563 C CA . PRO A 1 323 ? -12.010 1.353 -0.564 1.00 80.50 323 PRO A CA 1
ATOM 2564 C C . PRO A 1 323 ? -12.452 2.341 -1.656 1.00 80.50 323 PRO A C 1
ATOM 2566 O O . PRO A 1 323 ? -13.479 2.154 -2.310 1.00 80.50 323 PRO A O 1
ATOM 2569 N N . TYR A 1 324 ? -11.695 3.423 -1.839 1.00 88.00 324 TYR A N 1
ATOM 2570 C CA . TYR A 1 324 ? -11.980 4.507 -2.763 1.00 88.00 324 TYR A CA 1
ATOM 2571 C C . TYR A 1 324 ? -11.094 4.476 -4.003 1.00 88.00 324 TYR A C 1
ATOM 2573 O O . TYR A 1 324 ? -11.036 5.481 -4.712 1.00 88.00 324 TYR A O 1
ATOM 2581 N N . SER A 1 325 ? -10.447 3.346 -4.310 1.00 89.19 325 SER A N 1
ATOM 2582 C CA . SER A 1 325 ? -9.651 3.183 -5.536 1.00 89.19 325 SER A CA 1
ATOM 2583 C C . SER A 1 325 ? -10.443 3.556 -6.795 1.00 89.19 325 SER A C 1
ATOM 2585 O O . SER A 1 325 ? -9.905 4.223 -7.675 1.00 89.19 325 SER A O 1
ATOM 2587 N N . GLN A 1 326 ? -11.757 3.306 -6.821 1.00 91.69 326 GLN A N 1
ATOM 2588 C CA . GLN A 1 326 ? -12.656 3.754 -7.893 1.00 91.69 326 GLN A CA 1
ATOM 2589 C C . GLN A 1 326 ? -12.593 5.268 -8.198 1.00 91.69 326 GLN A C 1
ATOM 2591 O O . GLN A 1 326 ? -12.844 5.669 -9.330 1.00 91.69 326 GLN A O 1
ATOM 2596 N N . LEU A 1 327 ? -12.246 6.135 -7.234 1.00 94.69 327 LEU A N 1
ATOM 2597 C CA . LEU A 1 327 ? -12.091 7.576 -7.488 1.00 94.69 327 LEU A CA 1
ATOM 2598 C C . LEU A 1 327 ? -10.950 7.862 -8.469 1.00 94.69 327 LEU A C 1
ATOM 2600 O O . LEU A 1 327 ? -11.075 8.761 -9.300 1.00 94.69 327 LEU A O 1
ATOM 2604 N N . VAL A 1 328 ? -9.873 7.076 -8.399 1.00 95.75 328 VAL A N 1
ATOM 2605 C CA . VAL A 1 328 ? -8.735 7.164 -9.322 1.00 95.75 328 VAL A CA 1
ATOM 2606 C C . VAL A 1 328 ? -9.179 6.782 -10.732 1.00 95.75 328 VAL A C 1
ATOM 2608 O O . VAL A 1 328 ? -8.858 7.487 -11.685 1.00 95.75 328 VAL A O 1
ATOM 2611 N N . ASP A 1 329 ? -10.002 5.740 -10.876 1.00 94.88 329 ASP A N 1
ATOM 2612 C CA . ASP A 1 329 ? -10.580 5.354 -12.168 1.00 94.88 329 ASP A CA 1
ATOM 2613 C C . ASP A 1 329 ? -11.456 6.449 -12.784 1.00 94.88 329 ASP A C 1
ATOM 2615 O O . ASP A 1 329 ? -11.386 6.697 -13.993 1.00 94.88 329 ASP A O 1
ATOM 2619 N N . LEU A 1 330 ? -12.281 7.119 -11.972 1.00 95.25 330 LEU A N 1
ATOM 2620 C CA . LEU A 1 330 ? -13.087 8.249 -12.437 1.00 95.25 330 LEU A CA 1
ATOM 2621 C C . LEU A 1 330 ? -12.199 9.433 -12.847 1.00 95.25 330 LEU A C 1
ATOM 2623 O O . LEU A 1 330 ? -12.443 10.025 -13.898 1.00 95.25 330 LEU A O 1
ATOM 2627 N N . ALA A 1 331 ? -11.168 9.752 -12.059 1.00 96.31 331 ALA A N 1
ATOM 2628 C CA . ALA A 1 331 ? -10.223 10.826 -12.360 1.00 96.31 331 ALA A CA 1
ATOM 2629 C C . ALA A 1 331 ? -9.479 10.569 -13.682 1.00 96.31 331 ALA A C 1
ATOM 2631 O O . ALA A 1 331 ? -9.510 11.418 -14.575 1.00 96.31 331 ALA A O 1
ATOM 2632 N N . LEU A 1 332 ? -8.929 9.361 -13.858 1.00 96.56 332 LEU A N 1
ATOM 2633 C CA . LEU A 1 332 ? -8.281 8.930 -15.099 1.00 96.56 332 LEU A CA 1
ATOM 2634 C C . LEU A 1 332 ? -9.239 8.994 -16.292 1.00 96.56 332 LEU A C 1
ATOM 2636 O O . LEU A 1 332 ? -8.847 9.427 -17.370 1.00 96.56 332 LEU A O 1
ATOM 2640 N N . SER A 1 333 ? -10.507 8.612 -16.113 1.00 95.81 333 SER A N 1
ATOM 2641 C CA . SER A 1 333 ? -11.514 8.666 -17.183 1.00 95.81 333 SER A CA 1
ATOM 2642 C C . SER A 1 333 ? -11.844 10.101 -17.613 1.00 95.81 333 SER A C 1
ATOM 2644 O O . SER A 1 333 ? -12.047 10.363 -18.801 1.00 95.81 333 SER A O 1
ATOM 2646 N N . ILE A 1 334 ? -11.902 11.038 -16.661 1.00 94.69 334 ILE A N 1
ATOM 2647 C CA . ILE A 1 334 ? -12.101 12.467 -16.938 1.00 94.69 334 ILE A CA 1
ATOM 2648 C C . ILE A 1 334 ? -10.902 13.019 -17.709 1.00 94.69 334 ILE A C 1
ATOM 2650 O O . ILE A 1 334 ? -11.084 13.622 -18.768 1.00 94.69 334 ILE A O 1
ATOM 2654 N N . ASP A 1 335 ? -9.688 12.769 -17.220 1.00 95.44 335 ASP A N 1
ATOM 2655 C CA . ASP A 1 335 ? -8.468 13.281 -17.844 1.00 95.44 335 ASP A CA 1
ATOM 2656 C C . ASP A 1 335 ? -8.218 12.656 -19.214 1.00 95.44 335 ASP A C 1
ATOM 2658 O O . ASP A 1 335 ? -7.827 13.365 -20.137 1.00 95.44 335 ASP A O 1
ATOM 2662 N N . MET A 1 336 ? -8.543 11.373 -19.393 1.00 95.69 336 MET A N 1
ATOM 2663 C CA . MET A 1 336 ? -8.524 10.706 -20.696 1.00 95.69 336 MET A CA 1
ATOM 2664 C C . MET A 1 336 ? -9.434 11.420 -21.691 1.00 95.69 336 MET A C 1
ATOM 2666 O O . MET A 1 336 ? -9.002 11.794 -22.780 1.00 95.69 336 MET A O 1
ATOM 2670 N N . LYS A 1 337 ? -10.688 11.675 -21.308 1.00 95.50 337 LYS A N 1
ATOM 2671 C CA . LYS A 1 337 ? -11.646 12.367 -22.172 1.00 95.50 337 LYS A CA 1
ATOM 2672 C C . LYS A 1 337 ? -11.186 13.788 -22.502 1.00 95.50 337 LYS A C 1
ATOM 2674 O O . LYS A 1 337 ? -11.288 14.214 -23.653 1.00 95.50 337 LYS A O 1
ATOM 2679 N N . ASN A 1 338 ? -10.658 14.516 -21.520 1.00 93.56 338 ASN A N 1
ATOM 2680 C CA . ASN A 1 338 ? -10.100 15.851 -21.735 1.00 93.56 338 ASN A CA 1
ATOM 2681 C C . ASN A 1 338 ? -8.891 15.792 -22.684 1.00 93.56 338 ASN A C 1
ATOM 2683 O O . ASN A 1 338 ? -8.784 16.617 -23.598 1.00 93.56 338 ASN A O 1
ATOM 2687 N N . ALA A 1 339 ? -8.032 14.777 -22.543 1.00 92.69 339 ALA A N 1
ATOM 2688 C CA . ALA A 1 339 ? -6.907 14.528 -23.435 1.00 92.69 339 ALA A CA 1
ATOM 2689 C C . ALA A 1 339 ? -7.360 14.275 -24.865 1.00 92.69 339 ALA A C 1
ATOM 2691 O O . ALA A 1 339 ? -6.882 14.944 -25.781 1.00 92.69 339 ALA A O 1
ATOM 2692 N N . GLU A 1 340 ? -8.328 13.386 -25.070 1.00 93.00 340 GLU A N 1
ATOM 2693 C CA . GLU A 1 340 ? -8.914 13.069 -26.374 1.00 93.00 340 GLU A CA 1
ATOM 2694 C C . GLU A 1 340 ? -9.585 14.283 -27.026 1.00 93.00 340 GLU A C 1
ATOM 2696 O O . GLU A 1 340 ? -9.463 14.478 -28.238 1.00 93.00 340 GLU A O 1
ATOM 2701 N N . GLN A 1 341 ? -10.198 15.163 -26.235 1.00 92.94 341 GLN A N 1
ATOM 2702 C CA . GLN A 1 341 ? -10.816 16.403 -26.712 1.00 92.94 341 GLN A CA 1
ATOM 2703 C C . GLN A 1 341 ? -9.810 17.543 -26.927 1.00 92.94 341 GLN A C 1
ATOM 2705 O O . GLN A 1 341 ? -10.124 18.510 -27.611 1.00 92.94 341 GLN A O 1
ATOM 2710 N N . GLY A 1 342 ? -8.580 17.407 -26.420 1.00 89.00 342 GLY A N 1
ATOM 2711 C CA . GLY A 1 342 ? -7.550 18.445 -26.530 1.00 89.00 342 GLY A CA 1
ATOM 2712 C C . GLY A 1 342 ? -7.790 19.622 -25.586 1.00 89.00 342 GLY A C 1
ATOM 2713 O O . GLY A 1 342 ? -7.304 20.710 -25.855 1.00 89.00 342 GLY A O 1
ATOM 2714 N N . LEU A 1 343 ? -8.536 19.390 -24.503 1.00 86.12 343 LEU A N 1
ATOM 2715 C CA . LEU A 1 343 ? -8.871 20.378 -23.474 1.00 86.12 343 LEU A CA 1
ATOM 2716 C C . LEU A 1 343 ? -7.824 20.449 -22.352 1.00 86.12 343 LEU A C 1
ATOM 2718 O O . LEU A 1 343 ? -8.035 21.132 -21.358 1.00 86.12 343 LEU A O 1
ATOM 2722 N N . ILE A 1 344 ? -6.710 19.723 -22.478 1.00 82.06 344 ILE A N 1
ATOM 2723 C CA . ILE A 1 344 ? -5.588 19.850 -21.547 1.00 82.06 344 ILE A CA 1
ATOM 2724 C C . ILE A 1 344 ? -4.786 21.084 -21.962 1.00 82.06 344 ILE A C 1
ATOM 2726 O O . ILE A 1 344 ? -3.961 21.015 -22.878 1.00 82.06 344 ILE A O 1
ATOM 2730 N N . GLU A 1 345 ? -5.070 22.205 -21.305 1.00 69.19 345 GLU A N 1
ATOM 2731 C CA . GLU A 1 345 ? -4.318 23.457 -21.453 1.00 69.19 345 GLU A CA 1
ATOM 2732 C C . GLU A 1 345 ? -3.011 23.446 -20.636 1.00 69.19 345 GLU A C 1
ATOM 2734 O O . GLU A 1 345 ? -2.037 24.086 -21.036 1.00 69.19 345 GLU A O 1
ATOM 2739 N N . ASP A 1 346 ? -2.969 22.676 -19.541 1.00 68.69 346 ASP A N 1
ATOM 2740 C CA . ASP A 1 346 ? -1.837 22.607 -18.611 1.00 68.69 346 ASP A CA 1
ATOM 2741 C C . ASP A 1 346 ? -0.561 21.999 -19.228 1.00 68.69 346 ASP A C 1
ATOM 2743 O O . ASP A 1 346 ? -0.630 21.187 -20.165 1.00 68.69 346 ASP A O 1
ATOM 2747 N N . PRO A 1 347 ? 0.630 22.316 -18.672 1.00 79.75 347 PRO A N 1
ATOM 2748 C CA . PRO A 1 347 ? 1.843 21.565 -18.957 1.00 79.75 347 PRO A CA 1
ATOM 2749 C C . PRO A 1 347 ? 1.560 20.086 -18.706 1.00 79.75 347 PRO A C 1
ATOM 2751 O O . PRO A 1 347 ? 1.135 19.706 -17.618 1.00 79.75 347 PRO A O 1
ATOM 2754 N N . VAL A 1 348 ? 1.812 19.246 -19.708 1.00 80.75 348 VAL A N 1
ATOM 2755 C CA . VAL A 1 348 ? 1.583 17.791 -19.660 1.00 80.75 348 VAL A CA 1
ATOM 2756 C C . VAL A 1 348 ? 2.135 17.155 -18.381 1.00 80.75 348 VAL A C 1
ATOM 2758 O O . VAL A 1 348 ? 1.503 16.268 -17.813 1.00 80.75 348 VAL A O 1
ATOM 2761 N N . VAL A 1 349 ? 3.263 17.670 -17.889 1.00 79.50 349 VAL A N 1
ATOM 2762 C CA . VAL A 1 349 ? 3.884 17.256 -16.626 1.00 79.50 349 VAL A CA 1
ATOM 2763 C C . VAL A 1 349 ? 2.940 17.426 -15.438 1.00 79.50 349 VAL A C 1
ATOM 2765 O O . VAL A 1 349 ? 2.815 16.506 -14.646 1.00 79.50 349 VAL A O 1
ATOM 2768 N N . SER A 1 350 ? 2.238 18.558 -15.331 1.00 85.31 350 SER A N 1
ATOM 2769 C CA . SER A 1 350 ? 1.315 18.847 -14.223 1.00 85.31 350 SER A CA 1
ATOM 2770 C C . SER A 1 350 ? 0.131 17.880 -14.195 1.00 85.31 350 SER A C 1
ATOM 2772 O O . SER A 1 350 ? -0.316 17.457 -13.130 1.00 85.31 350 SER A O 1
ATOM 2774 N N . LEU A 1 351 ? -0.369 17.492 -15.374 1.00 89.19 351 LEU A N 1
ATOM 2775 C CA . LEU A 1 351 ? -1.460 16.527 -15.480 1.00 89.19 351 LEU A CA 1
ATOM 2776 C C . LEU A 1 351 ? -1.045 15.132 -15.008 1.00 89.19 351 LEU A C 1
ATOM 2778 O O . LEU A 1 351 ? -1.855 14.426 -14.416 1.00 89.19 351 LEU A O 1
ATOM 2782 N N . LEU A 1 352 ? 0.178 14.713 -15.325 1.00 91.12 352 LEU A N 1
ATOM 2783 C CA . LEU A 1 352 ? 0.656 13.365 -15.031 1.00 91.12 352 LEU A CA 1
ATOM 2784 C C . LEU A 1 352 ? 1.228 13.261 -13.614 1.00 91.12 352 LEU A C 1
ATOM 2786 O O . LEU A 1 352 ? 0.985 12.272 -12.925 1.00 91.12 352 LEU A O 1
ATOM 2790 N N . SER A 1 353 ? 1.908 14.301 -13.131 1.00 90.00 353 SER A N 1
ATOM 2791 C CA . SER A 1 353 ? 2.562 14.294 -11.820 1.00 90.00 353 SER A CA 1
ATOM 2792 C C . SER A 1 353 ? 1.586 14.135 -10.659 1.00 90.00 353 SER A C 1
ATOM 2794 O O . SER A 1 353 ? 1.904 13.474 -9.673 1.00 90.00 353 SER A O 1
ATOM 2796 N N . LYS A 1 354 ? 0.344 14.622 -10.786 1.00 92.94 354 LYS A N 1
ATOM 2797 C CA . LYS A 1 354 ? -0.683 14.430 -9.746 1.00 92.94 354 LYS A CA 1
ATOM 2798 C C . LYS A 1 354 ? -1.032 12.957 -9.477 1.00 92.94 354 LYS A C 1
ATOM 2800 O O . LYS A 1 354 ? -1.592 12.662 -8.417 1.00 92.94 354 LYS A O 1
ATOM 2805 N N . TYR A 1 355 ? -0.688 12.054 -10.399 1.00 94.75 355 TYR A N 1
ATOM 2806 C CA . TYR A 1 355 ? -0.873 10.609 -10.277 1.00 94.75 355 TYR A CA 1
ATOM 2807 C C . TYR A 1 355 ? 0.380 9.849 -9.802 1.00 94.75 355 TYR A C 1
ATOM 2809 O O . TYR A 1 355 ? 0.244 8.703 -9.386 1.00 94.75 355 TYR A O 1
ATOM 2817 N N . GLN A 1 356 ? 1.578 10.449 -9.845 1.00 89.00 356 GLN A N 1
ATOM 2818 C CA . GLN A 1 356 ? 2.848 9.745 -9.583 1.00 89.00 356 GLN A CA 1
ATOM 2819 C C . GLN A 1 356 ? 2.955 9.190 -8.156 1.00 89.00 356 GLN A C 1
ATOM 2821 O O . GLN A 1 356 ? 3.492 8.104 -7.964 1.00 89.00 356 GLN A O 1
ATOM 2826 N N . ASP A 1 357 ? 2.400 9.894 -7.167 1.00 90.56 357 ASP A N 1
ATOM 2827 C CA . ASP A 1 357 ? 2.436 9.465 -5.760 1.00 90.56 357 ASP A CA 1
ATOM 2828 C C . ASP A 1 357 ? 1.337 8.446 -5.401 1.00 90.56 357 ASP A C 1
ATOM 2830 O O . ASP A 1 357 ? 1.153 8.108 -4.228 1.00 90.56 357 ASP A O 1
ATOM 2834 N N . LEU A 1 358 ? 0.529 8.010 -6.373 1.00 92.69 358 LEU A N 1
ATOM 2835 C CA . LEU A 1 358 ? -0.579 7.094 -6.123 1.00 92.69 358 LEU A CA 1
ATOM 2836 C C . LEU A 1 358 ? -0.121 5.643 -6.261 1.00 92.69 358 LEU A C 1
ATOM 2838 O O . LEU A 1 358 ? 0.557 5.262 -7.211 1.00 92.69 358 LEU A O 1
ATOM 2842 N N . VAL A 1 359 ? -0.566 4.806 -5.329 1.00 90.31 359 VAL A N 1
ATOM 2843 C CA . VAL A 1 359 ? -0.460 3.353 -5.472 1.00 90.31 359 VAL A CA 1
ATOM 2844 C C . VA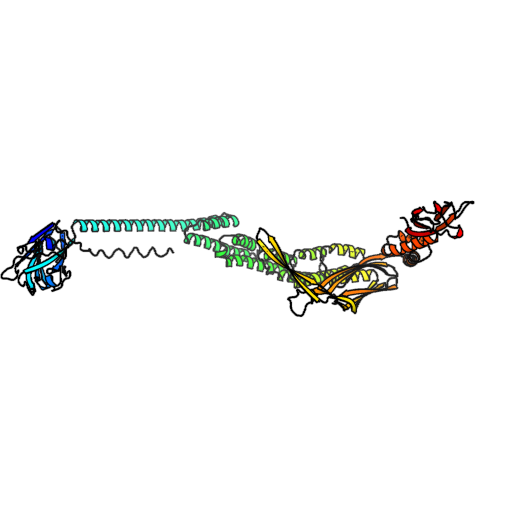L A 1 359 ? -1.593 2.888 -6.380 1.00 90.31 359 VAL A C 1
ATOM 2846 O O . VAL A 1 359 ? -2.762 3.034 -6.025 1.00 90.31 359 VAL A O 1
ATOM 2849 N N . PHE A 1 360 ? -1.240 2.354 -7.548 1.00 90.81 360 PHE A N 1
ATOM 2850 C CA . PHE A 1 360 ? -2.194 1.872 -8.540 1.00 90.81 360 PHE A CA 1
ATOM 2851 C C . PHE A 1 360 ? -2.491 0.380 -8.401 1.00 90.81 360 PHE A C 1
ATOM 2853 O O . PHE A 1 360 ? -1.594 -0.436 -8.185 1.00 90.81 360 PHE A O 1
ATOM 2860 N N . GLU A 1 361 ? -3.750 0.016 -8.643 1.00 93.06 361 GLU A N 1
ATOM 2861 C CA . GLU A 1 361 ? -4.100 -1.343 -9.060 1.00 93.06 361 GLU A CA 1
ATOM 2862 C C . GLU A 1 361 ? -3.621 -1.602 -10.504 1.00 93.06 361 GLU A C 1
ATOM 2864 O O . GLU A 1 361 ? -3.449 -0.672 -11.294 1.00 93.06 361 GLU A O 1
ATOM 2869 N N . GLU A 1 362 ? -3.445 -2.869 -10.896 1.00 92.50 362 GLU A N 1
ATOM 2870 C CA . GLU A 1 362 ? -2.933 -3.233 -12.232 1.00 92.50 362 GLU A CA 1
ATOM 2871 C C . GLU A 1 362 ? -3.780 -2.638 -13.378 1.00 92.50 362 GLU A C 1
ATOM 2873 O O . GLU A 1 362 ? -3.243 -2.130 -14.366 1.00 92.50 362 GLU A O 1
ATOM 2878 N N . SER A 1 363 ? -5.108 -2.622 -13.225 1.00 94.19 363 SER A N 1
ATOM 2879 C CA . SER A 1 363 ? -6.040 -2.005 -14.181 1.00 94.19 363 SER A CA 1
ATOM 2880 C C . SER A 1 363 ? -5.872 -0.486 -14.285 1.00 94.19 363 SER A C 1
ATOM 2882 O O . SER A 1 363 ? -5.985 0.080 -15.375 1.00 94.19 363 SER A O 1
ATOM 2884 N N . GLN A 1 364 ? -5.597 0.179 -13.166 1.00 95.81 364 GLN A N 1
ATOM 2885 C CA . GLN A 1 364 ? -5.430 1.626 -13.097 1.00 95.81 364 GLN A CA 1
ATOM 2886 C C . GLN A 1 364 ? -4.083 2.041 -13.677 1.00 95.81 364 GLN A C 1
ATOM 2888 O O . GLN A 1 364 ? -4.024 3.006 -14.435 1.00 95.81 364 GLN A O 1
ATOM 2893 N N . GLN A 1 365 ? -3.032 1.256 -13.420 1.00 95.31 365 GLN A N 1
ATOM 2894 C CA . GLN A 1 365 ? -1.727 1.434 -14.050 1.00 95.31 365 GLN A CA 1
ATOM 2895 C C . GLN A 1 365 ? -1.842 1.342 -15.577 1.00 95.31 365 GLN A C 1
ATOM 2897 O O . GLN A 1 365 ? -1.287 2.180 -16.287 1.00 95.31 365 GLN A O 1
ATOM 2902 N N . ALA A 1 366 ? -2.598 0.367 -16.096 1.00 94.50 366 ALA A N 1
ATOM 2903 C CA . ALA A 1 366 ? -2.849 0.256 -17.532 1.00 94.50 366 ALA A CA 1
ATOM 2904 C C . ALA A 1 366 ? -3.550 1.511 -18.090 1.00 94.50 366 ALA A C 1
ATOM 2906 O O . ALA A 1 366 ? -3.076 2.097 -19.060 1.00 94.50 366 ALA A O 1
ATOM 2907 N N . ARG A 1 367 ? -4.611 1.991 -17.428 1.00 96.19 367 ARG A N 1
ATOM 2908 C CA . ARG A 1 367 ? -5.341 3.211 -17.828 1.00 96.19 367 ARG A CA 1
ATOM 2909 C C . ARG A 1 367 ? -4.498 4.482 -17.746 1.00 96.19 367 ARG A C 1
ATOM 2911 O O . ARG A 1 367 ? -4.616 5.353 -18.605 1.00 96.19 367 ARG A O 1
ATOM 2918 N N . TYR A 1 368 ? -3.652 4.598 -16.727 1.00 96.56 368 TYR A N 1
ATOM 2919 C CA . TYR A 1 368 ? -2.717 5.710 -16.592 1.00 96.56 368 TYR A CA 1
ATOM 2920 C C . TYR A 1 368 ? -1.704 5.719 -17.743 1.00 96.56 368 TYR A C 1
ATOM 2922 O O . TYR A 1 368 ? -1.451 6.761 -18.347 1.00 96.56 368 TYR A O 1
ATOM 2930 N N . GLN A 1 369 ? -1.196 4.548 -18.133 1.00 96.12 369 GLN A N 1
ATOM 2931 C CA . GLN A 1 369 ? -0.336 4.428 -19.308 1.00 96.12 369 GLN A CA 1
ATOM 2932 C C . GLN A 1 369 ? -1.068 4.745 -20.618 1.00 96.12 369 GLN A C 1
ATOM 2934 O O . GLN A 1 369 ? -0.471 5.365 -21.500 1.00 96.12 369 GLN A O 1
ATOM 2939 N N . ASP A 1 370 ? -2.345 4.384 -20.745 1.00 96.12 370 ASP A N 1
ATOM 2940 C CA . ASP A 1 370 ? -3.158 4.777 -21.899 1.00 96.12 370 ASP A CA 1
ATOM 2941 C C . ASP A 1 370 ? -3.311 6.308 -21.970 1.00 96.12 370 ASP A C 1
ATOM 2943 O O . ASP A 1 370 ? -3.169 6.894 -23.046 1.00 96.12 370 ASP A O 1
ATOM 2947 N N . LEU A 1 371 ? -3.533 6.975 -20.825 1.00 95.94 371 LEU A N 1
ATOM 2948 C CA . LEU A 1 371 ? -3.628 8.438 -20.742 1.00 95.94 371 LEU A CA 1
ATOM 2949 C C . LEU A 1 371 ? -2.325 9.087 -21.218 1.00 95.94 371 LEU A C 1
ATOM 2951 O O . LEU A 1 371 ? -2.352 9.977 -22.072 1.00 95.94 371 LEU A O 1
ATOM 2955 N N . ILE A 1 372 ? -1.184 8.599 -20.717 1.00 95.31 372 ILE A N 1
ATOM 2956 C CA . ILE A 1 372 ? 0.143 9.025 -21.172 1.00 95.31 372 ILE A CA 1
ATOM 2957 C C . ILE A 1 372 ? 0.255 8.868 -22.694 1.00 95.31 372 ILE A C 1
ATOM 2959 O O . ILE A 1 372 ? 0.663 9.806 -23.378 1.00 95.31 372 ILE A O 1
ATOM 2963 N N . GLY A 1 373 ? -0.160 7.725 -23.246 1.00 95.19 373 GLY A N 1
ATOM 2964 C CA . GLY A 1 373 ? -0.110 7.454 -24.682 1.00 95.19 373 GLY A CA 1
ATOM 2965 C C . GLY A 1 373 ? -0.929 8.430 -25.525 1.00 95.19 373 GLY A C 1
ATOM 2966 O O . GLY A 1 373 ? -0.443 8.913 -26.553 1.00 95.19 373 GLY A O 1
ATOM 2967 N N . VAL A 1 374 ? -2.141 8.783 -25.084 1.00 95.31 374 VAL A N 1
ATOM 2968 C CA . VAL A 1 374 ? -2.984 9.786 -25.759 1.00 95.31 374 VAL A CA 1
ATOM 2969 C C . VAL A 1 374 ? -2.309 11.156 -25.759 1.00 95.31 374 VAL A C 1
ATOM 2971 O O . VAL A 1 374 ? -2.252 11.822 -26.800 1.00 95.31 374 VAL A O 1
ATOM 2974 N N . VAL A 1 375 ? -1.756 11.567 -24.616 1.00 93.31 375 VAL A N 1
ATOM 2975 C CA . VAL A 1 375 ? -1.077 12.858 -24.478 1.00 93.31 375 VAL A CA 1
ATOM 2976 C C . VAL A 1 375 ? 0.196 12.911 -25.330 1.00 93.31 375 VAL A C 1
ATOM 2978 O O . VAL A 1 375 ? 0.371 13.862 -26.101 1.00 93.31 375 VAL A O 1
ATOM 2981 N N . LEU A 1 376 ? 1.035 11.870 -25.271 1.00 93.56 376 LEU A N 1
ATOM 2982 C CA . LEU A 1 376 ? 2.229 11.721 -26.109 1.00 93.56 376 LEU A CA 1
ATOM 2983 C C . LEU A 1 376 ? 1.862 11.798 -27.595 1.00 93.56 376 LEU A C 1
ATOM 2985 O O . LEU A 1 376 ? 2.431 12.605 -28.326 1.00 93.56 376 LEU A O 1
ATOM 2989 N N . SER A 1 377 ? 0.869 11.021 -28.045 1.00 93.44 377 SER A N 1
ATOM 2990 C CA . SER A 1 377 ? 0.440 10.994 -29.451 1.00 93.44 377 SER A CA 1
ATOM 2991 C C . SER A 1 377 ? 0.037 12.371 -29.971 1.00 93.44 377 SER A C 1
ATOM 2993 O O . SER A 1 377 ? 0.370 12.730 -31.102 1.00 93.44 377 SER A O 1
ATOM 2995 N N . LYS A 1 378 ? -0.675 13.161 -29.160 1.00 92.19 378 LYS A N 1
ATOM 2996 C CA . LYS A 1 378 ? -1.103 14.506 -29.553 1.00 92.19 378 LYS A CA 1
ATOM 2997 C C . LYS A 1 378 ? 0.049 15.494 -29.610 1.00 92.19 378 LYS A C 1
ATOM 2999 O O . LYS A 1 378 ? 0.151 16.223 -30.593 1.00 92.19 378 LYS A O 1
ATOM 3004 N N . LYS A 1 379 ? 0.900 15.532 -28.583 1.00 92.00 379 LYS A N 1
ATOM 3005 C CA . LYS A 1 379 ? 2.007 16.494 -28.527 1.00 92.00 379 LYS A CA 1
ATOM 3006 C C . LYS A 1 379 ? 3.078 16.178 -29.561 1.00 92.00 379 LYS A C 1
ATOM 3008 O O . LYS A 1 379 ? 3.451 17.080 -30.302 1.00 92.00 379 LYS A O 1
ATOM 3013 N N . LEU A 1 380 ? 3.466 14.913 -29.719 1.00 93.56 380 LEU A N 1
ATOM 3014 C CA . LEU A 1 380 ? 4.450 14.513 -30.729 1.00 93.56 380 LEU A CA 1
ATOM 3015 C C . LEU A 1 380 ? 4.006 14.909 -32.145 1.00 93.56 380 LEU A C 1
ATOM 3017 O O . LEU A 1 380 ? 4.793 15.462 -32.894 1.00 93.56 380 LEU A O 1
ATOM 3021 N N . LYS A 1 381 ? 2.721 14.780 -32.505 1.00 93.25 381 LYS A N 1
ATOM 3022 C CA . LYS A 1 381 ? 2.214 15.239 -33.821 1.00 93.25 381 LYS A CA 1
ATOM 3023 C C . LYS A 1 381 ? 2.444 16.725 -34.123 1.00 93.25 381 LYS A C 1
ATOM 3025 O O . LYS A 1 381 ? 2.395 17.103 -35.288 1.00 93.25 381 LYS A O 1
ATOM 3030 N N . THR A 1 382 ? 2.629 17.560 -33.101 1.00 93.38 382 THR A N 1
ATOM 3031 C CA . THR A 1 382 ? 2.904 18.997 -33.266 1.00 93.38 382 THR A CA 1
ATOM 3032 C C . THR A 1 382 ? 4.393 19.319 -33.387 1.00 93.38 382 THR A C 1
ATOM 3034 O O . THR A 1 382 ? 4.740 20.435 -33.765 1.00 93.38 382 THR A O 1
ATOM 3037 N N . MET A 1 383 ? 5.266 18.357 -33.086 1.00 94.31 383 MET A N 1
ATOM 3038 C CA . MET A 1 383 ? 6.716 18.516 -33.123 1.00 94.31 383 MET A CA 1
ATOM 3039 C C . MET A 1 383 ? 7.242 18.204 -34.519 1.00 94.31 383 MET A C 1
ATOM 3041 O O . MET A 1 383 ? 6.740 17.326 -35.219 1.00 94.31 383 MET A O 1
ATOM 3045 N N . THR A 1 384 ? 8.248 18.964 -34.934 1.00 94.25 384 THR A N 1
ATOM 3046 C CA . THR A 1 384 ? 8.777 18.945 -36.308 1.00 94.25 384 THR A CA 1
ATOM 3047 C C . THR A 1 384 ? 10.266 18.630 -36.374 1.00 94.25 384 THR A C 1
ATOM 3049 O O . THR A 1 384 ? 10.801 18.443 -37.463 1.00 94.25 384 THR A O 1
ATOM 3052 N N . ASN A 1 385 ? 10.944 18.556 -35.227 1.00 90.19 385 ASN A N 1
ATOM 3053 C CA . ASN A 1 385 ? 12.363 18.232 -35.132 1.00 90.19 385 ASN A CA 1
ATOM 3054 C C . ASN A 1 385 ? 12.679 17.491 -33.820 1.00 90.19 385 ASN A C 1
ATOM 3056 O O . ASN A 1 385 ? 11.861 17.450 -32.899 1.00 90.19 385 ASN A O 1
ATOM 3060 N N . SER A 1 386 ? 13.863 16.881 -33.752 1.00 84.62 386 SER A N 1
ATOM 3061 C CA . SER A 1 386 ? 14.304 16.062 -32.617 1.00 84.62 386 SER A CA 1
ATOM 3062 C C . SER A 1 386 ? 14.575 16.862 -31.340 1.00 84.62 386 SER A C 1
ATOM 3064 O O . SER A 1 386 ? 14.413 16.314 -30.255 1.00 84.62 386 SER A O 1
ATOM 3066 N N . GLU A 1 387 ? 14.943 18.141 -31.444 1.00 88.06 387 GLU A N 1
ATOM 3067 C CA . GLU A 1 387 ? 15.188 19.018 -30.289 1.00 88.06 387 GLU A CA 1
ATOM 3068 C C . GLU A 1 387 ? 13.894 19.256 -29.500 1.00 88.06 387 GLU A C 1
ATOM 3070 O O . GLU A 1 387 ? 13.861 19.027 -28.293 1.00 88.06 387 GLU A O 1
ATOM 3075 N N . GLN A 1 388 ? 12.797 19.578 -30.196 1.00 91.88 388 GLN A N 1
ATOM 3076 C CA . GLN A 1 388 ? 11.463 19.718 -29.598 1.00 91.88 388 GLN A CA 1
ATOM 3077 C C . GLN A 1 388 ? 10.998 18.430 -28.909 1.00 91.88 388 GLN A C 1
ATOM 3079 O O . GLN A 1 388 ? 10.381 18.477 -27.845 1.00 91.88 388 GLN A O 1
ATOM 3084 N N . VAL A 1 389 ? 11.290 17.274 -29.517 1.00 90.06 389 VAL A N 1
ATOM 3085 C CA . VAL A 1 389 ? 10.975 15.971 -28.921 1.00 90.06 389 VAL A CA 1
ATOM 3086 C C . VAL A 1 389 ? 11.809 15.754 -27.664 1.00 90.06 389 VAL A C 1
ATOM 3088 O O . VAL A 1 389 ? 11.250 15.384 -26.640 1.00 90.06 389 VAL A O 1
ATOM 3091 N N . SER A 1 390 ? 13.117 16.016 -27.703 1.00 87.62 390 SER A N 1
ATOM 3092 C CA . SER A 1 390 ? 13.994 15.850 -26.541 1.00 87.62 390 SER A CA 1
ATOM 3093 C C . SER A 1 390 ? 13.582 16.751 -25.376 1.00 87.62 390 SER A C 1
ATOM 3095 O O . SER A 1 390 ? 13.463 16.266 -24.256 1.00 87.62 390 SER A O 1
ATOM 3097 N N . GLU A 1 391 ? 13.310 18.034 -25.629 1.00 89.38 391 GLU A N 1
ATOM 3098 C CA . GLU A 1 391 ? 12.848 18.978 -24.603 1.00 89.38 391 GLU A CA 1
ATOM 3099 C C . GLU A 1 391 ? 11.533 18.507 -23.966 1.00 89.38 391 GLU A C 1
ATOM 3101 O O . GLU A 1 391 ? 11.376 18.528 -22.745 1.00 89.38 391 GLU A O 1
ATOM 3106 N N . PHE A 1 392 ? 10.606 18.004 -24.783 1.00 90.31 392 PHE A N 1
ATOM 3107 C CA . PHE A 1 392 ? 9.351 17.441 -24.300 1.00 90.31 392 PHE A CA 1
ATOM 3108 C C . PHE A 1 392 ? 9.532 16.145 -23.506 1.00 90.31 392 PHE A C 1
ATOM 3110 O O . PHE A 1 392 ? 8.829 15.941 -22.521 1.00 90.31 392 PHE A O 1
ATOM 3117 N N . LEU A 1 393 ? 10.452 15.267 -23.909 1.00 89.62 393 LEU A N 1
ATOM 3118 C CA . LEU A 1 393 ? 10.707 14.000 -23.221 1.00 89.62 393 LEU A CA 1
ATOM 3119 C C . LEU A 1 393 ? 11.445 14.174 -21.896 1.00 89.62 393 LEU A C 1
ATOM 3121 O O . LEU A 1 393 ? 11.216 13.371 -20.997 1.00 89.62 393 LEU A O 1
ATOM 3125 N N . ASN A 1 394 ? 12.240 15.235 -21.727 1.00 88.75 394 ASN A N 1
ATOM 3126 C CA . ASN A 1 394 ? 12.828 15.579 -20.425 1.00 88.75 394 ASN A CA 1
ATOM 3127 C C . ASN A 1 394 ? 11.740 15.771 -19.354 1.00 88.75 394 ASN A C 1
ATOM 3129 O O . ASN A 1 394 ? 11.932 15.464 -18.185 1.00 88.75 394 ASN A O 1
ATOM 3133 N N . ALA A 1 395 ? 10.547 16.201 -19.767 1.00 85.69 395 ALA A N 1
ATOM 3134 C CA . ALA A 1 395 ? 9.382 16.333 -18.900 1.00 85.69 395 ALA A CA 1
ATOM 3135 C C . ALA A 1 395 ? 8.791 14.978 -18.427 1.00 85.69 395 ALA A C 1
ATOM 3137 O O . ALA A 1 395 ? 7.936 14.958 -17.543 1.00 85.69 395 ALA A O 1
ATOM 3138 N N . PHE A 1 396 ? 9.232 13.855 -19.005 1.00 88.56 396 PHE A N 1
ATOM 3139 C CA . PHE A 1 396 ? 8.830 12.485 -18.661 1.00 88.56 396 PHE A CA 1
ATOM 3140 C C . PHE A 1 396 ? 9.965 11.669 -18.030 1.00 88.56 396 PHE A C 1
ATOM 3142 O O . PHE A 1 396 ? 9.792 10.466 -17.853 1.00 88.56 396 PHE A O 1
ATOM 3149 N N . GLU A 1 397 ? 11.109 12.277 -17.702 1.00 88.94 397 GLU A N 1
ATOM 3150 C CA . GLU A 1 397 ? 12.278 11.553 -17.175 1.00 88.94 397 GLU A CA 1
ATOM 3151 C C . GLU A 1 397 ? 11.933 10.730 -15.918 1.00 88.94 397 GLU A C 1
ATOM 3153 O O . GLU A 1 397 ? 12.341 9.576 -15.800 1.00 88.94 397 GLU A O 1
ATOM 3158 N N . ASP A 1 398 ? 11.065 11.272 -15.057 1.00 88.81 398 ASP A N 1
ATOM 3159 C CA . ASP A 1 398 ? 10.587 10.626 -13.827 1.00 88.81 398 ASP A CA 1
ATOM 3160 C C . ASP A 1 398 ? 9.304 9.784 -14.011 1.00 88.81 398 ASP A C 1
ATOM 3162 O O . ASP A 1 398 ? 8.693 9.333 -13.039 1.00 88.81 398 ASP A O 1
ATOM 3166 N N . ILE A 1 399 ? 8.829 9.592 -15.246 1.00 90.06 399 ILE A N 1
ATOM 3167 C CA . ILE A 1 399 ? 7.617 8.819 -15.543 1.00 90.06 399 ILE A CA 1
ATOM 3168 C C . ILE A 1 399 ? 8.012 7.512 -16.222 1.00 90.06 399 ILE A C 1
ATOM 3170 O O . ILE A 1 399 ? 8.472 7.485 -17.363 1.00 90.06 399 ILE A O 1
ATOM 3174 N N . GLU A 1 400 ? 7.756 6.387 -15.554 1.00 91.00 400 GLU A N 1
ATOM 3175 C CA . GLU A 1 400 ? 7.963 5.083 -16.172 1.00 91.00 400 GLU A CA 1
ATOM 3176 C C . GLU A 1 400 ? 6.991 4.882 -17.344 1.00 91.00 400 GLU A C 1
ATOM 3178 O O . GLU A 1 400 ? 5.772 4.834 -17.175 1.00 91.00 400 GLU A O 1
ATOM 3183 N N . LEU A 1 401 ? 7.536 4.747 -18.554 1.00 92.69 401 LEU A N 1
ATOM 3184 C CA . LEU A 1 401 ? 6.758 4.508 -19.766 1.00 92.69 401 LEU A CA 1
ATOM 3185 C C . LEU A 1 401 ? 6.664 3.014 -20.085 1.00 92.69 401 LEU A C 1
ATOM 3187 O O . LEU A 1 401 ? 7.677 2.305 -20.152 1.00 92.69 401 LEU A O 1
ATOM 3191 N N . ASN A 1 402 ? 5.451 2.551 -20.389 1.00 93.56 402 ASN A N 1
ATOM 3192 C CA . ASN A 1 402 ? 5.249 1.217 -20.937 1.00 93.56 402 ASN A CA 1
ATOM 3193 C C . ASN A 1 402 ? 5.823 1.092 -22.367 1.00 93.56 402 ASN A C 1
ATOM 3195 O O . ASN A 1 402 ? 6.193 2.065 -23.030 1.00 93.56 402 ASN A O 1
ATOM 3199 N N . VAL A 1 403 ? 5.880 -0.143 -22.866 1.00 91.06 403 VAL A N 1
ATOM 3200 C CA . VAL A 1 403 ? 6.448 -0.460 -24.188 1.00 91.06 403 VAL A CA 1
ATOM 3201 C C . VAL A 1 403 ? 5.698 0.247 -25.321 1.00 91.06 403 VAL A C 1
ATOM 3203 O O . VAL A 1 403 ? 6.327 0.701 -26.272 1.00 91.06 403 VAL A O 1
ATOM 3206 N N . ALA A 1 404 ? 4.369 0.362 -25.238 1.00 93.94 404 ALA A N 1
ATOM 3207 C CA . ALA A 1 404 ? 3.566 1.005 -26.278 1.00 93.94 404 ALA A CA 1
ATOM 3208 C C . ALA A 1 404 ? 3.903 2.499 -26.408 1.00 93.94 404 ALA A C 1
ATOM 3210 O O . ALA A 1 404 ? 4.124 2.984 -27.518 1.00 93.94 404 ALA A O 1
ATOM 3211 N N . ASN A 1 405 ? 4.035 3.196 -25.279 1.00 95.00 405 ASN A N 1
ATOM 3212 C CA . ASN A 1 405 ? 4.396 4.609 -25.210 1.00 95.00 405 ASN A CA 1
ATOM 3213 C C . ASN A 1 405 ? 5.829 4.853 -25.697 1.00 95.00 405 ASN A C 1
ATOM 3215 O O . ASN A 1 405 ? 6.057 5.744 -26.516 1.00 95.00 405 ASN A O 1
ATOM 3219 N N . LYS A 1 406 ? 6.785 4.002 -25.300 1.00 92.94 406 LYS A N 1
ATOM 3220 C CA . LYS A 1 406 ? 8.163 4.062 -25.815 1.00 92.94 406 LYS A CA 1
ATOM 3221 C C . LYS A 1 406 ? 8.224 3.818 -27.329 1.00 92.94 406 LYS A C 1
ATOM 3223 O O . LYS A 1 406 ? 8.887 4.563 -28.047 1.00 92.94 406 LYS A O 1
ATOM 3228 N N . LYS A 1 407 ? 7.477 2.832 -27.850 1.00 92.69 407 LYS A N 1
ATOM 3229 C CA . LYS A 1 407 ? 7.358 2.590 -29.302 1.00 92.69 407 LYS A CA 1
ATOM 3230 C C . LYS A 1 407 ? 6.750 3.783 -30.035 1.00 92.69 407 LYS A C 1
ATOM 3232 O O . LYS A 1 407 ? 7.201 4.107 -31.129 1.00 92.69 407 LYS A O 1
ATOM 3237 N N . LEU A 1 408 ? 5.754 4.442 -29.446 1.00 94.19 408 LEU A N 1
ATOM 3238 C CA . LEU A 1 408 ? 5.134 5.633 -30.021 1.00 94.19 408 LEU A CA 1
ATOM 3239 C C . LEU A 1 408 ? 6.156 6.769 -30.183 1.00 94.19 408 LEU A C 1
ATOM 3241 O O . LEU A 1 408 ? 6.237 7.354 -31.264 1.00 94.19 408 LEU A O 1
ATOM 3245 N N . ILE A 1 409 ? 6.968 7.025 -29.153 1.00 93.50 409 ILE A N 1
ATOM 3246 C CA . ILE A 1 409 ? 8.056 8.015 -29.182 1.00 93.50 409 ILE A CA 1
ATOM 3247 C C . ILE A 1 409 ? 9.097 7.651 -30.247 1.00 93.50 409 ILE A C 1
ATOM 3249 O O . ILE A 1 409 ? 9.382 8.461 -31.128 1.00 93.50 409 ILE A O 1
ATOM 3253 N N . ASN A 1 410 ? 9.608 6.416 -30.219 1.00 91.94 410 ASN A N 1
ATOM 3254 C CA . ASN A 1 410 ? 10.618 5.944 -31.170 1.00 91.94 410 ASN A CA 1
ATOM 3255 C C . ASN A 1 410 ? 10.140 6.064 -32.620 1.00 91.94 410 ASN A C 1
ATOM 3257 O O . ASN A 1 410 ? 10.861 6.578 -33.469 1.00 91.94 410 ASN A O 1
ATOM 3261 N N . ASN A 1 411 ? 8.903 5.649 -32.905 1.00 92.81 411 ASN A N 1
ATOM 3262 C CA . ASN A 1 411 ? 8.318 5.765 -34.240 1.00 92.81 411 ASN A CA 1
ATOM 3263 C C . ASN A 1 411 ? 8.219 7.224 -34.698 1.00 92.81 411 ASN A C 1
ATOM 3265 O O . ASN A 1 411 ? 8.409 7.508 -35.877 1.00 92.81 411 ASN A O 1
ATOM 3269 N N . HIS A 1 412 ? 7.923 8.153 -33.786 1.00 94.75 412 HIS A N 1
ATOM 3270 C CA . HIS A 1 412 ? 7.894 9.570 -34.122 1.00 94.75 412 HIS A CA 1
ATOM 3271 C C . HIS A 1 412 ? 9.296 10.112 -34.437 1.00 94.75 412 HIS A C 1
ATOM 3273 O O . HIS A 1 412 ? 9.460 10.764 -35.464 1.00 94.75 412 HIS A O 1
ATOM 3279 N N . ILE A 1 413 ? 10.308 9.777 -33.627 1.00 92.69 413 ILE A N 1
ATOM 3280 C CA . ILE A 1 413 ? 11.712 10.148 -33.880 1.00 92.69 413 ILE A CA 1
ATOM 3281 C C . ILE A 1 413 ? 12.176 9.607 -35.239 1.00 92.69 413 ILE A C 1
ATOM 3283 O O . ILE A 1 413 ? 12.708 10.358 -36.053 1.00 92.69 413 ILE A O 1
ATOM 3287 N N . PHE A 1 414 ? 11.899 8.332 -35.525 1.00 92.06 414 PHE A N 1
ATOM 3288 C CA . PHE A 1 414 ? 12.186 7.716 -36.821 1.00 92.06 414 PHE A CA 1
ATOM 3289 C C . PHE A 1 414 ? 11.538 8.487 -37.981 1.00 92.06 414 PHE A C 1
ATOM 3291 O O . PHE A 1 414 ? 12.225 8.849 -38.937 1.00 92.06 414 PHE A O 1
ATOM 3298 N N . ASN A 1 415 ? 10.249 8.822 -37.867 1.00 93.19 415 ASN A N 1
ATOM 3299 C CA . ASN A 1 415 ? 9.535 9.578 -38.897 1.00 93.19 415 ASN A CA 1
ATOM 3300 C C . ASN A 1 415 ? 10.125 10.980 -39.125 1.00 93.19 415 ASN A C 1
ATOM 3302 O O . ASN A 1 415 ? 10.239 11.399 -40.275 1.00 93.19 415 ASN A O 1
ATOM 3306 N N . LEU A 1 416 ? 10.520 11.694 -38.063 1.00 92.88 416 LEU A N 1
ATOM 3307 C CA . LEU A 1 416 ? 11.156 13.014 -38.179 1.00 92.88 416 LEU A CA 1
ATOM 3308 C C . LEU A 1 416 ? 12.491 12.954 -38.930 1.00 92.88 416 LEU A C 1
ATOM 3310 O O . LEU A 1 416 ? 12.830 13.883 -39.658 1.00 92.88 416 LEU A O 1
ATOM 3314 N N . SER A 1 417 ? 13.230 11.853 -38.791 1.00 91.50 417 SER A N 1
ATOM 3315 C CA . SER A 1 417 ? 14.483 11.616 -39.517 1.00 91.50 417 SER A CA 1
ATOM 3316 C C . SER A 1 417 ? 14.287 10.989 -40.903 1.00 91.50 417 SER A C 1
ATOM 3318 O O . SER A 1 417 ? 15.268 10.643 -41.555 1.00 91.50 417 SER A O 1
ATOM 3320 N N . GLY A 1 418 ? 13.046 10.800 -41.370 1.00 94.62 418 GLY A N 1
ATOM 3321 C CA . GLY A 1 418 ? 12.777 10.106 -42.634 1.00 94.62 418 GLY A CA 1
ATOM 3322 C C . GLY A 1 418 ? 13.248 8.647 -42.627 1.00 94.62 418 GLY A C 1
ATOM 3323 O O . GLY A 1 418 ? 13.607 8.104 -43.670 1.00 94.62 418 GLY A O 1
ATOM 3324 N N . ILE A 1 419 ? 13.289 8.019 -41.451 1.00 95.50 419 ILE A N 1
ATOM 3325 C CA . ILE A 1 419 ? 13.651 6.617 -41.274 1.00 95.50 419 ILE A CA 1
ATOM 3326 C C . ILE A 1 419 ? 12.369 5.831 -41.022 1.00 95.50 419 ILE A C 1
ATOM 3328 O O . ILE A 1 419 ? 11.619 6.120 -40.097 1.00 95.50 419 ILE A O 1
ATOM 3332 N N . ARG A 1 420 ? 12.112 4.792 -41.810 1.00 95.81 420 ARG A N 1
ATOM 3333 C CA . ARG A 1 420 ? 11.029 3.844 -41.542 1.00 95.81 420 ARG A CA 1
ATOM 3334 C C . ARG A 1 420 ? 11.589 2.626 -40.816 1.00 95.81 420 ARG A C 1
ATOM 3336 O O . ARG A 1 420 ? 12.545 2.008 -41.276 1.00 95.81 420 ARG A O 1
ATOM 3343 N N . PHE A 1 421 ? 10.972 2.249 -39.701 1.00 95.12 421 PHE A N 1
ATOM 3344 C CA . PHE A 1 421 ? 11.330 1.056 -38.928 1.00 95.12 421 PHE A CA 1
ATOM 3345 C C . PHE A 1 421 ? 10.375 -0.105 -39.224 1.00 95.12 421 PHE A C 1
ATOM 3347 O O . PHE A 1 421 ? 9.164 0.080 -39.366 1.00 95.12 421 PHE A O 1
ATOM 3354 N N . ARG A 1 422 ? 10.910 -1.326 -39.305 1.00 95.31 422 ARG A N 1
ATOM 3355 C CA . ARG A 1 422 ? 10.124 -2.562 -39.408 1.00 95.31 422 ARG A CA 1
ATOM 3356 C C . ARG A 1 422 ? 10.744 -3.650 -38.545 1.00 95.31 422 ARG A C 1
ATOM 3358 O O . ARG A 1 422 ? 11.941 -3.889 -38.633 1.00 95.31 422 ARG A O 1
ATOM 3365 N N . GLU A 1 423 ? 9.913 -4.382 -37.809 1.00 95.31 423 GLU A N 1
ATOM 3366 C CA . GLU A 1 423 ? 10.324 -5.567 -37.052 1.00 95.31 423 GLU A CA 1
ATOM 3367 C C . GLU A 1 423 ? 9.536 -6.812 -37.472 1.00 95.31 423 GLU A C 1
ATOM 3369 O O . GLU A 1 423 ? 8.356 -6.753 -37.820 1.00 95.31 423 GLU A O 1
ATOM 3374 N N . THR A 1 424 ? 10.201 -7.964 -37.446 1.00 96.75 424 THR A N 1
ATOM 3375 C CA . THR A 1 424 ? 9.600 -9.287 -37.635 1.00 96.75 424 THR A CA 1
ATOM 3376 C C . THR A 1 424 ? 10.260 -10.282 -36.686 1.00 96.75 424 THR A C 1
ATOM 3378 O O . THR A 1 424 ? 11.424 -10.125 -36.334 1.00 96.75 424 THR A O 1
ATOM 3381 N N . PHE A 1 425 ? 9.543 -11.326 -36.277 1.00 97.31 425 PHE A N 1
ATOM 3382 C CA . PHE A 1 425 ? 10.110 -12.403 -35.463 1.00 97.31 425 PHE A CA 1
ATOM 3383 C C . PHE A 1 425 ? 10.151 -13.681 -36.285 1.00 97.31 425 PHE A C 1
ATOM 3385 O O . PHE A 1 425 ? 9.155 -14.047 -36.910 1.00 97.31 425 PHE A O 1
ATOM 3392 N N . ARG A 1 426 ? 11.300 -14.352 -36.278 1.00 97.19 426 ARG A N 1
ATOM 3393 C CA . ARG A 1 426 ? 11.487 -15.666 -36.890 1.00 97.19 426 ARG A CA 1
ATOM 3394 C C . ARG A 1 426 ? 11.644 -16.697 -35.790 1.00 97.19 426 ARG A C 1
ATOM 3396 O O . ARG A 1 426 ? 12.493 -16.528 -34.922 1.00 97.19 426 ARG A O 1
ATOM 3403 N N . GLU A 1 427 ? 10.835 -17.743 -35.837 1.00 97.25 427 GLU A N 1
ATOM 3404 C CA . GLU A 1 427 ? 11.008 -18.909 -34.977 1.00 97.25 427 GLU A CA 1
ATOM 3405 C C . GLU A 1 427 ? 12.004 -19.876 -35.632 1.00 97.25 427 GLU A C 1
ATOM 3407 O O . GLU A 1 427 ? 11.936 -20.119 -36.839 1.00 97.25 427 GLU A O 1
ATOM 3412 N N . GLY A 1 428 ? 12.963 -20.395 -34.868 1.00 96.25 428 GLY A N 1
ATOM 3413 C CA . GLY A 1 428 ? 13.993 -21.288 -35.397 1.00 96.25 428 GLY A CA 1
ATOM 3414 C C . GLY A 1 428 ? 15.012 -21.742 -34.355 1.00 96.25 428 GLY A C 1
ATOM 3415 O O . GLY A 1 428 ? 14.856 -21.490 -33.160 1.00 96.25 428 GLY A O 1
ATOM 3416 N N . LYS A 1 429 ? 16.067 -22.434 -34.807 1.00 95.75 429 LYS A N 1
ATOM 3417 C CA . LYS A 1 429 ? 17.190 -22.837 -33.945 1.00 95.75 429 LYS A CA 1
ATOM 3418 C C . LYS A 1 429 ? 17.994 -21.592 -33.551 1.00 95.75 429 LYS A C 1
ATOM 3420 O O . LYS A 1 429 ? 18.540 -20.918 -34.417 1.00 95.75 429 LYS A O 1
ATOM 3425 N N . ILE A 1 430 ? 18.075 -21.313 -32.251 1.00 94.12 430 ILE A N 1
ATOM 3426 C CA . ILE A 1 430 ? 18.769 -20.146 -31.676 1.00 94.12 430 ILE A CA 1
ATOM 3427 C C . ILE A 1 430 ? 20.118 -20.497 -31.034 1.00 94.12 430 ILE A C 1
ATOM 3429 O O . ILE A 1 430 ? 20.815 -19.620 -30.536 1.00 94.12 430 ILE A O 1
ATOM 3433 N N . GLY A 1 431 ? 20.488 -21.776 -31.009 1.00 92.75 431 GLY A N 1
ATOM 3434 C CA . GLY A 1 431 ? 21.771 -22.231 -30.485 1.00 92.75 431 GLY A CA 1
ATOM 3435 C C . GLY A 1 431 ? 21.706 -23.663 -29.980 1.00 92.75 431 GLY A C 1
ATOM 3436 O O . GLY A 1 431 ? 20.806 -24.424 -30.337 1.00 92.75 431 GLY A O 1
ATOM 3437 N N . GLU A 1 432 ? 22.656 -24.012 -29.125 1.00 92.88 432 GLU A N 1
ATOM 3438 C CA . GLU A 1 432 ? 22.729 -25.296 -28.431 1.00 92.88 432 GLU A CA 1
ATOM 3439 C C . GLU A 1 432 ? 22.894 -25.036 -26.928 1.00 92.88 432 GLU A C 1
ATOM 3441 O O . GLU A 1 432 ? 23.358 -23.969 -26.517 1.00 92.88 432 GLU A O 1
ATOM 3446 N N . ARG A 1 433 ? 22.435 -25.965 -26.092 1.00 89.62 433 ARG A N 1
ATOM 3447 C CA . ARG A 1 433 ? 22.730 -25.981 -24.654 1.00 89.62 433 ARG A CA 1
ATOM 3448 C C . ARG A 1 433 ? 23.196 -27.358 -24.253 1.00 89.62 433 ARG A C 1
ATOM 3450 O O . ARG A 1 433 ? 22.610 -28.354 -24.660 1.00 89.62 433 ARG A O 1
ATOM 3457 N N . TYR A 1 434 ? 24.155 -27.380 -23.349 1.00 87.31 434 TYR A N 1
ATOM 3458 C CA . TYR A 1 434 ? 24.556 -28.604 -22.692 1.00 87.31 434 TYR A CA 1
ATOM 3459 C C . TYR A 1 434 ? 23.520 -29.008 -21.638 1.00 87.31 434 TYR A C 1
ATOM 3461 O O . TYR A 1 434 ? 23.209 -28.240 -20.721 1.00 87.31 434 TYR A O 1
ATOM 3469 N N . VAL A 1 435 ? 22.991 -30.222 -21.755 1.00 85.50 435 VAL A N 1
ATOM 3470 C CA . VAL A 1 435 ? 22.108 -30.843 -20.766 1.00 85.50 435 VAL A CA 1
ATOM 3471 C C . VAL A 1 435 ? 22.945 -31.820 -19.939 1.00 85.50 435 VAL A C 1
ATOM 3473 O O . VAL A 1 435 ? 23.368 -32.855 -20.462 1.00 85.50 435 VAL A O 1
ATOM 3476 N N . PRO A 1 436 ? 23.221 -31.526 -18.655 1.00 79.44 436 PRO A N 1
ATOM 3477 C CA . PRO A 1 436 ? 24.035 -32.411 -17.833 1.00 79.44 436 PRO A CA 1
ATOM 3478 C C . PRO A 1 436 ? 23.292 -33.723 -17.542 1.00 79.44 436 PRO A C 1
ATOM 3480 O O . PRO A 1 436 ? 22.111 -33.713 -17.182 1.00 79.44 436 PRO A O 1
ATOM 3483 N N . VAL A 1 437 ? 24.003 -34.852 -17.632 1.00 75.56 437 VAL A N 1
ATOM 3484 C CA . VAL A 1 437 ? 23.530 -36.144 -17.113 1.00 75.56 437 VAL A CA 1
ATOM 3485 C C . VAL A 1 437 ? 24.132 -36.351 -15.721 1.00 75.56 437 VAL A C 1
ATOM 3487 O O . VAL A 1 437 ? 25.346 -36.319 -15.534 1.00 75.56 437 VAL A O 1
ATOM 3490 N N . ILE A 1 438 ? 23.282 -36.547 -14.710 1.00 64.38 438 ILE A N 1
ATOM 3491 C CA . ILE A 1 438 ? 23.734 -36.821 -13.338 1.00 64.38 438 ILE A CA 1
ATOM 3492 C C . ILE A 1 438 ? 23.932 -38.329 -13.179 1.00 64.38 438 ILE A C 1
ATOM 3494 O O . ILE A 1 438 ? 22.951 -39.080 -13.120 1.00 64.38 438 ILE A O 1
ATOM 3498 N N . SER A 1 439 ? 25.188 -38.771 -13.081 1.00 59.50 439 SER A N 1
ATOM 3499 C CA . SER A 1 439 ? 25.519 -40.194 -12.965 1.00 59.50 439 SER A CA 1
ATOM 3500 C C . SER A 1 439 ? 25.581 -40.687 -11.512 1.00 59.50 439 SER A C 1
ATOM 3502 O O . SER A 1 439 ? 25.133 -41.806 -11.253 1.00 59.50 439 SER A O 1
ATOM 3504 N N . LYS A 1 440 ? 26.073 -39.882 -10.548 1.00 59.97 440 LYS A N 1
ATOM 3505 C CA . LYS A 1 440 ? 26.266 -40.292 -9.138 1.00 59.97 440 LYS A CA 1
ATOM 3506 C C . LYS A 1 440 ? 26.095 -39.130 -8.148 1.00 59.97 440 LYS A C 1
ATOM 3508 O O . LYS A 1 440 ? 26.607 -38.039 -8.372 1.00 59.97 440 LYS A O 1
ATOM 3513 N N . SER A 1 441 ? 25.475 -39.396 -7.000 1.00 56.19 441 SER A N 1
ATOM 3514 C CA . SER A 1 441 ? 25.460 -38.485 -5.847 1.00 56.19 441 SER A CA 1
ATOM 3515 C C . SER A 1 441 ? 26.145 -39.132 -4.652 1.00 56.19 441 SER A C 1
ATOM 3517 O O . SER A 1 441 ? 25.776 -40.248 -4.282 1.00 56.19 441 SER A O 1
ATOM 3519 N N . GLN A 1 442 ? 27.105 -38.448 -4.030 1.00 61.69 442 GLN A N 1
ATOM 3520 C CA . GLN A 1 442 ? 27.652 -38.870 -2.739 1.00 61.69 442 GLN A CA 1
ATOM 3521 C C . GLN A 1 442 ? 27.150 -37.930 -1.649 1.00 61.69 442 GLN A C 1
ATOM 3523 O O . GLN A 1 442 ? 27.265 -36.712 -1.764 1.00 61.69 442 GLN A O 1
ATOM 3528 N N . SER A 1 443 ? 26.603 -38.496 -0.579 1.00 59.66 443 SER A N 1
ATOM 3529 C CA . SER A 1 443 ? 26.289 -37.763 0.644 1.00 59.66 443 SER A CA 1
ATOM 3530 C C . SER A 1 443 ? 27.401 -37.963 1.663 1.00 59.66 443 SER A C 1
ATOM 3532 O O . SER A 1 443 ? 27.814 -39.101 1.891 1.00 59.66 443 SER A O 1
ATOM 3534 N N . TYR A 1 444 ? 27.827 -36.899 2.329 1.00 68.06 444 TYR A N 1
ATOM 3535 C CA . TYR A 1 444 ? 28.665 -36.981 3.519 1.00 68.06 444 TYR A CA 1
ATOM 3536 C C . TYR A 1 444 ? 28.073 -36.098 4.615 1.00 68.06 444 TYR A C 1
ATOM 3538 O O . TYR A 1 444 ? 27.475 -35.057 4.353 1.00 68.06 444 TYR A O 1
ATOM 3546 N N . ASN A 1 445 ? 28.197 -36.544 5.860 1.00 68.50 445 ASN A N 1
ATOM 3547 C CA . ASN A 1 445 ? 27.717 -35.788 7.008 1.00 68.50 445 ASN A CA 1
ATOM 3548 C C . ASN A 1 445 ? 28.844 -34.893 7.509 1.00 68.50 445 ASN A C 1
ATOM 3550 O O . ASN A 1 445 ? 29.932 -35.379 7.810 1.00 68.50 445 ASN A O 1
ATOM 3554 N N . GLU A 1 446 ? 28.575 -33.599 7.610 1.00 73.88 446 GLU A N 1
ATOM 3555 C CA . GLU A 1 446 ? 29.463 -32.637 8.240 1.00 73.88 446 GLU A CA 1
ATOM 3556 C C . GLU A 1 446 ? 28.813 -32.168 9.543 1.00 73.88 446 GLU A C 1
ATOM 3558 O O . GLU A 1 446 ? 27.711 -31.616 9.555 1.00 73.88 446 GLU A O 1
ATOM 3563 N N . THR A 1 447 ? 29.478 -32.430 10.664 1.00 67.50 447 THR A N 1
ATOM 3564 C CA . THR A 1 447 ? 29.030 -31.956 11.972 1.00 67.50 447 THR A CA 1
ATOM 3565 C C . THR A 1 447 ? 29.647 -30.597 12.233 1.00 67.50 447 THR A C 1
ATOM 3567 O O . THR A 1 447 ? 30.866 -30.462 12.319 1.00 67.50 447 THR A O 1
ATOM 3570 N N . ARG A 1 448 ? 28.802 -29.587 12.402 1.00 70.25 448 ARG A N 1
ATOM 3571 C CA . ARG A 1 448 ? 29.210 -28.230 12.763 1.00 70.25 448 ARG A CA 1
ATOM 3572 C C . ARG A 1 448 ? 28.615 -27.867 14.114 1.00 70.25 448 ARG A C 1
ATOM 3574 O O . ARG A 1 448 ? 27.465 -28.187 14.396 1.00 70.25 448 ARG A O 1
ATOM 3581 N N . TYR A 1 449 ? 29.403 -27.219 14.961 1.00 64.00 449 TYR A N 1
ATOM 3582 C CA . TYR A 1 449 ? 28.978 -26.848 16.306 1.00 64.00 449 TYR A CA 1
ATOM 3583 C C . TYR A 1 449 ? 28.657 -25.358 16.343 1.00 64.00 449 TYR A C 1
ATOM 3585 O O . TYR A 1 449 ? 29.537 -24.532 16.109 1.00 64.00 449 TYR A O 1
ATOM 3593 N N . ILE A 1 450 ? 27.407 -25.014 16.651 1.00 49.25 450 ILE A N 1
ATOM 3594 C CA . ILE A 1 450 ? 26.993 -23.628 16.905 1.00 49.25 450 ILE A CA 1
ATOM 3595 C C . ILE A 1 450 ? 26.573 -23.561 18.372 1.00 49.25 450 ILE A C 1
ATOM 3597 O O . ILE A 1 450 ? 25.673 -24.282 18.795 1.00 49.25 450 ILE A O 1
ATOM 3601 N N . ASN A 1 451 ? 27.267 -22.740 19.164 1.00 55.78 451 ASN A N 1
ATOM 3602 C CA . ASN A 1 451 ? 27.047 -22.592 20.610 1.00 55.78 451 ASN A CA 1
ATOM 3603 C C . ASN A 1 451 ? 27.104 -23.917 21.404 1.00 55.78 451 ASN A C 1
ATOM 3605 O O . ASN A 1 451 ? 26.331 -24.128 22.333 1.00 55.78 451 ASN A O 1
ATOM 3609 N N . GLY A 1 452 ? 28.006 -24.832 21.031 1.00 58.16 452 GLY A N 1
ATOM 3610 C CA . GLY A 1 452 ? 28.198 -26.111 21.730 1.00 58.16 452 GLY A CA 1
ATOM 3611 C C . GLY A 1 452 ? 27.183 -27.209 21.384 1.00 58.16 452 GLY A C 1
ATOM 3612 O O . GLY A 1 452 ? 27.331 -28.332 21.860 1.00 58.16 452 GLY A O 1
ATOM 3613 N N . VAL A 1 453 ? 26.200 -26.935 20.520 1.00 43.81 453 VAL A N 1
ATOM 3614 C CA . VAL A 1 453 ? 25.248 -27.936 20.014 1.00 43.81 453 VAL A CA 1
ATOM 3615 C C . VAL A 1 453 ? 25.728 -28.465 18.663 1.00 43.81 453 VAL A C 1
ATOM 3617 O O . VAL A 1 453 ? 25.996 -27.687 17.745 1.00 43.81 453 VAL A O 1
ATOM 3620 N N . ALA A 1 454 ? 25.841 -29.790 18.542 1.00 53.84 454 ALA A N 1
ATOM 3621 C CA . ALA A 1 454 ? 26.198 -30.460 17.295 1.00 53.84 454 ALA A CA 1
ATOM 3622 C C . ALA A 1 454 ? 25.034 -30.390 16.295 1.00 53.84 454 ALA A C 1
ATOM 3624 O O . ALA A 1 454 ? 23.972 -30.968 16.526 1.00 53.84 454 ALA A O 1
ATOM 3625 N N . LEU A 1 455 ? 25.244 -29.720 15.165 1.00 50.66 455 LEU A N 1
ATOM 3626 C CA . LEU A 1 455 ? 24.358 -29.751 14.007 1.00 50.66 455 LEU A CA 1
ATOM 3627 C C . LEU A 1 455 ? 24.992 -30.643 12.943 1.00 50.66 455 LEU A C 1
ATOM 3629 O O . LEU A 1 455 ? 25.991 -30.276 12.325 1.00 50.66 455 LEU A O 1
ATOM 3633 N N . ASN A 1 456 ? 24.404 -31.817 12.733 1.00 66.25 456 ASN A N 1
ATOM 3634 C CA . ASN A 1 456 ? 24.773 -32.689 11.625 1.00 66.25 456 ASN A CA 1
ATOM 3635 C C . ASN A 1 456 ? 24.077 -32.185 10.362 1.00 66.25 456 ASN A C 1
ATOM 3637 O O . ASN A 1 456 ? 22.861 -32.304 10.233 1.00 66.25 456 ASN A O 1
ATOM 3641 N N . GLU A 1 457 ? 24.842 -31.609 9.442 1.00 61.62 457 GLU A N 1
ATOM 3642 C CA . GLU A 1 457 ? 24.363 -31.274 8.107 1.00 61.62 457 GLU A CA 1
ATOM 3643 C C . GLU A 1 457 ? 24.825 -32.361 7.138 1.00 61.62 457 GLU A C 1
ATOM 3645 O O . GLU A 1 457 ? 26.020 -32.579 6.944 1.00 61.62 457 GLU A O 1
ATOM 3650 N N . THR A 1 458 ? 23.883 -33.064 6.516 1.00 62.75 458 THR A N 1
ATOM 3651 C CA . THR A 1 458 ? 24.207 -33.937 5.388 1.00 62.75 458 THR A CA 1
ATOM 3652 C C . THR A 1 458 ? 24.435 -33.061 4.163 1.00 62.75 458 THR A C 1
ATOM 3654 O O . THR A 1 458 ? 23.492 -32.474 3.630 1.00 62.75 458 THR A O 1
ATOM 3657 N N . LYS A 1 459 ? 25.686 -32.965 3.715 1.00 59.66 459 LYS A N 1
ATOM 3658 C CA . LYS A 1 459 ? 26.042 -32.317 2.454 1.00 59.66 459 LYS A CA 1
ATOM 3659 C C . LYS A 1 459 ? 26.058 -33.352 1.338 1.00 59.66 459 LYS A C 1
ATOM 3661 O O . LYS A 1 459 ? 26.479 -34.493 1.520 1.00 59.66 459 LYS A O 1
ATOM 3666 N N . PHE A 1 460 ? 25.581 -32.946 0.171 1.00 60.34 460 PHE A N 1
ATOM 3667 C CA . PHE A 1 460 ? 25.525 -33.789 -1.015 1.00 60.34 460 PHE A CA 1
ATOM 3668 C C . PHE A 1 460 ? 26.445 -33.196 -2.078 1.00 60.34 460 PHE A C 1
ATOM 3670 O O . PHE A 1 460 ? 26.276 -32.043 -2.466 1.00 60.34 460 PHE A O 1
ATOM 3677 N N . ASN A 1 461 ? 27.400 -33.993 -2.553 1.00 61.34 461 ASN A N 1
ATOM 3678 C CA . ASN A 1 461 ? 28.178 -33.692 -3.747 1.00 61.34 461 ASN A CA 1
ATOM 3679 C C . ASN A 1 461 ? 27.594 -34.493 -4.915 1.00 61.34 461 ASN A C 1
ATOM 3681 O O . ASN A 1 461 ? 27.736 -35.718 -4.986 1.00 61.34 461 ASN A O 1
ATOM 3685 N N . ASP A 1 462 ? 26.929 -33.796 -5.835 1.00 60.78 462 ASP A N 1
ATOM 3686 C CA . ASP A 1 462 ? 26.435 -34.383 -7.080 1.00 60.78 462 ASP A CA 1
ATOM 3687 C C . ASP A 1 462 ? 27.544 -34.358 -8.144 1.00 60.78 462 ASP A C 1
ATOM 3689 O O . ASP A 1 462 ? 27.880 -33.302 -8.696 1.00 60.78 462 ASP A O 1
ATOM 3693 N N . TYR A 1 463 ? 28.086 -35.532 -8.474 1.00 60.59 463 TYR A N 1
ATOM 3694 C CA . TYR A 1 463 ? 29.076 -35.698 -9.535 1.00 60.59 463 TYR A CA 1
ATOM 3695 C C . TYR A 1 463 ? 28.362 -35.845 -10.884 1.00 60.59 463 TYR A C 1
ATOM 3697 O O . TYR A 1 463 ? 27.513 -36.715 -11.089 1.00 60.59 463 TYR A O 1
ATOM 3705 N N . THR A 1 464 ? 28.701 -34.966 -11.823 1.00 57.69 464 THR A N 1
ATOM 3706 C CA . THR A 1 464 ? 28.266 -35.054 -13.223 1.00 57.69 464 THR A CA 1
ATOM 3707 C C . THR A 1 464 ? 29.314 -35.811 -14.029 1.00 57.69 464 THR A C 1
ATOM 3709 O O . THR A 1 464 ? 30.381 -35.260 -14.282 1.00 57.69 464 THR A O 1
ATOM 3712 N N . GLU A 1 465 ? 29.025 -37.047 -14.447 1.00 59.84 465 GLU A N 1
ATOM 3713 C CA . GLU A 1 465 ? 29.781 -37.727 -15.509 1.00 59.84 465 GLU A CA 1
ATOM 3714 C C . GLU A 1 465 ? 28.984 -37.582 -16.818 1.00 59.84 465 GLU A C 1
ATOM 3716 O O . GLU A 1 465 ? 28.068 -38.353 -17.094 1.00 59.84 465 GLU A O 1
ATOM 3721 N N . GLY A 1 466 ? 29.320 -36.566 -17.618 1.00 71.62 466 GLY A N 1
ATOM 3722 C CA . GLY A 1 466 ? 28.780 -36.389 -18.970 1.00 71.62 466 GLY A CA 1
ATOM 3723 C C . GLY A 1 466 ? 27.490 -35.564 -19.095 1.00 71.62 466 GLY A C 1
ATOM 3724 O O . GLY A 1 466 ? 27.036 -34.886 -18.168 1.00 71.62 466 GLY A O 1
ATOM 3725 N N . GLY A 1 467 ? 26.960 -35.552 -20.317 1.00 81.12 467 GLY A N 1
ATOM 3726 C CA . GLY A 1 467 ? 25.875 -34.697 -20.801 1.00 81.12 467 GLY A CA 1
ATOM 3727 C C . GLY A 1 467 ? 25.756 -34.794 -22.320 1.00 81.12 467 GLY A C 1
ATOM 3728 O O . GLY A 1 467 ? 26.567 -35.466 -22.960 1.00 81.12 467 GLY A O 1
ATOM 3729 N N . TYR A 1 468 ? 24.742 -34.154 -22.890 1.00 86.56 468 TYR A N 1
ATOM 3730 C CA . TYR A 1 468 ? 24.581 -34.039 -24.340 1.00 86.56 468 TYR A CA 1
ATOM 3731 C C . TYR A 1 468 ? 24.199 -32.612 -24.717 1.00 86.56 468 TYR A C 1
ATOM 3733 O O . TYR A 1 468 ? 23.544 -31.915 -23.940 1.00 86.56 468 TYR A O 1
ATOM 3741 N N . ASP A 1 469 ? 24.587 -32.187 -25.915 1.00 90.25 469 ASP A N 1
ATOM 3742 C CA . ASP A 1 469 ? 24.150 -30.910 -26.464 1.00 90.25 469 ASP A CA 1
ATOM 3743 C C . ASP A 1 469 ? 22.752 -31.053 -27.069 1.00 90.25 469 ASP A C 1
ATOM 3745 O O . ASP A 1 469 ? 22.472 -31.926 -27.892 1.00 90.25 469 ASP A O 1
ATOM 3749 N N . GLU A 1 470 ? 21.843 -30.195 -26.627 1.00 92.06 470 GLU A N 1
ATOM 3750 C CA . GLU A 1 470 ? 20.478 -30.096 -27.118 1.00 92.06 470 GLU A CA 1
ATOM 3751 C C . GLU A 1 470 ? 20.342 -28.832 -27.970 1.00 92.06 470 GLU A C 1
ATOM 3753 O O . GLU A 1 470 ? 20.729 -27.736 -27.555 1.00 92.06 470 GLU A O 1
ATOM 3758 N N . SER A 1 471 ? 19.739 -28.962 -29.155 1.00 94.38 471 SER A N 1
ATOM 3759 C CA . SER A 1 471 ? 19.379 -27.794 -29.962 1.00 94.38 471 SER A CA 1
ATOM 3760 C C . SER A 1 471 ? 18.322 -26.955 -29.247 1.00 94.38 471 SER A C 1
ATOM 3762 O O . SER A 1 471 ? 17.284 -27.459 -28.823 1.00 94.38 471 SER A O 1
ATOM 3764 N N . ARG A 1 472 ? 18.569 -25.651 -29.151 1.00 93.56 472 ARG A N 1
ATOM 3765 C CA . ARG A 1 472 ? 17.636 -24.680 -28.581 1.00 93.56 472 ARG A CA 1
ATOM 3766 C C . ARG A 1 472 ? 16.831 -24.037 -29.693 1.00 93.56 472 ARG A C 1
ATOM 3768 O O . ARG A 1 472 ? 17.410 -23.523 -30.651 1.00 93.56 472 ARG A O 1
ATOM 3775 N N . PHE A 1 473 ? 15.516 -24.012 -29.531 1.00 95.12 473 PHE A N 1
ATOM 3776 C CA . PHE A 1 473 ? 14.597 -23.332 -30.438 1.00 95.12 473 PHE A CA 1
ATOM 3777 C C . PHE A 1 473 ? 13.981 -22.120 -29.749 1.00 95.12 473 PHE A C 1
ATOM 3779 O O . PHE A 1 473 ? 13.752 -22.130 -28.540 1.00 95.12 473 PHE A O 1
ATOM 3786 N N . GLY A 1 474 ? 13.757 -21.063 -30.513 1.00 96.06 474 GLY A N 1
ATOM 3787 C CA . GLY A 1 474 ? 13.237 -19.810 -29.999 1.00 96.06 474 GLY A CA 1
ATOM 3788 C C . GLY A 1 474 ? 13.058 -18.784 -31.098 1.00 96.06 474 GLY A C 1
ATOM 3789 O O . GLY A 1 474 ? 12.895 -19.128 -32.266 1.00 96.06 474 GLY A O 1
ATOM 3790 N N . PHE A 1 475 ? 13.102 -17.517 -30.714 1.00 97.75 475 PHE A N 1
ATOM 3791 C CA . PHE A 1 475 ? 12.814 -16.393 -31.580 1.00 97.75 475 PHE A CA 1
ATOM 3792 C C . PHE A 1 475 ? 14.069 -15.564 -31.845 1.00 97.75 475 PHE A C 1
ATOM 3794 O O . PHE A 1 475 ? 14.827 -15.207 -30.939 1.00 97.75 475 PHE A O 1
ATOM 3801 N N . THR A 1 476 ? 14.243 -15.206 -33.109 1.00 97.44 476 THR A N 1
ATOM 3802 C CA . THR A 1 476 ? 15.170 -14.178 -33.572 1.00 97.44 476 THR A CA 1
ATOM 3803 C C . THR A 1 476 ? 14.343 -12.984 -34.030 1.00 97.44 476 THR A C 1
ATOM 3805 O O . THR A 1 476 ? 13.516 -13.107 -34.938 1.00 97.44 476 THR A O 1
ATOM 3808 N N . ALA A 1 477 ? 14.539 -11.833 -33.395 1.00 97.31 477 ALA A N 1
ATOM 3809 C CA . ALA A 1 477 ? 13.980 -10.577 -33.864 1.00 97.31 477 ALA A CA 1
ATOM 3810 C C . ALA A 1 477 ? 14.829 -10.076 -35.034 1.00 97.31 477 ALA A C 1
ATOM 3812 O O . ALA A 1 477 ? 16.041 -9.938 -34.907 1.00 97.31 477 ALA A O 1
ATOM 3813 N N . VAL A 1 478 ? 14.194 -9.834 -36.175 1.00 96.94 478 VAL A N 1
ATOM 3814 C CA . VAL A 1 478 ? 14.799 -9.233 -37.364 1.00 96.94 478 VAL A CA 1
ATOM 3815 C C . VAL A 1 478 ? 14.210 -7.843 -37.508 1.00 96.94 478 VAL A C 1
ATOM 3817 O O . VAL A 1 478 ? 12.995 -7.710 -37.676 1.00 96.94 478 VAL A O 1
ATOM 3820 N N . TYR A 1 479 ? 15.060 -6.826 -37.462 1.00 95.81 479 TYR A N 1
ATOM 3821 C CA . TYR A 1 479 ? 14.656 -5.435 -37.602 1.00 95.81 479 TYR A CA 1
ATOM 3822 C C . TYR A 1 479 ? 15.339 -4.785 -38.800 1.00 95.81 479 TYR A C 1
ATOM 3824 O O . TYR A 1 479 ? 16.438 -5.159 -39.211 1.00 95.81 479 TYR A O 1
ATOM 3832 N N . GLN A 1 480 ? 14.626 -3.840 -39.399 1.00 96.81 480 GLN A N 1
ATOM 3833 C CA . GLN A 1 480 ? 15.024 -3.142 -40.608 1.00 96.81 480 GLN A CA 1
ATOM 3834 C C . GLN A 1 480 ? 14.818 -1.643 -40.407 1.00 96.81 480 GLN A C 1
ATOM 3836 O O . GLN A 1 480 ? 13.752 -1.217 -39.953 1.00 96.81 480 GLN A O 1
ATOM 3841 N N . LEU A 1 481 ? 15.835 -0.864 -40.762 1.00 96.44 481 LEU A N 1
ATOM 3842 C CA . LEU A 1 481 ? 15.809 0.594 -40.798 1.00 96.44 481 LEU A CA 1
ATOM 3843 C C . LEU A 1 481 ? 15.946 1.023 -42.257 1.00 96.44 481 LEU A C 1
ATOM 3845 O O . LEU A 1 481 ? 16.964 0.756 -42.890 1.00 96.44 481 LEU A O 1
ATOM 3849 N N . PHE A 1 482 ? 14.917 1.665 -42.795 1.00 97.12 482 PHE A N 1
ATOM 3850 C CA . PHE A 1 482 ? 14.911 2.210 -44.148 1.00 97.12 482 PHE A CA 1
ATOM 3851 C C . PHE A 1 482 ? 15.130 3.715 -44.042 1.00 97.12 482 PHE A C 1
ATOM 3853 O O . PHE A 1 482 ? 14.225 4.423 -43.614 1.00 97.12 482 PHE A O 1
ATOM 3860 N N . ASN A 1 483 ? 16.315 4.207 -44.393 1.00 96.88 483 ASN A N 1
ATOM 3861 C CA . ASN A 1 483 ? 16.555 5.641 -44.484 1.00 96.88 483 ASN A CA 1
ATOM 3862 C C . ASN A 1 483 ? 16.029 6.135 -45.834 1.00 96.88 483 ASN A C 1
ATOM 3864 O O . ASN A 1 483 ? 16.682 5.959 -46.858 1.00 96.88 483 ASN A O 1
ATOM 3868 N N . GLU A 1 484 ? 14.838 6.724 -45.828 1.00 96.75 484 GLU A N 1
ATOM 3869 C CA . GLU A 1 484 ? 14.142 7.249 -47.009 1.00 96.75 484 GLU A CA 1
ATOM 3870 C C . GLU A 1 484 ? 14.457 8.740 -47.237 1.00 96.75 484 GLU A C 1
ATOM 3872 O O . GLU A 1 484 ? 13.920 9.369 -48.149 1.00 96.75 484 GLU A O 1
ATOM 3877 N N . SER A 1 485 ? 15.337 9.315 -46.412 1.00 94.75 485 SER A N 1
ATOM 3878 C CA . SER A 1 485 ? 15.811 10.688 -46.548 1.00 94.75 485 SER A CA 1
ATOM 3879 C C . SER A 1 485 ? 17.021 10.789 -47.492 1.00 94.75 485 SER A C 1
ATOM 3881 O O . SER A 1 485 ? 17.715 9.810 -47.788 1.00 94.75 485 SER A O 1
ATOM 3883 N N . ALA A 1 486 ? 17.320 12.015 -47.931 1.00 93.81 486 ALA A N 1
ATOM 3884 C CA . ALA A 1 486 ? 18.540 12.335 -48.677 1.00 93.81 486 ALA A CA 1
ATOM 3885 C C . ALA A 1 486 ? 19.792 12.491 -47.783 1.00 93.81 486 ALA A C 1
ATOM 3887 O O . ALA A 1 486 ? 20.895 12.667 -48.305 1.00 93.81 486 ALA A O 1
ATOM 3888 N N . GLN A 1 487 ? 19.626 12.438 -46.459 1.00 94.94 487 GLN A N 1
ATOM 3889 C CA . GLN A 1 487 ? 20.674 12.639 -45.464 1.00 94.94 487 GLN A CA 1
ATOM 3890 C C . GLN A 1 487 ? 21.232 11.288 -45.008 1.00 94.94 487 GLN A C 1
ATOM 3892 O O . GLN A 1 487 ? 20.476 10.345 -44.790 1.00 94.94 487 GLN A O 1
ATOM 3897 N N . THR A 1 488 ? 22.550 11.179 -44.834 1.00 93.12 488 THR A N 1
ATOM 3898 C CA . THR A 1 488 ? 23.150 10.019 -44.155 1.00 93.12 488 THR A CA 1
ATOM 3899 C C . THR A 1 488 ? 23.208 10.279 -42.654 1.00 93.12 488 THR A C 1
ATOM 3901 O O . THR A 1 488 ? 23.484 11.402 -42.226 1.00 93.12 488 THR A O 1
ATOM 3904 N N . TYR A 1 489 ? 22.934 9.247 -41.859 1.00 94.31 489 TYR A N 1
ATOM 3905 C CA . TYR A 1 489 ? 22.885 9.340 -40.402 1.00 94.31 489 TYR A CA 1
ATOM 3906 C C . TYR A 1 489 ? 23.816 8.331 -39.738 1.00 94.31 489 TYR A C 1
ATOM 3908 O O . TYR A 1 489 ? 23.914 7.188 -40.181 1.00 94.31 489 TYR A O 1
ATOM 3916 N N . LEU A 1 490 ? 24.426 8.738 -38.629 1.00 93.25 490 LEU A N 1
ATOM 3917 C CA . LEU A 1 490 ? 24.847 7.833 -37.567 1.00 93.25 490 LEU A CA 1
ATOM 3918 C C . LEU A 1 490 ? 23.676 7.660 -36.610 1.00 93.25 490 LEU A C 1
ATOM 3920 O O . LEU A 1 490 ? 23.157 8.648 -36.092 1.00 93.25 490 LEU A O 1
ATOM 3924 N N . VAL A 1 491 ? 23.240 6.422 -36.414 1.00 92.94 491 VAL A N 1
ATOM 3925 C CA . VAL A 1 491 ? 22.110 6.102 -35.546 1.00 92.94 491 VAL A CA 1
ATOM 3926 C C . VAL A 1 491 ? 22.571 5.166 -34.451 1.00 92.94 491 VAL A C 1
ATOM 3928 O O . VAL A 1 491 ? 22.875 3.999 -34.706 1.00 92.94 491 VAL A O 1
ATOM 3931 N N . ASP A 1 492 ? 22.578 5.696 -33.235 1.00 93.50 492 ASP A N 1
ATOM 3932 C CA . ASP A 1 492 ? 22.786 4.926 -32.023 1.00 93.50 492 ASP A CA 1
ATOM 3933 C C . ASP A 1 492 ? 21.436 4.345 -31.619 1.00 93.50 492 ASP A C 1
ATOM 3935 O O . ASP A 1 492 ? 20.476 5.079 -31.362 1.00 93.50 492 ASP A O 1
ATOM 3939 N N . VAL A 1 493 ? 21.346 3.021 -31.573 1.00 93.56 493 VAL A N 1
ATOM 3940 C CA . VAL A 1 493 ? 20.160 2.310 -31.113 1.00 93.56 493 VAL A CA 1
ATOM 3941 C C . VAL A 1 493 ? 20.444 1.527 -29.844 1.00 93.56 493 VAL A C 1
ATOM 3943 O O . VAL A 1 493 ? 21.508 0.933 -29.666 1.00 93.56 493 VAL A O 1
ATOM 3946 N N . GLU A 1 494 ? 19.446 1.465 -28.976 1.00 95.94 494 GLU A N 1
ATOM 3947 C CA . GLU A 1 494 ? 19.395 0.545 -27.854 1.00 95.94 494 GLU A CA 1
ATOM 3948 C C . GLU A 1 494 ? 18.295 -0.482 -28.103 1.00 95.94 494 GLU A C 1
ATOM 3950 O O . GLU A 1 494 ? 17.115 -0.160 -28.235 1.00 95.94 494 GLU A O 1
ATOM 3955 N N . ILE A 1 495 ? 18.692 -1.745 -28.165 1.00 95.31 495 ILE A N 1
ATOM 3956 C CA . ILE A 1 495 ? 17.782 -2.872 -28.293 1.00 95.31 495 ILE A CA 1
ATOM 3957 C C . ILE A 1 495 ? 17.519 -3.414 -26.902 1.00 95.31 495 ILE A C 1
ATOM 3959 O O . ILE A 1 495 ? 18.462 -3.808 -26.213 1.00 95.31 495 ILE A O 1
ATOM 3963 N N . SER A 1 496 ? 16.249 -3.483 -26.517 1.00 96.00 496 SER A N 1
ATOM 3964 C CA . SER A 1 496 ? 15.835 -4.052 -25.239 1.00 96.00 496 SER A CA 1
ATOM 3965 C C . SER A 1 496 ? 14.728 -5.091 -25.393 1.00 96.00 496 SER A C 1
ATOM 3967 O O . SER A 1 496 ? 13.889 -4.984 -26.286 1.00 96.00 496 SER A O 1
ATOM 3969 N N . ALA A 1 497 ? 14.767 -6.139 -24.563 1.00 96.75 497 ALA A N 1
ATOM 3970 C CA . ALA A 1 497 ? 13.721 -7.163 -24.467 1.00 96.75 497 ALA A CA 1
ATOM 3971 C C . ALA A 1 497 ? 13.881 -8.027 -23.208 1.00 96.75 497 ALA A C 1
ATOM 3973 O O . ALA A 1 497 ? 15.001 -8.283 -22.762 1.00 96.75 497 ALA A O 1
ATOM 3974 N N . THR A 1 498 ? 12.785 -8.595 -22.708 1.00 96.12 498 THR A N 1
ATOM 3975 C CA . THR A 1 498 ? 12.834 -9.677 -21.721 1.00 96.12 498 THR A CA 1
ATOM 3976 C C . THR A 1 498 ? 13.045 -11.011 -22.430 1.00 96.12 498 THR A C 1
ATOM 3978 O O . THR A 1 498 ? 12.151 -11.568 -23.068 1.00 96.12 498 THR A O 1
ATOM 3981 N N . VAL A 1 499 ? 14.248 -11.562 -22.290 1.00 95.38 499 VAL A N 1
ATOM 3982 C CA . VAL A 1 499 ? 14.664 -12.825 -22.900 1.00 95.38 499 VAL A CA 1
ATOM 3983 C C . VAL A 1 499 ? 14.373 -13.972 -21.943 1.00 95.38 499 VAL A C 1
ATOM 3985 O O . VAL A 1 499 ? 15.020 -14.116 -20.905 1.00 95.38 499 VAL A O 1
ATOM 3988 N N . SER A 1 500 ? 13.419 -14.825 -22.314 1.00 94.00 500 SER A N 1
ATOM 3989 C CA . SER A 1 500 ? 13.111 -16.047 -21.568 1.00 94.00 500 SER A CA 1
ATOM 3990 C C . SER A 1 500 ? 13.934 -17.216 -22.102 1.00 94.00 500 SER A C 1
ATOM 3992 O O . SER A 1 500 ? 13.837 -17.564 -23.277 1.00 94.00 500 SER A O 1
ATOM 3994 N N . ASN A 1 501 ? 14.738 -17.832 -21.241 1.00 92.81 501 ASN A N 1
ATOM 3995 C CA . ASN A 1 501 ? 15.560 -18.997 -21.552 1.00 92.81 501 ASN A CA 1
ATOM 3996 C C . ASN A 1 501 ? 15.291 -20.108 -20.539 1.00 92.81 501 ASN A C 1
ATOM 3998 O O . ASN A 1 501 ? 15.140 -19.841 -19.347 1.00 92.81 501 ASN A O 1
ATOM 4002 N N . THR A 1 502 ? 15.291 -21.358 -20.983 1.00 91.69 502 THR A N 1
ATOM 4003 C CA . THR A 1 502 ? 15.233 -22.508 -20.083 1.00 91.69 502 THR A CA 1
ATOM 4004 C C . THR A 1 502 ? 16.648 -23.023 -19.840 1.00 91.69 502 THR A C 1
ATOM 4006 O O . THR A 1 502 ? 17.349 -23.434 -20.768 1.00 91.69 502 THR A O 1
ATOM 4009 N N . GLU A 1 503 ? 17.063 -23.005 -18.578 1.00 87.88 503 GLU A N 1
ATOM 4010 C CA . GLU A 1 503 ? 18.305 -23.610 -18.100 1.00 87.88 503 GLU A CA 1
ATOM 4011 C C . GLU A 1 503 ? 17.972 -24.915 -17.366 1.00 87.88 503 GLU A C 1
ATOM 4013 O O . GLU A 1 503 ? 16.986 -24.991 -16.632 1.00 87.88 503 GLU A O 1
ATOM 4018 N N . TYR A 1 504 ? 18.801 -25.946 -17.521 1.00 82.81 504 TYR A N 1
ATOM 4019 C CA . TYR A 1 504 ? 18.676 -27.152 -16.706 1.00 82.81 504 TYR A CA 1
ATOM 4020 C C . TYR A 1 504 ? 19.487 -26.987 -15.427 1.00 82.81 504 TYR A C 1
ATOM 4022 O O . TYR A 1 504 ? 20.709 -26.841 -15.470 1.00 82.81 504 TYR A O 1
ATOM 4030 N N . LYS A 1 505 ? 18.808 -27.030 -14.280 1.00 80.31 505 LYS A N 1
ATOM 4031 C CA . LYS A 1 505 ? 19.461 -27.109 -12.971 1.00 80.31 505 LYS A CA 1
ATOM 4032 C C . LYS A 1 505 ? 19.354 -28.519 -12.413 1.00 80.31 505 LYS A C 1
ATOM 4034 O O . LYS A 1 505 ? 18.345 -29.202 -12.599 1.00 80.31 505 LYS A O 1
ATOM 4039 N N . LYS A 1 506 ? 20.399 -28.928 -11.694 1.00 69.44 506 LYS A N 1
ATOM 4040 C CA . LYS A 1 506 ? 20.415 -30.190 -10.954 1.00 69.44 506 LYS A CA 1
ATOM 4041 C C . LYS A 1 506 ? 19.332 -30.150 -9.874 1.00 69.44 506 LYS A C 1
ATOM 4043 O O . LYS A 1 506 ? 19.238 -29.174 -9.129 1.00 69.44 506 LYS A O 1
ATOM 4048 N N . LYS A 1 507 ? 18.515 -31.197 -9.802 1.00 64.38 507 LYS A N 1
ATOM 4049 C CA . LYS A 1 507 ? 17.618 -31.458 -8.671 1.00 64.38 507 LYS A CA 1
ATOM 4050 C C . LYS A 1 507 ? 18.358 -32.364 -7.687 1.00 64.38 507 LYS A C 1
ATOM 4052 O O . LYS A 1 507 ? 19.205 -33.144 -8.113 1.00 64.38 507 LYS A O 1
ATOM 4057 N N . SER A 1 508 ? 18.054 -32.279 -6.388 1.00 59.88 508 SER A N 1
ATOM 4058 C CA . SER A 1 508 ? 18.681 -33.198 -5.430 1.00 59.88 508 SER A CA 1
ATOM 4059 C C . SER A 1 508 ? 18.316 -34.641 -5.781 1.00 59.88 508 SER A C 1
ATOM 4061 O O . SER A 1 508 ? 17.200 -34.928 -6.230 1.00 59.88 508 SER A O 1
ATOM 4063 N N . SER A 1 509 ? 19.245 -35.556 -5.541 1.00 56.62 509 SER A N 1
ATOM 4064 C CA . SER A 1 509 ? 19.156 -36.964 -5.948 1.00 56.62 509 SER A CA 1
ATOM 4065 C C . SER A 1 509 ? 18.005 -37.767 -5.312 1.00 56.62 509 SER A C 1
ATOM 4067 O O . SER A 1 509 ? 17.806 -38.932 -5.644 1.00 56.62 509 SER A O 1
ATOM 4069 N N . TRP A 1 510 ? 17.201 -37.135 -4.451 1.00 56.03 510 TRP A N 1
ATOM 4070 C CA . TRP A 1 510 ? 16.025 -37.705 -3.785 1.00 56.03 510 TRP A CA 1
ATOM 4071 C C . TRP A 1 510 ? 14.682 -37.330 -4.433 1.00 56.03 510 TRP A C 1
ATOM 4073 O O . TRP A 1 510 ? 13.636 -37.795 -3.993 1.00 56.03 510 TRP A O 1
ATOM 4083 N N . SER A 1 511 ? 14.679 -36.495 -5.475 1.00 55.53 511 SER A N 1
ATOM 4084 C CA . SER A 1 511 ? 13.456 -35.916 -6.061 1.00 55.53 511 SER A CA 1
ATOM 4085 C C . SER A 1 511 ? 12.786 -36.757 -7.164 1.00 55.53 511 SER A C 1
ATOM 4087 O O . SER A 1 511 ? 11.953 -36.246 -7.914 1.00 55.53 511 SER A O 1
ATOM 4089 N N . GLY A 1 512 ? 13.090 -38.058 -7.219 1.00 63.09 512 GLY A N 1
ATOM 4090 C CA . GLY A 1 512 ? 12.504 -39.012 -8.165 1.00 63.09 512 GLY A CA 1
ATOM 4091 C C . GLY A 1 512 ? 13.330 -39.210 -9.448 1.00 63.09 512 GLY A C 1
ATOM 4092 O O . GLY A 1 512 ? 14.478 -38.771 -9.521 1.00 63.09 512 GLY A O 1
ATOM 4093 N N . PRO A 1 513 ? 12.782 -39.916 -10.457 1.00 61.25 513 PRO A N 1
ATOM 4094 C CA . PRO A 1 513 ? 13.490 -40.236 -11.703 1.00 61.25 513 PRO A CA 1
ATOM 4095 C C . PRO A 1 513 ? 13.856 -38.999 -12.546 1.00 61.25 513 PRO A C 1
ATOM 4097 O O . PRO A 1 513 ? 14.814 -39.054 -13.318 1.00 61.25 513 PRO A O 1
ATOM 4100 N N . ASP A 1 514 ? 13.174 -37.867 -12.345 1.00 61.81 514 ASP A N 1
ATOM 4101 C CA . ASP A 1 514 ? 13.443 -36.605 -13.041 1.00 61.81 514 ASP A CA 1
ATOM 4102 C C . ASP A 1 514 ? 14.548 -35.799 -12.341 1.00 61.81 514 ASP A C 1
ATOM 4104 O O . ASP A 1 514 ? 14.301 -34.893 -11.539 1.00 61.81 514 ASP A O 1
ATOM 4108 N N . ARG A 1 515 ? 15.803 -36.140 -12.655 1.00 65.88 515 ARG A N 1
ATOM 4109 C CA . ARG A 1 515 ? 17.008 -35.575 -12.013 1.00 65.88 515 ARG A CA 1
ATOM 4110 C C . ARG A 1 515 ? 17.348 -34.132 -12.427 1.00 65.88 515 ARG A C 1
ATOM 4112 O O . ARG A 1 515 ? 18.175 -33.490 -11.779 1.00 65.88 515 ARG A O 1
ATOM 4119 N N . ASN A 1 516 ? 16.700 -33.602 -13.466 1.00 70.06 516 ASN A N 1
ATOM 4120 C CA . ASN A 1 516 ? 16.911 -32.243 -13.972 1.00 70.06 516 ASN A CA 1
ATOM 4121 C C . ASN A 1 516 ? 15.630 -31.405 -13.831 1.00 70.06 516 ASN A C 1
ATOM 4123 O O . ASN A 1 516 ? 14.546 -31.843 -14.208 1.00 70.06 516 ASN A O 1
ATOM 4127 N N . VAL A 1 517 ? 15.751 -30.172 -13.332 1.00 78.12 517 VAL A N 1
ATOM 4128 C CA . VAL A 1 517 ? 14.669 -29.175 -13.367 1.00 78.12 517 VAL A CA 1
ATOM 4129 C C . VAL A 1 517 ? 14.937 -28.203 -14.489 1.00 78.12 517 VAL A C 1
ATOM 4131 O O . VAL A 1 517 ? 15.983 -27.558 -14.520 1.00 78.12 517 VAL A O 1
ATOM 4134 N N . GLN A 1 518 ? 13.957 -28.051 -15.370 1.00 83.62 518 GLN A N 1
ATOM 4135 C CA . GLN A 1 518 ? 13.897 -26.904 -16.258 1.00 83.62 518 GLN A CA 1
ATOM 4136 C C . GLN A 1 518 ? 13.569 -25.661 -15.433 1.00 83.62 518 GLN A C 1
ATOM 4138 O O . GLN A 1 518 ? 12.456 -25.502 -14.930 1.00 83.62 518 GLN A O 1
ATOM 4143 N N . VAL A 1 519 ? 14.551 -24.784 -15.275 1.00 85.31 519 VAL A N 1
ATOM 4144 C CA . VAL A 1 519 ? 14.375 -23.485 -14.639 1.00 85.31 519 VAL A CA 1
ATOM 4145 C C . VAL A 1 519 ? 14.243 -22.451 -15.739 1.00 85.31 519 VAL A C 1
ATOM 4147 O O . VAL A 1 519 ? 15.169 -22.216 -16.513 1.00 85.31 519 VAL A O 1
ATOM 4150 N N . LYS A 1 520 ? 13.069 -21.825 -15.807 1.00 89.44 520 LYS A N 1
ATOM 4151 C CA . LYS A 1 520 ? 12.860 -20.657 -16.659 1.00 89.44 520 LYS A CA 1
ATOM 4152 C C . LYS A 1 520 ? 13.588 -19.476 -16.035 1.00 89.44 520 LYS A C 1
ATOM 4154 O O . LYS A 1 520 ? 13.350 -19.144 -14.876 1.00 89.44 520 LYS A O 1
ATOM 4159 N N . LYS A 1 521 ? 14.464 -18.852 -16.810 1.00 91.50 521 LYS A N 1
ATOM 4160 C CA . LYS A 1 521 ? 15.202 -17.653 -16.440 1.00 91.50 521 LYS A CA 1
ATOM 4161 C C . LYS A 1 521 ? 14.839 -16.549 -17.416 1.00 91.50 521 LYS A C 1
ATOM 4163 O O . LYS A 1 521 ? 15.007 -16.704 -18.623 1.00 91.50 521 LYS A O 1
ATOM 4168 N N . ASN A 1 522 ? 14.336 -15.449 -16.877 1.00 93.31 522 ASN A N 1
ATOM 4169 C CA . ASN A 1 522 ? 14.082 -14.240 -17.640 1.00 93.31 522 ASN A CA 1
ATOM 4170 C C . ASN A 1 522 ? 15.257 -13.293 -17.388 1.00 93.31 522 ASN A C 1
ATOM 4172 O O . ASN A 1 522 ? 15.522 -12.949 -16.239 1.00 93.31 522 ASN A O 1
ATOM 4176 N N . ASN A 1 523 ? 15.975 -12.923 -18.444 1.00 93.50 523 ASN A N 1
ATOM 4177 C CA . ASN A 1 523 ? 17.041 -11.926 -18.393 1.00 93.50 523 ASN A CA 1
ATOM 4178 C C . ASN A 1 523 ? 16.608 -10.697 -19.188 1.00 93.50 523 ASN A C 1
ATOM 4180 O O . ASN A 1 523 ? 15.923 -10.831 -20.200 1.00 93.50 523 ASN A O 1
ATOM 4184 N N . VAL A 1 524 ? 17.064 -9.519 -18.779 1.00 94.50 524 VAL A N 1
ATOM 4185 C CA . VAL A 1 524 ? 16.905 -8.308 -19.584 1.00 94.50 524 VAL A CA 1
ATOM 4186 C C . VAL A 1 524 ? 18.038 -8.269 -20.606 1.00 94.50 524 VAL A C 1
ATOM 4188 O O . VAL A 1 524 ? 19.214 -8.267 -20.243 1.00 94.50 524 VAL A O 1
ATOM 4191 N N . LEU A 1 525 ? 17.688 -8.285 -21.887 1.00 95.50 525 LEU A N 1
ATOM 4192 C CA . LEU A 1 525 ? 18.603 -7.960 -22.972 1.00 95.50 525 LEU A CA 1
ATOM 4193 C C . LEU A 1 525 ? 18.648 -6.443 -23.098 1.00 95.50 525 LEU A C 1
ATOM 4195 O O . LEU A 1 525 ? 17.602 -5.831 -23.274 1.00 95.50 525 LEU A O 1
ATOM 4199 N N . VAL A 1 526 ? 19.847 -5.869 -23.037 1.00 96.12 526 VAL A N 1
ATOM 4200 C CA . VAL A 1 526 ? 20.126 -4.486 -23.433 1.00 96.12 526 VAL A CA 1
ATOM 4201 C C . VAL A 1 526 ? 21.365 -4.520 -24.314 1.00 96.12 526 VAL A C 1
ATOM 4203 O O . VAL A 1 526 ? 22.425 -4.967 -23.876 1.00 96.12 526 VAL A O 1
ATOM 4206 N N . LYS A 1 527 ? 21.236 -4.095 -25.570 1.00 95.50 527 LYS A N 1
ATOM 4207 C CA . LYS A 1 527 ? 22.351 -4.031 -26.517 1.00 95.50 527 LYS A CA 1
ATOM 4208 C C . LYS A 1 527 ? 22.370 -2.668 -27.187 1.00 95.50 527 LYS A C 1
ATOM 4210 O O . LYS A 1 527 ? 21.415 -2.315 -27.870 1.00 95.50 527 LYS A O 1
ATOM 4215 N N . LYS A 1 528 ? 23.465 -1.933 -27.012 1.00 94.69 528 LYS A N 1
ATOM 4216 C CA . LYS A 1 528 ? 23.707 -0.661 -27.697 1.00 94.69 528 LYS A CA 1
ATOM 4217 C C . LYS A 1 528 ? 24.514 -0.914 -28.961 1.00 94.69 528 LYS A C 1
ATOM 4219 O O . LYS A 1 528 ? 25.500 -1.650 -28.917 1.00 94.69 528 LYS A O 1
ATOM 4224 N N . LEU A 1 529 ? 24.054 -0.366 -30.074 1.00 92.75 529 LEU A N 1
ATOM 4225 C CA . LEU A 1 529 ? 24.656 -0.519 -31.392 1.00 92.75 529 LEU A CA 1
ATOM 4226 C C . LEU A 1 529 ? 24.633 0.821 -32.107 1.00 92.75 529 LEU A C 1
ATOM 4228 O O . LEU A 1 529 ? 23.684 1.580 -31.946 1.00 92.75 529 LEU A O 1
ATOM 4232 N N . THR A 1 530 ? 25.630 1.051 -32.947 1.00 93.25 530 THR A N 1
ATOM 4233 C CA . THR A 1 530 ? 25.686 2.234 -33.800 1.00 93.25 530 THR A CA 1
ATOM 4234 C C . THR A 1 530 ? 25.778 1.802 -35.241 1.00 93.25 530 THR A C 1
ATOM 4236 O O . THR A 1 530 ? 26.582 0.940 -35.601 1.00 93.25 530 THR A O 1
ATOM 4239 N N . TYR A 1 531 ? 24.926 2.397 -36.064 1.00 93.12 531 TYR A N 1
ATOM 4240 C CA . TYR A 1 531 ? 24.851 2.115 -37.486 1.00 93.12 531 TYR A CA 1
ATOM 4241 C C . TYR A 1 531 ? 25.102 3.374 -38.293 1.00 93.12 531 TYR A C 1
ATOM 4243 O O . TYR A 1 531 ? 24.609 4.443 -37.938 1.00 93.12 531 TYR A O 1
ATOM 4251 N N . VAL A 1 532 ? 25.777 3.228 -39.435 1.00 92.12 532 VAL A N 1
ATOM 4252 C CA . VAL A 1 532 ? 25.674 4.231 -40.496 1.00 92.12 532 VAL A CA 1
ATOM 4253 C C . VAL A 1 532 ? 24.512 3.862 -41.406 1.00 92.12 532 VAL A C 1
ATOM 4255 O O . VAL A 1 532 ? 24.513 2.811 -42.045 1.00 92.12 532 VAL A O 1
ATOM 4258 N N . LEU A 1 533 ? 23.520 4.738 -41.477 1.00 93.88 533 LEU A N 1
ATOM 4259 C CA . LEU A 1 533 ? 22.372 4.619 -42.362 1.00 93.88 533 LEU A CA 1
ATOM 4260 C C . LEU A 1 533 ? 22.554 5.580 -43.527 1.00 93.88 533 LEU A C 1
ATOM 4262 O O . LEU A 1 533 ? 22.187 6.754 -43.440 1.00 93.88 533 LEU A O 1
ATOM 4266 N N . LYS A 1 534 ? 23.110 5.079 -44.631 1.00 93.44 534 LYS A N 1
ATOM 4267 C CA . LYS A 1 534 ? 23.262 5.854 -45.868 1.00 93.44 534 LYS A CA 1
ATOM 4268 C C . LYS A 1 534 ? 21.910 6.388 -46.359 1.00 93.44 534 LYS A C 1
ATOM 4270 O O . LYS A 1 534 ? 20.893 5.702 -46.240 1.00 93.44 534 LYS A O 1
ATOM 4275 N N . ALA A 1 535 ? 21.906 7.588 -46.933 1.00 93.50 535 ALA A N 1
ATOM 4276 C CA . ALA A 1 535 ? 20.749 8.145 -47.635 1.00 93.50 535 ALA A CA 1
ATOM 4277 C C . ALA A 1 535 ? 20.159 7.130 -48.637 1.00 93.50 535 ALA A C 1
ATOM 4279 O O . ALA A 1 535 ? 20.907 6.501 -49.393 1.00 93.50 535 ALA A O 1
ATOM 4280 N N . ASN A 1 536 ? 18.830 6.994 -48.671 1.00 95.12 536 ASN A N 1
ATOM 4281 C CA . ASN A 1 536 ? 18.095 6.065 -49.547 1.00 95.12 536 ASN A CA 1
ATOM 4282 C C . ASN A 1 536 ? 18.564 4.600 -49.463 1.00 95.12 536 ASN A C 1
ATOM 4284 O O . ASN A 1 536 ? 18.675 3.913 -50.483 1.00 95.12 536 ASN A O 1
ATOM 4288 N N . SER A 1 537 ? 18.870 4.120 -48.257 1.00 94.88 537 SER A N 1
ATOM 4289 C CA . SER A 1 537 ? 19.351 2.754 -48.028 1.00 94.88 537 SER A CA 1
ATOM 4290 C C . SER A 1 537 ? 18.541 1.997 -46.981 1.00 94.88 537 SER A C 1
ATOM 4292 O O . SER A 1 537 ? 17.743 2.564 -46.234 1.00 94.88 537 SER A O 1
ATOM 4294 N N . GLU A 1 538 ? 18.753 0.686 -46.941 1.00 95.75 538 GLU A N 1
ATOM 4295 C CA . GLU A 1 538 ? 18.177 -0.207 -45.949 1.00 95.75 538 GLU A CA 1
ATOM 4296 C C . GLU A 1 538 ? 19.302 -0.847 -45.140 1.00 95.75 538 GLU A C 1
ATOM 4298 O O . GLU A 1 538 ? 20.230 -1.435 -45.698 1.00 95.75 538 GLU A O 1
ATOM 4303 N N . LEU A 1 539 ? 19.172 -0.790 -43.820 1.00 95.19 539 LEU A N 1
ATOM 4304 C CA . LEU A 1 539 ? 19.908 -1.642 -42.905 1.00 95.19 539 LEU A CA 1
ATOM 4305 C C . LEU A 1 539 ? 18.984 -2.748 -42.416 1.00 95.19 539 LEU A C 1
ATOM 4307 O O . LEU A 1 539 ? 17.853 -2.494 -42.001 1.00 95.19 539 LEU A O 1
ATOM 4311 N N . LYS A 1 540 ? 19.504 -3.970 -42.394 1.00 96.00 540 LYS A N 1
ATOM 4312 C CA . LYS A 1 540 ? 18.834 -5.131 -41.826 1.00 96.00 540 LYS A CA 1
ATOM 4313 C C . LYS A 1 540 ? 19.766 -5.837 -40.861 1.00 96.00 540 LYS A C 1
ATOM 4315 O O . LYS A 1 540 ? 20.866 -6.219 -41.247 1.00 96.00 540 LYS A O 1
ATOM 4320 N N . ASP A 1 541 ? 19.285 -6.071 -39.649 1.00 96.56 541 ASP A N 1
ATOM 4321 C CA . ASP A 1 541 ? 20.025 -6.803 -38.628 1.00 96.56 541 ASP A CA 1
ATOM 4322 C C . ASP A 1 541 ? 19.076 -7.706 -37.823 1.00 96.56 541 ASP A C 1
ATOM 4324 O O . ASP A 1 541 ? 17.849 -7.689 -37.995 1.00 96.56 541 ASP A O 1
ATOM 4328 N N . GLN A 1 542 ? 19.645 -8.586 -37.008 1.00 96.50 542 GLN A N 1
ATOM 4329 C CA . GLN A 1 542 ? 18.907 -9.579 -36.254 1.00 96.50 542 GLN A CA 1
ATOM 4330 C C . GLN A 1 542 ? 19.548 -9.883 -34.903 1.00 96.50 542 GLN A C 1
ATOM 4332 O O . GLN A 1 542 ? 20.765 -9.865 -34.732 1.00 96.50 542 GLN A O 1
ATOM 4337 N N . ILE A 1 543 ? 18.712 -10.246 -33.936 1.00 96.56 543 ILE A N 1
ATOM 4338 C CA . ILE A 1 543 ? 19.150 -10.597 -32.589 1.00 96.56 543 ILE A CA 1
ATOM 4339 C C . ILE A 1 543 ? 18.297 -11.723 -32.014 1.00 96.56 543 ILE A C 1
ATOM 4341 O O . ILE A 1 543 ? 17.085 -11.785 -32.215 1.00 96.56 543 ILE A O 1
ATOM 4345 N N . ILE A 1 544 ? 18.936 -12.652 -31.307 1.00 95.81 544 ILE A N 1
ATOM 4346 C CA . ILE A 1 544 ? 18.239 -13.733 -30.605 1.00 95.81 544 ILE A CA 1
ATOM 4347 C C . ILE A 1 544 ? 17.573 -13.150 -29.358 1.00 95.81 544 ILE A C 1
ATOM 4349 O O . ILE A 1 544 ? 18.239 -12.527 -28.535 1.00 95.81 544 ILE A O 1
ATOM 4353 N N . VAL A 1 545 ? 16.271 -13.392 -29.203 1.00 96.12 545 VAL A N 1
ATOM 4354 C CA . VAL A 1 545 ? 15.451 -12.842 -28.109 1.00 96.12 545 VAL A CA 1
ATOM 4355 C C . VAL A 1 545 ? 14.882 -13.915 -27.174 1.00 96.12 545 VAL A C 1
ATOM 4357 O O . VAL A 1 545 ? 14.014 -13.643 -26.349 1.00 96.12 545 VAL A O 1
ATOM 4360 N N . GLY A 1 546 ? 15.417 -15.134 -27.254 1.00 95.38 546 GLY A N 1
ATOM 4361 C CA . GLY A 1 546 ? 15.116 -16.229 -26.329 1.00 95.38 546 GLY A CA 1
ATOM 4362 C C . GLY A 1 546 ? 14.113 -17.237 -26.870 1.00 95.38 546 GLY A C 1
ATOM 4363 O O . GLY A 1 546 ? 13.750 -17.223 -28.039 1.00 95.38 546 GLY A O 1
ATOM 4364 N N . GLU A 1 547 ? 13.683 -18.153 -26.011 1.00 96.19 547 GLU A N 1
ATOM 4365 C CA . GLU A 1 547 ? 12.814 -19.291 -26.352 1.00 96.19 547 GLU A CA 1
ATOM 4366 C C . GLU A 1 547 ? 11.339 -18.890 -26.491 1.00 96.19 547 GLU A C 1
ATOM 4368 O O . GLU A 1 547 ? 10.541 -19.618 -27.075 1.00 96.19 547 GLU A O 1
ATOM 4373 N N . LYS A 1 548 ? 10.966 -17.715 -25.976 1.00 96.50 548 LYS A N 1
ATOM 4374 C CA . LYS A 1 548 ? 9.626 -17.138 -26.112 1.00 96.50 548 LYS A CA 1
ATOM 4375 C C . LYS A 1 548 ? 9.698 -15.803 -26.827 1.00 96.50 548 LYS A C 1
ATOM 4377 O O . LYS A 1 548 ? 10.641 -15.048 -26.620 1.00 96.50 548 LYS A O 1
ATOM 4382 N N . LYS A 1 549 ? 8.667 -15.494 -27.615 1.00 96.88 549 LYS A N 1
ATOM 4383 C CA . LYS A 1 549 ? 8.526 -14.185 -28.246 1.00 96.88 549 LYS A CA 1
ATOM 4384 C C . LYS A 1 549 ? 8.339 -13.117 -27.154 1.00 96.88 549 LYS A C 1
ATOM 4386 O O . LYS A 1 549 ? 7.332 -13.186 -26.446 1.00 96.88 549 LYS A O 1
ATOM 4391 N N . PRO A 1 550 ? 9.254 -12.145 -27.016 1.00 95.75 550 PRO A N 1
ATOM 4392 C CA . PRO A 1 550 ? 9.080 -11.042 -26.076 1.00 95.75 550 PRO A CA 1
ATOM 4393 C C . PRO A 1 550 ? 7.927 -10.134 -26.522 1.00 95.75 550 PRO A C 1
ATOM 4395 O O . PRO A 1 550 ? 7.821 -9.777 -27.697 1.00 95.75 550 PRO A O 1
ATOM 4398 N N . SER A 1 551 ? 7.062 -9.743 -25.587 1.00 93.88 551 SER A N 1
ATOM 4399 C CA . SER A 1 551 ? 6.054 -8.694 -25.814 1.00 93.88 551 SER A CA 1
ATOM 4400 C C . SER A 1 551 ? 6.643 -7.287 -25.697 1.00 93.88 551 SER A C 1
ATOM 4402 O O . SER A 1 551 ? 6.044 -6.328 -26.174 1.00 93.88 551 SER A O 1
ATOM 4404 N N . ASP A 1 552 ? 7.815 -7.173 -25.076 1.00 94.12 552 ASP A N 1
ATOM 4405 C CA . ASP A 1 552 ? 8.499 -5.933 -24.723 1.00 94.12 552 ASP A CA 1
ATOM 4406 C C . ASP A 1 552 ? 9.720 -5.623 -25.600 1.00 94.12 552 ASP A C 1
ATOM 4408 O O . ASP A 1 552 ? 10.465 -4.696 -25.299 1.00 94.12 552 ASP A O 1
ATOM 4412 N N . PHE A 1 553 ? 9.925 -6.363 -26.696 1.00 95.81 553 PHE A N 1
ATOM 4413 C CA . PHE A 1 553 ? 11.019 -6.076 -27.623 1.00 95.81 553 PHE A CA 1
ATOM 4414 C C . PHE A 1 553 ? 10.871 -4.694 -28.250 1.00 95.81 553 PHE A C 1
ATOM 4416 O O . PHE A 1 553 ? 9.804 -4.333 -28.770 1.00 95.81 553 PHE A O 1
ATOM 4423 N N . MET A 1 554 ? 11.972 -3.955 -28.223 1.00 94.88 554 MET A N 1
ATOM 4424 C CA . MET A 1 554 ? 12.042 -2.577 -28.661 1.00 94.88 554 MET A CA 1
ATOM 4425 C C . MET A 1 554 ? 13.425 -2.263 -29.228 1.00 94.88 554 MET A C 1
ATOM 4427 O O . MET A 1 554 ? 14.444 -2.685 -28.684 1.00 94.88 554 MET A O 1
ATOM 4431 N N . VAL A 1 555 ? 13.442 -1.476 -30.303 1.00 94.50 555 VAL A N 1
ATOM 4432 C CA . VAL A 1 555 ? 14.635 -0.805 -30.825 1.00 94.50 555 VAL A CA 1
ATOM 4433 C C . VAL A 1 555 ? 14.419 0.688 -30.608 1.00 94.50 555 VAL A C 1
ATOM 4435 O O . VAL A 1 555 ? 13.592 1.299 -31.286 1.00 94.50 555 VAL A O 1
ATOM 4438 N N . SER A 1 556 ? 15.102 1.245 -29.613 1.00 91.88 556 SER A N 1
ATOM 4439 C CA . SER A 1 556 ? 15.036 2.664 -29.275 1.00 91.88 556 SER A CA 1
ATOM 4440 C C . SER A 1 556 ? 16.152 3.429 -29.939 1.00 91.88 556 SER A C 1
ATOM 4442 O O . SER A 1 556 ? 17.293 2.980 -29.941 1.00 91.88 556 SER A O 1
ATOM 4444 N N . VAL A 1 557 ? 15.829 4.602 -30.463 1.00 89.62 557 VAL A N 1
ATOM 4445 C CA . VAL A 1 557 ? 16.838 5.543 -30.934 1.00 89.62 557 VAL A CA 1
ATOM 4446 C C . VAL A 1 557 ? 17.396 6.274 -29.723 1.00 89.62 557 VAL A C 1
ATOM 4448 O O . VAL A 1 557 ? 16.652 6.946 -29.016 1.00 89.62 557 VAL A O 1
ATOM 4451 N N . VAL A 1 558 ? 18.698 6.142 -29.491 1.00 90.06 558 VAL A N 1
ATOM 4452 C CA . VAL A 1 558 ? 19.417 6.897 -28.459 1.00 90.06 558 VAL A CA 1
ATOM 4453 C C . VAL A 1 558 ? 19.884 8.230 -29.030 1.00 90.06 558 VAL A C 1
ATOM 4455 O O . VAL A 1 558 ? 19.731 9.263 -28.388 1.00 90.06 558 VAL A O 1
ATOM 4458 N N . ASN A 1 559 ? 20.430 8.214 -30.247 1.00 89.81 559 ASN A N 1
ATOM 4459 C CA . ASN A 1 559 ? 20.946 9.403 -30.911 1.00 89.81 559 ASN A CA 1
ATOM 4460 C C . ASN A 1 559 ? 20.883 9.246 -32.438 1.00 89.81 559 ASN A C 1
ATOM 4462 O O . ASN A 1 559 ? 21.065 8.148 -32.966 1.00 89.81 559 ASN A O 1
ATOM 4466 N N . ILE A 1 560 ? 20.642 10.352 -33.144 1.00 91.00 560 ILE A N 1
ATOM 4467 C CA . ILE A 1 560 ? 20.700 10.438 -34.608 1.00 91.00 560 ILE A CA 1
ATOM 4468 C C . ILE A 1 560 ? 21.549 11.646 -34.958 1.00 91.00 560 ILE A C 1
ATOM 4470 O O . ILE A 1 560 ? 21.131 12.786 -34.771 1.00 91.00 560 ILE A O 1
ATOM 4474 N N . THR A 1 561 ? 22.733 11.391 -35.503 1.00 91.50 561 THR A N 1
ATOM 4475 C CA . THR A 1 561 ? 23.658 12.444 -35.920 1.00 91.50 561 THR A CA 1
ATOM 4476 C C . THR A 1 561 ? 23.719 12.486 -37.444 1.00 91.50 561 THR A C 1
ATOM 4478 O O . THR A 1 561 ? 24.115 11.491 -38.056 1.00 91.50 561 THR A O 1
ATOM 4481 N N . PRO A 1 562 ? 23.331 13.594 -38.098 1.00 92.69 562 PRO A N 1
ATOM 4482 C CA . PRO A 1 562 ? 23.531 13.735 -39.533 1.00 92.69 562 PRO A CA 1
ATOM 4483 C C . PRO A 1 562 ? 25.032 13.761 -39.846 1.00 92.69 562 PRO A C 1
ATOM 4485 O O . PRO A 1 562 ? 25.808 14.454 -39.186 1.00 92.69 562 PRO A O 1
ATOM 4488 N N . VAL A 1 563 ? 25.440 13.005 -40.862 1.00 93.62 563 VAL A N 1
ATOM 4489 C CA . VAL A 1 563 ? 26.811 12.997 -41.384 1.00 93.62 563 VAL A CA 1
ATOM 4490 C C . VAL A 1 563 ? 26.807 13.154 -42.895 1.00 93.62 563 VAL A C 1
ATOM 4492 O O . VAL A 1 563 ? 25.898 12.685 -43.584 1.00 93.62 563 VAL A O 1
ATOM 4495 N N . ASP A 1 564 ? 27.828 13.821 -43.421 1.00 91.94 564 ASP A N 1
ATOM 4496 C CA . ASP A 1 564 ? 27.942 14.052 -44.854 1.00 91.94 564 ASP A CA 1
ATOM 4497 C C . ASP A 1 564 ? 28.084 12.729 -45.618 1.00 91.94 564 ASP A C 1
ATOM 4499 O O . ASP A 1 564 ? 28.742 11.787 -45.175 1.00 91.94 564 ASP A O 1
ATOM 4503 N N . ASN A 1 565 ? 27.502 12.653 -46.817 1.00 88.62 565 ASN A N 1
ATOM 4504 C CA . ASN A 1 565 ? 27.648 11.467 -47.672 1.00 88.62 565 ASN A CA 1
ATOM 4505 C C . ASN A 1 565 ? 29.122 11.182 -48.002 1.00 88.62 565 ASN A C 1
ATOM 4507 O O . ASN A 1 565 ? 29.520 10.027 -48.147 1.00 88.62 565 ASN A O 1
ATOM 4511 N N . GLU A 1 566 ? 29.928 12.240 -48.117 1.00 91.50 566 GLU A N 1
ATOM 4512 C CA . GLU A 1 566 ? 31.369 12.135 -48.323 1.00 91.50 566 GLU A CA 1
ATOM 4513 C C . GLU A 1 566 ? 32.071 11.516 -47.112 1.00 91.50 566 GLU A C 1
ATOM 4515 O O . GLU A 1 566 ? 32.945 10.672 -47.300 1.00 91.50 566 GLU A O 1
ATOM 4520 N N . TRP A 1 567 ? 31.634 11.861 -45.895 1.00 94.06 567 TRP A N 1
ATOM 4521 C CA . TRP A 1 567 ? 32.162 11.280 -44.663 1.00 94.06 567 TRP A CA 1
ATOM 4522 C C . TRP A 1 567 ? 31.989 9.755 -44.662 1.00 94.06 567 TRP A C 1
ATOM 4524 O O . TRP A 1 567 ? 32.945 8.998 -44.529 1.00 94.06 567 TRP A O 1
ATOM 4534 N N . PHE A 1 568 ? 30.783 9.268 -44.960 1.00 88.62 568 PHE A N 1
ATOM 4535 C CA . PHE A 1 568 ? 30.544 7.823 -45.039 1.00 88.62 568 PHE A CA 1
ATOM 4536 C C . PHE A 1 568 ? 31.414 7.124 -46.097 1.00 88.62 568 PHE A C 1
ATOM 4538 O O . PHE A 1 568 ? 31.984 6.066 -45.836 1.00 88.62 568 PHE A O 1
ATOM 4545 N N . ASN A 1 569 ? 31.528 7.705 -47.295 1.00 87.75 569 ASN A N 1
ATOM 4546 C CA . ASN A 1 569 ? 32.327 7.103 -48.365 1.00 87.75 569 ASN A CA 1
ATOM 4547 C C . ASN A 1 569 ? 33.821 7.046 -47.998 1.00 87.75 569 ASN A C 1
ATOM 4549 O O . ASN A 1 569 ? 34.510 6.102 -48.380 1.00 87.75 569 ASN A O 1
ATOM 4553 N N . LYS A 1 570 ? 34.309 8.037 -47.245 1.00 94.56 570 LYS A N 1
ATOM 4554 C CA . LYS A 1 570 ? 35.685 8.108 -46.746 1.00 94.56 570 LYS A CA 1
ATOM 4555 C C . LYS A 1 570 ? 35.950 7.156 -45.577 1.00 94.56 570 LYS A C 1
ATOM 4557 O O . LYS A 1 570 ? 37.051 6.623 -45.502 1.00 94.56 570 LYS A O 1
ATOM 4562 N N . LEU A 1 571 ? 34.952 6.861 -44.739 1.00 92.94 571 LEU A N 1
ATOM 4563 C CA . LEU A 1 571 ? 35.090 5.920 -43.619 1.00 92.94 571 LEU A CA 1
ATOM 4564 C C . LEU A 1 571 ? 35.569 4.533 -44.076 1.00 92.94 571 LEU A C 1
ATOM 4566 O O . LEU A 1 571 ? 36.499 3.983 -43.497 1.00 92.94 571 LEU A O 1
ATOM 4570 N N . SER A 1 572 ? 34.994 3.982 -45.151 1.00 90.06 572 SER A N 1
ATOM 4571 C CA . SER A 1 572 ? 35.428 2.676 -45.678 1.00 90.06 572 SER A CA 1
ATOM 4572 C C . SER A 1 572 ? 36.876 2.704 -46.182 1.00 90.06 572 SER A C 1
ATOM 4574 O O . SER A 1 572 ? 37.600 1.724 -46.022 1.00 90.06 572 SER A O 1
ATOM 4576 N N . VAL A 1 573 ? 37.315 3.828 -46.760 1.00 93.44 573 VAL A N 1
ATOM 4577 C CA . VAL A 1 573 ? 38.707 4.015 -47.197 1.00 93.44 573 VAL A CA 1
ATOM 4578 C C . VAL A 1 573 ? 39.635 4.152 -45.988 1.00 93.44 573 VAL A C 1
ATOM 4580 O O . VAL A 1 573 ? 40.722 3.589 -46.002 1.00 93.44 573 VAL A O 1
ATOM 4583 N N . ALA A 1 574 ? 39.205 4.816 -44.916 1.00 94.56 574 ALA A N 1
ATOM 4584 C CA . ALA A 1 574 ? 39.961 4.862 -43.668 1.00 94.56 574 ALA A CA 1
ATOM 4585 C C . ALA A 1 574 ? 40.086 3.475 -43.008 1.00 94.56 574 ALA A C 1
ATOM 4587 O O . ALA A 1 574 ? 41.132 3.147 -42.458 1.00 94.56 574 ALA A O 1
ATOM 4588 N N . MET A 1 575 ? 39.057 2.630 -43.083 1.00 93.12 575 MET A N 1
ATOM 4589 C CA . MET A 1 575 ? 39.080 1.292 -42.478 1.00 93.12 575 MET A CA 1
ATOM 4590 C C . MET A 1 575 ? 39.909 0.265 -43.258 1.00 93.12 575 MET A C 1
ATOM 4592 O O . MET A 1 575 ? 40.435 -0.656 -42.649 1.00 93.12 575 MET A O 1
ATOM 4596 N N . GLU A 1 576 ? 40.018 0.373 -44.586 1.00 92.56 576 GLU A N 1
ATOM 4597 C CA . GLU A 1 576 ? 40.648 -0.690 -45.398 1.00 92.56 576 GLU A CA 1
ATOM 4598 C C . GLU A 1 576 ? 41.548 -0.189 -46.541 1.00 92.56 576 GLU A C 1
ATOM 4600 O O . GLU A 1 576 ? 42.317 -0.964 -47.107 1.00 92.56 576 GLU A O 1
ATOM 4605 N N . GLY A 1 577 ? 41.477 1.094 -46.899 1.00 92.94 577 GLY A N 1
ATOM 4606 C CA . GLY A 1 577 ? 42.231 1.689 -48.007 1.00 92.94 577 GLY A CA 1
ATOM 4607 C C . GLY A 1 577 ? 43.696 1.984 -47.676 1.00 92.94 577 GLY A C 1
ATOM 4608 O O . GLY A 1 577 ? 44.150 1.743 -46.561 1.00 92.94 577 GLY A O 1
ATOM 4609 N N . ASP A 1 578 ? 44.423 2.529 -48.659 1.00 93.94 578 ASP A N 1
ATOM 4610 C CA . ASP A 1 578 ? 45.853 2.882 -48.585 1.00 93.94 578 ASP A CA 1
ATOM 4611 C C . ASP A 1 578 ? 46.078 4.413 -48.521 1.00 93.94 578 ASP A C 1
ATOM 4613 O O . ASP A 1 578 ? 46.995 4.949 -49.143 1.00 93.94 578 ASP A O 1
ATOM 4617 N N . ASP A 1 579 ? 45.210 5.136 -47.805 1.00 94.69 579 ASP A N 1
ATOM 4618 C CA . ASP A 1 579 ? 45.349 6.578 -47.557 1.00 94.69 579 ASP A CA 1
ATOM 4619 C C . ASP A 1 579 ? 45.599 6.834 -46.065 1.00 94.69 579 ASP A C 1
ATOM 4621 O O . ASP A 1 579 ? 44.672 6.844 -45.245 1.00 94.69 579 ASP A O 1
ATOM 4625 N N . ILE A 1 580 ? 46.870 7.027 -45.706 1.00 91.69 580 ILE A N 1
ATOM 4626 C CA . ILE A 1 580 ? 47.287 7.162 -44.306 1.00 91.69 580 ILE A CA 1
ATOM 4627 C C . ILE A 1 580 ? 46.814 8.478 -43.698 1.00 91.69 580 ILE A C 1
ATOM 4629 O O . ILE A 1 580 ? 46.492 8.516 -42.511 1.00 91.69 580 ILE A O 1
ATOM 4633 N N . GLY A 1 581 ? 46.716 9.538 -44.506 1.00 92.44 581 GLY A N 1
ATOM 4634 C CA . GLY A 1 581 ? 46.213 10.834 -44.061 1.00 92.44 581 GLY A CA 1
ATOM 4635 C C . GLY A 1 581 ? 44.748 10.723 -43.660 1.00 92.44 581 GLY A C 1
ATOM 4636 O O . GLY A 1 581 ? 44.386 11.076 -42.539 1.00 92.44 581 GLY A O 1
ATOM 4637 N N . LEU A 1 582 ? 43.936 10.122 -44.531 1.00 94.25 582 LEU A N 1
ATOM 4638 C CA . LEU A 1 582 ? 42.522 9.887 -44.260 1.00 94.25 582 LEU A CA 1
ATOM 4639 C C . LEU A 1 582 ? 42.303 8.917 -43.091 1.00 94.25 582 LEU A C 1
ATOM 4641 O O . LEU A 1 582 ? 41.453 9.144 -42.236 1.00 94.25 582 LEU A O 1
ATOM 4645 N N . THR A 1 583 ? 43.092 7.845 -43.018 1.00 93.75 583 THR A N 1
ATOM 4646 C CA . THR A 1 583 ? 43.015 6.879 -41.910 1.00 93.75 583 THR A CA 1
ATOM 4647 C C . THR A 1 583 ? 43.330 7.549 -40.570 1.00 93.75 583 THR A C 1
ATOM 4649 O O . THR A 1 583 ? 42.656 7.297 -39.572 1.00 93.75 583 THR A O 1
ATOM 4652 N N . THR A 1 584 ? 44.311 8.455 -40.555 1.00 91.94 584 THR A N 1
ATOM 4653 C CA . THR A 1 584 ? 44.666 9.253 -39.373 1.00 91.94 584 THR A CA 1
ATOM 4654 C C . THR A 1 584 ? 43.549 10.219 -38.996 1.00 91.94 584 THR A C 1
ATOM 4656 O O . THR A 1 584 ? 43.187 10.288 -37.826 1.00 91.94 584 THR A O 1
ATOM 4659 N N . GLU A 1 585 ? 42.966 10.928 -39.968 1.00 94.19 585 GLU A N 1
ATOM 4660 C CA . GLU A 1 585 ? 41.830 11.834 -39.748 1.00 94.19 585 GLU A CA 1
ATOM 4661 C C . GLU A 1 585 ? 40.678 11.116 -39.025 1.00 94.19 585 GLU A C 1
ATOM 4663 O O . GLU A 1 585 ? 40.221 11.570 -37.977 1.00 94.19 585 GLU A O 1
ATOM 4668 N N . TYR A 1 586 ? 40.272 9.943 -39.522 1.00 94.12 586 TYR A N 1
ATOM 4669 C CA . TYR A 1 586 ? 39.173 9.158 -38.946 1.00 94.12 586 TYR A CA 1
ATOM 4670 C C . TYR A 1 586 ? 39.513 8.514 -37.607 1.00 94.12 586 TYR A C 1
ATOM 4672 O O . TYR A 1 586 ? 38.617 8.282 -36.800 1.00 94.12 586 TYR A O 1
ATOM 4680 N N . PHE A 1 587 ? 40.787 8.234 -37.333 1.00 90.88 587 PHE A N 1
ATOM 4681 C CA . PHE A 1 587 ? 41.189 7.724 -36.025 1.00 90.88 587 PHE A CA 1
ATOM 4682 C C . PHE A 1 587 ? 40.840 8.726 -34.905 1.00 90.88 587 PHE A C 1
ATOM 4684 O O . PHE A 1 587 ? 40.431 8.330 -33.807 1.00 90.88 587 PHE A O 1
ATOM 4691 N N . PHE A 1 588 ? 40.963 10.026 -35.191 1.00 89.88 588 PHE A N 1
ATOM 4692 C CA . PHE A 1 588 ? 40.666 11.107 -34.248 1.00 89.88 588 PHE A CA 1
ATOM 4693 C C . PHE A 1 588 ? 39.253 11.676 -34.359 1.00 89.88 588 PHE A C 1
ATOM 4695 O O . PHE A 1 588 ? 38.873 12.491 -33.522 1.00 89.88 588 PHE A O 1
ATOM 4702 N N . ASP A 1 589 ? 38.469 11.257 -35.348 1.00 92.88 589 ASP A N 1
ATOM 4703 C CA . ASP A 1 589 ? 37.083 11.686 -35.463 1.00 92.88 589 ASP A CA 1
ATOM 4704 C C . ASP A 1 589 ? 36.213 10.966 -34.420 1.00 92.88 589 ASP A C 1
ATOM 4706 O O . ASP A 1 589 ? 36.071 9.739 -34.419 1.00 92.88 589 ASP A O 1
ATOM 4710 N N . ASP A 1 590 ? 35.587 11.736 -33.531 1.00 91.25 590 ASP A N 1
ATOM 4711 C CA . ASP A 1 590 ? 34.662 11.211 -32.525 1.00 91.25 590 ASP A CA 1
ATOM 4712 C C . ASP A 1 590 ? 33.441 10.527 -33.157 1.00 91.25 590 ASP A C 1
ATOM 4714 O O . ASP A 1 590 ? 32.894 9.582 -32.586 1.00 91.25 590 ASP A O 1
ATOM 4718 N N . LYS A 1 591 ? 33.050 10.916 -34.377 1.00 91.25 591 LYS A N 1
ATOM 4719 C CA . LYS A 1 591 ? 31.976 10.254 -35.135 1.00 91.25 591 LYS A CA 1
ATOM 4720 C C . LYS A 1 591 ? 32.351 8.831 -35.556 1.00 91.25 591 LYS A C 1
ATOM 4722 O O . LYS A 1 591 ? 31.470 8.000 -35.767 1.00 91.25 591 LYS A O 1
ATOM 4727 N N . ALA A 1 592 ? 33.647 8.534 -35.666 1.00 91.12 592 ALA A N 1
ATOM 4728 C CA . ALA A 1 592 ? 34.164 7.225 -36.049 1.00 91.12 592 ALA A CA 1
ATOM 4729 C C . ALA A 1 592 ? 34.463 6.317 -34.841 1.00 91.12 592 ALA A C 1
ATOM 4731 O O . ALA A 1 592 ? 35.032 5.240 -35.018 1.00 91.12 592 ALA A O 1
ATOM 4732 N N . LEU A 1 593 ? 34.059 6.708 -33.620 1.00 90.44 593 LEU A N 1
ATOM 4733 C CA . LEU A 1 593 ? 34.367 6.002 -32.368 1.00 90.44 593 LEU A CA 1
ATOM 4734 C C . LEU A 1 593 ? 34.140 4.485 -32.437 1.00 90.44 593 LEU A C 1
ATOM 4736 O O . LEU A 1 593 ? 34.987 3.717 -31.986 1.00 90.44 593 LEU A O 1
ATOM 4740 N N . PHE A 1 594 ? 33.027 4.051 -33.029 1.00 87.88 594 PHE A N 1
ATOM 4741 C CA . PHE A 1 594 ? 32.669 2.633 -33.126 1.00 87.88 594 PHE A CA 1
ATOM 4742 C C . PHE A 1 594 ? 33.547 1.832 -34.094 1.00 87.88 594 PHE A C 1
ATOM 4744 O O . PHE A 1 594 ? 33.719 0.633 -33.894 1.00 87.88 594 PHE A O 1
ATOM 4751 N N . TRP A 1 595 ? 34.133 2.489 -35.096 1.00 92.56 595 TRP A N 1
ATOM 4752 C CA . TRP A 1 595 ? 35.041 1.882 -36.075 1.00 92.56 595 TRP A CA 1
ATOM 4753 C C . TRP A 1 595 ? 36.513 2.105 -35.731 1.00 92.56 595 TRP A C 1
ATOM 4755 O O . TRP A 1 595 ? 37.381 1.657 -36.477 1.00 92.56 595 TRP A O 1
ATOM 4765 N N . LYS A 1 596 ? 36.826 2.748 -34.593 1.00 90.25 596 LYS A N 1
ATOM 4766 C CA . LYS A 1 596 ? 38.214 2.963 -34.161 1.00 90.25 596 LYS A CA 1
ATOM 4767 C C . LYS A 1 596 ? 39.056 1.687 -34.154 1.00 90.25 596 LYS A C 1
ATOM 4769 O O . LYS A 1 596 ? 40.194 1.801 -34.580 1.00 90.25 596 LYS A O 1
ATOM 4774 N N . PRO A 1 597 ? 38.572 0.495 -33.752 1.00 90.50 597 PRO A N 1
ATOM 4775 C CA . PRO A 1 597 ? 39.385 -0.720 -33.839 1.00 90.50 597 PRO A CA 1
ATOM 4776 C C . PRO A 1 597 ? 39.831 -1.054 -35.269 1.00 90.50 597 PRO A C 1
ATOM 4778 O O . PRO A 1 597 ? 41.004 -1.346 -35.489 1.00 90.50 597 PRO A O 1
ATOM 4781 N N . ASP A 1 598 ? 38.924 -0.956 -36.244 1.00 91.31 598 ASP A N 1
ATOM 4782 C CA . ASP A 1 598 ? 39.219 -1.252 -37.650 1.00 91.31 598 ASP A CA 1
ATOM 4783 C C . ASP A 1 598 ? 40.113 -0.167 -38.268 1.00 91.31 598 ASP A C 1
ATOM 4785 O O . ASP A 1 598 ? 41.119 -0.468 -38.911 1.00 91.31 598 ASP A O 1
ATOM 4789 N N . VAL A 1 599 ? 39.806 1.107 -37.994 1.00 92.12 599 VAL A N 1
ATOM 4790 C CA . VAL A 1 599 ? 40.627 2.252 -38.417 1.00 92.12 599 VAL A CA 1
ATOM 4791 C C . VAL A 1 599 ? 42.029 2.176 -37.800 1.00 92.12 599 VAL A C 1
ATOM 4793 O O . VAL A 1 599 ? 43.017 2.390 -38.496 1.00 92.12 599 VAL A O 1
ATOM 4796 N N . ALA A 1 600 ? 42.150 1.806 -36.522 1.00 89.69 600 ALA A N 1
ATOM 4797 C CA . ALA A 1 600 ? 43.426 1.614 -35.833 1.00 89.69 600 ALA A CA 1
ATOM 4798 C C . ALA A 1 600 ? 44.234 0.464 -36.438 1.00 89.69 600 ALA A C 1
ATOM 4800 O O . ALA A 1 600 ? 45.439 0.603 -36.655 1.00 89.69 600 ALA A O 1
ATOM 4801 N N . ALA A 1 601 ? 43.579 -0.662 -36.735 1.00 89.31 601 ALA A N 1
ATOM 4802 C CA . ALA A 1 601 ? 44.215 -1.807 -37.371 1.00 89.31 601 ALA A CA 1
ATOM 4803 C C . ALA A 1 601 ? 44.749 -1.444 -38.765 1.00 89.31 601 ALA A C 1
ATOM 4805 O O . ALA A 1 601 ? 45.886 -1.790 -39.103 1.00 89.31 601 ALA A O 1
ATOM 4806 N N . ASN A 1 602 ? 43.978 -0.691 -39.555 1.00 93.06 602 ASN A N 1
ATOM 4807 C CA . ASN A 1 602 ? 44.431 -0.219 -40.860 1.00 93.06 602 ASN A CA 1
ATOM 4808 C C . ASN A 1 602 ? 45.551 0.816 -40.750 1.00 93.06 602 ASN A C 1
ATOM 4810 O O . ASN A 1 602 ? 46.528 0.739 -41.494 1.00 93.06 602 ASN A O 1
ATOM 4814 N N . LEU A 1 603 ? 45.465 1.734 -39.782 1.00 91.88 603 LEU A N 1
ATOM 4815 C CA . LEU A 1 603 ? 46.523 2.702 -39.509 1.00 91.88 603 LEU A CA 1
ATOM 4816 C C . LEU A 1 603 ? 47.833 1.989 -39.175 1.00 91.88 603 LEU A C 1
ATOM 4818 O O . LEU A 1 603 ? 48.877 2.293 -39.750 1.00 91.88 603 LEU A O 1
ATOM 4822 N N . ALA A 1 604 ? 47.771 0.982 -38.300 1.00 88.25 604 ALA A N 1
ATOM 4823 C CA . ALA A 1 604 ? 48.920 0.165 -37.946 1.00 88.25 604 ALA A CA 1
ATOM 4824 C C . ALA A 1 604 ? 49.510 -0.544 -39.173 1.00 88.25 604 ALA A C 1
ATOM 4826 O O . ALA A 1 604 ? 50.718 -0.488 -39.404 1.00 88.25 604 ALA A O 1
ATOM 4827 N N . ARG A 1 605 ? 48.660 -1.153 -40.011 1.00 91.81 605 ARG A N 1
ATOM 4828 C CA . ARG A 1 605 ? 49.078 -1.784 -41.271 1.00 91.81 605 ARG A CA 1
ATOM 4829 C C . ARG A 1 605 ? 49.814 -0.798 -42.180 1.00 91.81 605 ARG A C 1
ATOM 4831 O O . ARG A 1 605 ? 50.893 -1.121 -42.674 1.00 91.81 605 ARG A O 1
ATOM 4838 N N . GLN A 1 606 ? 49.259 0.390 -42.400 1.00 91.62 606 GLN A N 1
ATOM 4839 C CA . GLN A 1 606 ? 49.834 1.375 -43.317 1.00 91.62 606 GLN A CA 1
ATOM 4840 C C . GLN A 1 606 ? 51.146 1.968 -42.801 1.00 91.62 606 GLN A C 1
ATOM 4842 O O . GLN A 1 606 ? 52.101 2.111 -43.571 1.00 91.62 606 GLN A O 1
ATOM 4847 N N . VAL A 1 607 ? 51.244 2.248 -41.497 1.00 89.31 607 VAL A N 1
ATOM 4848 C CA . VAL A 1 607 ? 52.511 2.703 -40.916 1.00 89.31 607 VAL A CA 1
ATOM 4849 C C . VAL A 1 607 ? 53.568 1.601 -40.985 1.00 89.31 607 VAL A C 1
ATOM 4851 O O . VAL A 1 607 ? 54.714 1.869 -41.339 1.00 89.31 607 VAL A O 1
ATOM 4854 N N . TYR A 1 608 ? 53.188 0.345 -40.738 1.00 88.88 608 TYR A N 1
ATOM 4855 C CA . TYR A 1 608 ? 54.091 -0.792 -40.904 1.00 88.88 608 TYR A CA 1
ATOM 4856 C C . TYR A 1 608 ? 54.609 -0.924 -42.342 1.00 88.88 608 TYR A C 1
ATOM 4858 O O . TYR A 1 608 ? 55.794 -1.185 -42.542 1.00 88.88 608 TYR A O 1
ATOM 4866 N N . MET A 1 609 ? 53.739 -0.744 -43.341 1.00 89.31 609 MET A N 1
ATOM 4867 C CA . MET A 1 609 ? 54.120 -0.774 -44.759 1.00 89.31 609 MET A CA 1
ATOM 4868 C C . MET A 1 609 ? 55.038 0.388 -45.153 1.00 89.31 609 MET A C 1
ATOM 4870 O O . MET A 1 609 ? 55.811 0.251 -46.096 1.00 89.31 609 MET A O 1
ATOM 4874 N N . SER A 1 610 ? 54.982 1.497 -44.415 1.00 90.50 610 SER A N 1
ATOM 4875 C CA . SER A 1 610 ? 55.808 2.692 -44.632 1.00 90.50 610 SER A CA 1
ATOM 4876 C C . SER A 1 610 ? 57.128 2.675 -43.846 1.00 90.50 610 SER A C 1
ATOM 4878 O O . SER A 1 610 ? 57.906 3.626 -43.925 1.00 90.50 610 SER A O 1
ATOM 4880 N N . LEU A 1 611 ? 57.382 1.622 -43.064 1.00 93.06 611 LEU A N 1
ATOM 4881 C CA . LEU A 1 611 ? 58.577 1.473 -42.240 1.00 93.06 611 LEU A CA 1
ATOM 4882 C C . LEU A 1 611 ? 59.701 0.788 -43.026 1.00 93.06 611 LEU A C 1
ATOM 4884 O O . LEU A 1 611 ? 59.659 -0.428 -43.247 1.00 93.06 611 LEU A O 1
ATOM 4888 N N . ASP A 1 612 ? 60.757 1.534 -43.346 1.00 93.44 612 ASP A N 1
ATOM 4889 C CA . ASP A 1 612 ? 61.957 0.947 -43.938 1.00 93.44 612 ASP A CA 1
ATOM 4890 C C . ASP A 1 612 ? 62.809 0.262 -42.872 1.00 93.44 612 ASP A C 1
ATOM 4892 O O . ASP A 1 612 ? 62.966 0.741 -41.745 1.00 93.44 612 ASP A O 1
ATOM 4896 N N . LYS A 1 613 ? 63.381 -0.886 -43.241 1.00 93.81 613 LYS A N 1
ATOM 4897 C CA . LYS A 1 613 ? 64.168 -1.738 -42.345 1.00 93.81 613 LYS A CA 1
ATOM 4898 C C . LYS A 1 613 ? 65.486 -2.052 -43.024 1.00 93.81 613 LYS A C 1
ATOM 4900 O O . LYS A 1 613 ? 65.516 -2.789 -44.007 1.00 93.81 613 LYS A O 1
ATOM 4905 N N . THR A 1 614 ? 66.574 -1.531 -42.478 1.00 93.50 614 THR A N 1
ATOM 4906 C CA . THR A 1 614 ? 67.915 -1.764 -43.014 1.00 93.50 614 THR A CA 1
ATOM 4907 C C . THR A 1 614 ? 68.798 -2.406 -41.955 1.00 93.50 614 THR A C 1
ATOM 4909 O O . THR A 1 614 ? 68.781 -2.022 -40.788 1.00 93.50 614 THR A O 1
ATOM 4912 N N . ILE A 1 615 ? 69.586 -3.398 -42.364 1.00 91.12 615 ILE A N 1
ATOM 4913 C CA . ILE A 1 615 ? 70.607 -4.021 -41.522 1.00 91.12 615 ILE A CA 1
ATOM 4914 C C . ILE A 1 615 ? 71.968 -3.579 -42.048 1.00 91.12 615 ILE A C 1
ATOM 4916 O O . ILE A 1 615 ? 72.335 -3.894 -43.179 1.00 91.12 615 ILE A O 1
ATOM 4920 N N . ILE A 1 616 ? 72.721 -2.856 -41.224 1.00 91.94 616 ILE A N 1
ATOM 4921 C CA . ILE A 1 616 ? 74.059 -2.373 -41.559 1.00 91.94 616 ILE A CA 1
ATOM 4922 C C . ILE A 1 616 ? 75.085 -3.211 -40.791 1.00 91.94 616 ILE A C 1
ATOM 4924 O O . ILE A 1 616 ? 75.074 -3.278 -39.561 1.00 91.94 616 ILE A O 1
ATOM 4928 N N . THR A 1 617 ? 75.985 -3.858 -41.528 1.00 90.31 617 THR A N 1
ATOM 4929 C CA . THR A 1 617 ? 77.122 -4.621 -40.989 1.00 90.31 617 THR A CA 1
ATOM 4930 C C . THR A 1 617 ? 78.422 -3.877 -41.276 1.00 90.31 617 THR A C 1
ATOM 4932 O O . THR A 1 617 ? 78.562 -3.327 -42.365 1.00 90.31 617 THR A O 1
ATOM 4935 N N . GLY A 1 618 ? 79.394 -3.908 -40.362 1.00 83.19 618 GLY A N 1
ATOM 4936 C CA . GLY A 1 618 ? 80.730 -3.359 -40.634 1.00 83.19 618 GLY A CA 1
ATOM 4937 C C . GLY A 1 618 ? 81.531 -4.168 -41.668 1.00 83.19 618 GLY A C 1
ATOM 4938 O O . GLY A 1 618 ? 81.209 -5.322 -41.948 1.00 83.19 618 GLY A O 1
ATOM 4939 N N . ASP A 1 619 ? 82.620 -3.582 -42.178 1.00 78.56 619 ASP A N 1
ATOM 4940 C CA . ASP A 1 619 ? 83.482 -4.161 -43.231 1.00 78.56 619 ASP A CA 1
ATOM 4941 C C . ASP A 1 619 ? 84.147 -5.497 -42.849 1.00 78.56 619 ASP A C 1
ATOM 4943 O O . ASP A 1 619 ? 84.614 -6.238 -43.710 1.00 78.56 619 ASP A O 1
ATOM 4947 N N . LYS A 1 620 ? 84.197 -5.815 -41.550 1.00 76.50 620 LYS A N 1
ATOM 4948 C CA . LYS A 1 620 ? 84.789 -7.040 -40.988 1.00 76.50 620 LYS A CA 1
ATOM 4949 C C . LYS A 1 620 ? 83.735 -7.935 -40.328 1.00 76.50 620 LYS A C 1
ATOM 4951 O O . LYS A 1 620 ? 83.940 -8.405 -39.212 1.00 76.50 620 LYS A O 1
ATOM 4956 N N . PHE A 1 621 ? 82.578 -8.105 -40.966 1.00 80.88 621 PHE A N 1
ATOM 4957 C CA . PHE A 1 621 ? 81.552 -9.017 -40.465 1.00 80.88 621 PHE A CA 1
ATOM 4958 C C . PHE A 1 621 ? 82.015 -10.468 -40.630 1.00 80.88 621 PHE A C 1
ATOM 4960 O O . PHE A 1 621 ? 82.157 -10.953 -41.752 1.00 80.88 621 PHE A O 1
ATOM 4967 N N . ASP A 1 622 ? 82.236 -11.149 -39.511 1.00 76.56 622 ASP A N 1
ATOM 4968 C CA . ASP A 1 622 ? 82.718 -12.526 -39.478 1.00 76.56 622 ASP A CA 1
ATOM 4969 C C . ASP A 1 622 ? 81.782 -13.382 -38.611 1.00 76.56 622 ASP A C 1
ATOM 4971 O O . ASP A 1 622 ? 81.328 -12.957 -37.542 1.00 76.56 622 ASP A O 1
ATOM 4975 N N . ARG A 1 623 ? 81.477 -14.589 -39.100 1.00 75.94 623 ARG A N 1
ATOM 4976 C CA . ARG A 1 623 ? 80.598 -15.563 -38.447 1.00 75.94 623 ARG A CA 1
ATOM 4977 C C . ARG A 1 623 ? 81.171 -16.030 -37.111 1.00 75.94 623 ARG A C 1
ATOM 4979 O O . ARG A 1 623 ? 80.402 -16.318 -36.194 1.00 75.94 623 ARG A O 1
ATOM 4986 N N . ASP A 1 624 ? 82.492 -16.091 -36.995 1.00 78.06 624 ASP A N 1
ATOM 4987 C CA . ASP A 1 624 ? 83.173 -16.695 -35.852 1.00 78.06 624 ASP A CA 1
ATOM 4988 C C . ASP A 1 624 ? 83.405 -15.688 -34.703 1.00 78.06 624 ASP A C 1
ATOM 4990 O O . ASP A 1 624 ? 83.880 -16.055 -33.626 1.00 78.06 624 ASP A O 1
ATOM 4994 N N . PHE A 1 625 ? 83.004 -14.423 -34.887 1.00 75.94 625 PHE A N 1
ATOM 4995 C CA . PHE A 1 625 ? 83.170 -13.347 -33.909 1.00 75.94 625 PHE A CA 1
ATOM 4996 C C . PHE A 1 625 ? 81.836 -12.718 -33.488 1.00 75.94 625 PHE A C 1
ATOM 4998 O O . PHE A 1 625 ? 80.814 -12.805 -34.166 1.00 75.94 625 PHE A O 1
ATOM 5005 N N . LYS A 1 626 ? 81.858 -12.040 -32.334 1.00 83.12 626 LYS A N 1
ATOM 5006 C CA . LYS A 1 626 ? 80.781 -11.147 -31.884 1.00 83.12 626 LYS A CA 1
ATOM 5007 C C . LYS A 1 626 ? 80.787 -9.887 -32.752 1.00 83.12 626 LYS A C 1
ATOM 5009 O O . LYS A 1 626 ? 81.422 -8.895 -32.399 1.00 83.12 626 LYS A O 1
ATOM 5014 N N . SER A 1 627 ? 80.105 -9.948 -33.891 1.00 87.56 627 SER A N 1
ATOM 5015 C CA . SER A 1 627 ? 80.067 -8.858 -34.866 1.00 87.56 627 SER A CA 1
ATOM 5016 C C . SER A 1 627 ? 78.951 -7.861 -34.527 1.00 87.56 627 SER A C 1
ATOM 5018 O O . SER A 1 627 ? 77.803 -8.281 -34.350 1.00 87.56 627 SER A O 1
ATOM 5020 N N . PRO A 1 628 ? 79.228 -6.546 -34.424 1.00 89.50 628 PRO A N 1
ATOM 5021 C CA . PRO A 1 628 ? 78.175 -5.555 -34.253 1.00 89.50 628 PRO A CA 1
ATOM 5022 C C . PRO A 1 628 ? 77.360 -5.419 -35.545 1.00 89.50 628 PRO A C 1
ATOM 5024 O O . PRO A 1 628 ? 77.906 -5.305 -36.644 1.00 89.50 628 PRO A O 1
ATOM 5027 N N . VAL A 1 629 ? 76.043 -5.419 -35.390 1.00 90.75 629 VAL A N 1
ATOM 5028 C CA . VAL A 1 629 ? 75.047 -5.238 -36.443 1.00 90.75 629 VAL A CA 1
ATOM 5029 C C . VAL A 1 629 ? 74.142 -4.093 -36.027 1.00 90.75 629 VAL A C 1
ATOM 5031 O O . VAL A 1 629 ? 73.551 -4.131 -34.950 1.00 90.75 629 VAL A O 1
ATOM 5034 N N . GLN A 1 630 ? 74.022 -3.076 -36.873 1.00 93.38 630 GLN A N 1
ATOM 5035 C CA . GLN A 1 630 ? 73.093 -1.981 -36.640 1.00 93.38 630 GLN A CA 1
ATOM 5036 C C . GLN A 1 630 ? 71.781 -2.271 -37.366 1.00 93.38 630 GLN A C 1
ATOM 5038 O O . GLN A 1 630 ? 71.755 -2.426 -38.586 1.00 93.38 630 GLN A O 1
ATOM 5043 N N . VAL A 1 631 ? 70.696 -2.360 -36.607 1.00 93.81 631 VAL A N 1
ATOM 5044 C CA . VAL A 1 631 ? 69.336 -2.392 -37.137 1.00 93.81 631 VAL A CA 1
ATOM 5045 C C . VAL A 1 631 ? 68.854 -0.951 -37.217 1.00 93.81 631 VAL A C 1
ATOM 5047 O O . VAL A 1 631 ? 68.870 -0.232 -36.217 1.00 93.81 631 VAL A O 1
ATOM 5050 N N . VAL A 1 632 ? 68.470 -0.531 -38.416 1.00 94.44 632 VAL A N 1
ATOM 5051 C CA . VAL A 1 632 ? 67.971 0.808 -38.707 1.00 94.44 632 VAL A CA 1
ATOM 5052 C C . VAL A 1 632 ? 66.517 0.696 -39.129 1.00 94.44 632 VAL A C 1
ATOM 5054 O O . VAL A 1 632 ? 66.191 -0.033 -40.067 1.00 94.44 632 VAL A O 1
ATOM 5057 N N . PHE A 1 633 ? 65.660 1.416 -38.421 1.00 95.56 633 PHE A N 1
ATOM 5058 C CA . PHE A 1 633 ? 64.255 1.575 -38.753 1.00 95.56 633 PHE A CA 1
ATOM 5059 C C . PHE A 1 633 ? 64.010 3.031 -39.135 1.00 95.56 633 PHE A C 1
ATOM 5061 O O . PHE A 1 633 ? 64.254 3.916 -38.314 1.00 95.56 633 PHE A O 1
ATOM 5068 N N . THR A 1 634 ? 63.510 3.277 -40.343 1.00 94.75 634 THR A N 1
ATOM 5069 C CA . THR A 1 634 ? 63.162 4.628 -40.803 1.00 94.75 634 THR A CA 1
ATOM 5070 C C . THR A 1 634 ? 61.652 4.727 -40.921 1.00 94.75 634 THR A C 1
ATOM 5072 O O . THR A 1 634 ? 61.035 4.063 -41.753 1.00 94.75 634 THR A O 1
ATOM 5075 N N . ASN A 1 635 ? 61.048 5.518 -40.036 1.00 93.31 635 ASN A N 1
ATOM 5076 C CA . ASN A 1 635 ? 59.618 5.782 -40.059 1.00 93.31 635 ASN A CA 1
ATOM 5077 C C . ASN A 1 635 ? 59.341 6.926 -41.036 1.00 93.31 635 ASN A C 1
ATOM 5079 O O . ASN A 1 635 ? 59.599 8.085 -40.713 1.00 93.31 635 ASN A O 1
ATOM 5083 N N . ASN A 1 636 ? 58.804 6.593 -42.209 1.00 92.00 636 ASN A N 1
ATOM 5084 C CA . ASN A 1 636 ? 58.484 7.558 -43.262 1.00 92.00 636 ASN A CA 1
ATOM 5085 C C . ASN A 1 636 ? 57.095 8.205 -43.101 1.00 92.00 636 ASN A C 1
ATOM 5087 O O . ASN A 1 636 ? 56.571 8.784 -44.049 1.00 92.00 636 ASN A O 1
ATOM 5091 N N . THR A 1 637 ? 56.470 8.065 -41.930 1.00 90.38 637 THR A N 1
ATOM 5092 C CA . THR A 1 637 ? 55.157 8.648 -41.625 1.00 90.38 637 THR A CA 1
ATOM 5093 C C . THR A 1 637 ? 55.287 9.729 -40.561 1.00 90.38 637 THR A C 1
ATOM 5095 O O . THR A 1 637 ? 56.203 9.684 -39.746 1.00 90.38 637 THR A O 1
ATOM 5098 N N . GLU A 1 638 ? 54.346 10.671 -40.497 1.00 89.50 638 GLU A N 1
ATOM 5099 C CA . GLU A 1 638 ? 54.302 11.695 -39.437 1.00 89.50 638 GLU A CA 1
ATOM 5100 C C . GLU A 1 638 ? 53.909 11.135 -38.056 1.00 89.50 638 GLU A C 1
ATOM 5102 O O . GLU A 1 638 ? 54.044 11.818 -37.040 1.00 89.50 638 GLU A O 1
ATOM 5107 N N . ILE A 1 639 ? 53.466 9.879 -37.998 1.00 88.12 639 ILE A N 1
ATOM 5108 C CA . ILE A 1 639 ? 52.891 9.253 -36.808 1.00 88.12 639 ILE A CA 1
ATOM 5109 C C . ILE A 1 639 ? 53.996 8.569 -36.014 1.00 88.12 639 ILE A C 1
ATOM 5111 O O . ILE A 1 639 ? 54.775 7.784 -36.555 1.00 88.12 639 ILE A O 1
ATOM 5115 N N . ALA A 1 640 ? 54.069 8.839 -34.713 1.00 89.44 640 ALA A N 1
ATOM 5116 C CA . ALA A 1 640 ? 54.972 8.105 -33.840 1.00 89.44 640 ALA A CA 1
ATOM 5117 C C . ALA A 1 640 ? 54.496 6.654 -33.675 1.00 89.44 640 ALA A C 1
ATOM 5119 O O . ALA A 1 640 ? 53.309 6.385 -33.504 1.00 89.44 640 ALA A O 1
ATOM 5120 N N . ILE A 1 641 ? 55.429 5.706 -33.689 1.00 87.94 641 ILE A N 1
ATOM 5121 C CA . ILE A 1 641 ? 55.106 4.287 -33.534 1.00 87.94 641 ILE A CA 1
ATOM 5122 C C . ILE A 1 641 ? 55.882 3.639 -32.420 1.00 87.94 641 ILE A C 1
ATOM 5124 O O . ILE A 1 641 ? 57.036 3.986 -32.166 1.00 87.94 641 ILE A O 1
ATOM 5128 N N . THR A 1 642 ? 55.256 2.618 -31.848 1.00 89.38 642 THR A N 1
ATOM 5129 C CA . THR A 1 642 ? 55.935 1.650 -31.004 1.00 89.38 642 THR A CA 1
ATOM 5130 C C . THR A 1 642 ? 55.884 0.289 -31.653 1.00 89.38 642 THR A C 1
ATOM 5132 O O . THR A 1 642 ? 54.825 -0.239 -31.993 1.00 89.38 642 THR A O 1
ATOM 5135 N N . LEU A 1 643 ? 57.066 -0.282 -31.838 1.00 89.69 643 LEU A N 1
ATOM 5136 C CA . LEU A 1 643 ? 57.216 -1.599 -32.424 1.00 89.69 643 LEU A CA 1
ATOM 5137 C C . LEU A 1 643 ? 58.067 -2.475 -31.530 1.00 89.69 643 LEU A C 1
ATOM 5139 O O . LEU A 1 643 ? 59.008 -2.009 -30.883 1.00 89.69 643 LEU A O 1
ATOM 5143 N N . THR A 1 644 ? 57.754 -3.761 -31.546 1.00 91.25 644 THR A N 1
ATOM 5144 C CA . THR A 1 644 ? 58.612 -4.797 -31.002 1.00 91.25 644 THR A CA 1
ATOM 5145 C C . THR A 1 644 ? 59.298 -5.490 -32.162 1.00 91.25 644 THR A C 1
ATOM 5147 O O . THR A 1 644 ? 58.654 -5.966 -33.092 1.00 91.25 644 THR A O 1
ATOM 5150 N N . TYR A 1 645 ? 60.623 -5.556 -32.138 1.00 92.75 645 TYR A N 1
ATOM 5151 C CA . TYR A 1 645 ? 61.367 -6.292 -33.148 1.00 92.75 645 TYR A CA 1
ATOM 5152 C C . TYR A 1 645 ? 62.236 -7.368 -32.518 1.00 92.75 645 TYR A C 1
ATOM 5154 O O . TYR A 1 645 ? 62.763 -7.237 -31.411 1.00 92.75 645 TYR A O 1
ATOM 5162 N N . LYS A 1 646 ? 62.388 -8.459 -33.259 1.00 91.62 646 LYS A N 1
ATOM 5163 C CA . LYS A 1 646 ? 63.232 -9.592 -32.912 1.00 91.62 646 LYS A CA 1
ATOM 5164 C C . LYS A 1 646 ? 64.049 -9.965 -34.128 1.00 91.62 646 LYS A C 1
ATOM 5166 O O . LYS A 1 646 ? 63.545 -9.970 -35.247 1.00 91.62 646 LYS A O 1
ATOM 5171 N N . SER A 1 647 ? 65.303 -10.322 -33.920 1.00 86.81 647 SER A N 1
ATOM 5172 C CA . SER A 1 647 ? 66.117 -10.906 -34.976 1.00 86.81 647 SER A CA 1
ATOM 5173 C C . SER A 1 647 ? 66.475 -12.352 -34.650 1.00 86.81 647 SER A C 1
ATOM 5175 O O . SER A 1 647 ? 66.416 -12.782 -33.499 1.00 86.81 647 SER A O 1
ATOM 5177 N N . ASN A 1 648 ? 66.884 -13.120 -35.657 1.00 86.12 648 ASN A N 1
ATOM 5178 C CA . ASN A 1 648 ? 67.392 -14.487 -35.469 1.00 86.12 648 ASN A CA 1
ATOM 5179 C C . ASN A 1 648 ? 68.810 -14.549 -34.855 1.00 86.12 648 ASN A C 1
ATOM 5181 O O . ASN A 1 648 ? 69.394 -15.634 -34.735 1.00 86.12 648 ASN A O 1
ATOM 5185 N N . PHE A 1 649 ? 69.357 -13.391 -34.484 1.00 84.31 649 PHE A N 1
ATOM 5186 C CA . PHE A 1 649 ? 70.631 -13.196 -33.792 1.00 84.31 649 PHE A CA 1
ATOM 5187 C C . PHE A 1 649 ? 70.474 -12.376 -32.501 1.00 84.31 649 PHE A C 1
ATOM 5189 O O . PHE A 1 649 ? 71.463 -11.934 -31.927 1.00 84.31 649 PHE A O 1
ATOM 5196 N N . MET A 1 650 ? 69.239 -12.190 -32.030 1.00 86.56 650 MET A N 1
ATOM 5197 C CA . MET A 1 650 ? 68.915 -11.594 -30.737 1.00 86.56 650 MET A CA 1
ATOM 5198 C C . MET A 1 650 ? 68.205 -12.628 -29.862 1.00 86.56 650 MET A C 1
ATOM 5200 O O . MET A 1 650 ? 67.321 -13.346 -30.328 1.00 86.56 650 MET A O 1
ATOM 5204 N N . GLU A 1 651 ? 68.569 -12.688 -28.581 1.00 82.00 651 GLU A N 1
ATOM 5205 C CA . GLU A 1 651 ? 67.940 -13.607 -27.621 1.00 82.00 651 GLU A CA 1
ATOM 5206 C C . GLU A 1 651 ? 66.527 -13.158 -27.229 1.00 82.00 651 GLU A C 1
ATOM 5208 O O . GLU A 1 651 ? 65.626 -13.983 -27.070 1.00 82.00 651 GLU A O 1
ATOM 5213 N N . GLN A 1 652 ? 66.315 -11.846 -27.116 1.00 88.19 652 GLN A N 1
ATOM 5214 C CA . GLN A 1 652 ? 65.052 -11.243 -26.700 1.00 88.19 652 GLN A CA 1
ATOM 5215 C C . GLN A 1 652 ? 64.602 -10.190 -27.709 1.00 88.19 652 GLN A C 1
ATOM 5217 O O . GLN A 1 652 ? 65.426 -9.520 -28.336 1.00 88.19 652 GLN A O 1
ATOM 5222 N N . ALA A 1 653 ? 63.286 -10.058 -27.864 1.00 91.88 653 ALA A N 1
ATOM 5223 C CA . ALA A 1 653 ? 62.703 -8.965 -28.623 1.00 91.88 653 ALA A CA 1
ATOM 5224 C C . ALA A 1 653 ? 62.921 -7.633 -27.885 1.00 91.88 653 ALA A C 1
ATOM 5226 O O . ALA A 1 653 ? 63.016 -7.608 -26.657 1.00 91.88 653 ALA A O 1
ATOM 5227 N N . ARG A 1 654 ? 63.011 -6.531 -28.628 1.00 92.88 654 ARG A N 1
ATOM 5228 C CA . ARG A 1 654 ? 63.143 -5.177 -28.079 1.00 92.88 654 ARG A CA 1
ATOM 5229 C C . ARG A 1 654 ? 61.977 -4.322 -28.540 1.00 92.88 654 ARG A C 1
ATOM 5231 O O . ARG A 1 654 ? 61.602 -4.391 -29.707 1.00 92.88 654 ARG A O 1
ATOM 5238 N N . THR A 1 655 ? 61.441 -3.514 -27.632 1.00 92.31 655 THR A N 1
ATOM 5239 C CA . THR A 1 655 ? 60.388 -2.535 -27.925 1.00 92.31 655 THR A CA 1
ATOM 5240 C C . THR A 1 655 ? 61.003 -1.152 -28.039 1.00 92.31 655 THR A C 1
ATOM 5242 O O . THR A 1 655 ? 61.787 -0.757 -27.174 1.00 92.31 655 THR A O 1
ATOM 5245 N N . VAL A 1 656 ? 60.680 -0.435 -29.112 1.00 91.56 656 VAL A N 1
ATOM 5246 C CA . VAL A 1 656 ? 61.265 0.873 -29.422 1.00 91.56 656 VAL A CA 1
ATOM 5247 C C . VAL A 1 656 ? 60.197 1.840 -29.903 1.00 91.56 656 VAL A C 1
ATOM 5249 O O . VAL A 1 656 ? 59.281 1.446 -30.625 1.00 91.56 656 VAL A O 1
ATOM 5252 N N . ASN A 1 657 ? 60.365 3.107 -29.527 1.00 91.50 657 ASN A N 1
ATOM 5253 C CA . ASN A 1 657 ? 59.488 4.195 -29.936 1.00 91.50 657 ASN A CA 1
ATOM 5254 C C . ASN A 1 657 ? 60.214 5.018 -31.000 1.00 91.50 657 ASN A C 1
ATOM 5256 O O . ASN A 1 657 ? 61.297 5.551 -30.744 1.00 91.50 657 ASN A O 1
ATOM 5260 N N . ILE A 1 658 ? 59.623 5.133 -32.183 1.00 91.75 658 ILE A N 1
ATOM 5261 C CA . ILE A 1 658 ? 60.189 5.865 -33.315 1.00 91.75 658 ILE A CA 1
ATOM 5262 C C . ILE A 1 658 ? 59.278 7.054 -33.587 1.00 91.75 658 ILE A C 1
ATOM 5264 O O . ILE A 1 658 ? 58.092 6.879 -33.863 1.00 91.75 658 ILE A O 1
ATOM 5268 N N . LYS A 1 659 ? 59.815 8.275 -33.494 1.00 93.12 659 LYS A N 1
ATOM 5269 C CA . LYS A 1 659 ? 59.049 9.488 -33.818 1.00 93.12 659 LYS A CA 1
ATOM 5270 C C . LYS A 1 659 ? 58.670 9.483 -35.304 1.00 93.12 659 LYS A C 1
ATOM 5272 O O . LYS A 1 659 ? 59.332 8.822 -36.108 1.00 93.12 659 LYS A O 1
ATOM 5277 N N . GLY A 1 660 ? 57.637 10.234 -35.669 1.00 90.62 660 GLY A N 1
ATOM 5278 C CA . GLY A 1 660 ? 57.316 10.451 -37.076 1.00 90.62 660 GLY A CA 1
ATOM 5279 C C . GLY A 1 660 ? 58.485 11.085 -37.837 1.00 90.62 660 GLY A C 1
ATOM 5280 O O . GLY A 1 660 ? 59.232 11.882 -37.261 1.00 90.62 660 GLY A O 1
ATOM 5281 N N . ASN A 1 661 ? 58.659 10.711 -39.105 1.00 93.75 661 ASN A N 1
ATOM 5282 C CA . ASN A 1 661 ? 59.707 11.188 -40.011 1.00 93.75 661 ASN A CA 1
ATOM 5283 C C . ASN A 1 661 ? 61.109 11.117 -39.389 1.00 93.75 661 ASN A C 1
ATOM 5285 O O . ASN A 1 661 ? 61.909 12.050 -39.496 1.00 93.75 661 ASN A O 1
ATOM 5289 N N . SER A 1 662 ? 61.394 10.027 -38.675 1.00 95.19 662 SER A N 1
ATOM 5290 C CA . SER A 1 662 ? 62.654 9.853 -37.958 1.00 95.19 662 SER A CA 1
ATOM 5291 C C . SER A 1 662 ? 63.238 8.459 -38.136 1.00 95.19 662 SER A C 1
ATOM 5293 O O . SER A 1 662 ? 62.555 7.501 -38.501 1.00 95.19 662 SER A O 1
ATOM 5295 N N . GLU A 1 663 ? 64.534 8.365 -37.865 1.00 95.62 663 GLU A N 1
ATOM 5296 C CA . GLU A 1 663 ? 65.297 7.129 -37.932 1.00 95.62 663 GLU A CA 1
ATOM 5297 C C . GLU A 1 663 ? 65.682 6.686 -36.520 1.00 95.62 663 GLU A C 1
ATOM 5299 O O . GLU A 1 663 ? 66.204 7.467 -35.719 1.00 95.62 663 GLU A O 1
ATOM 5304 N N . PHE A 1 664 ? 65.451 5.413 -36.224 1.00 95.56 664 PHE A N 1
ATOM 5305 C CA . PHE A 1 664 ? 65.925 4.764 -35.013 1.00 95.56 664 PHE A CA 1
ATOM 5306 C C . PHE A 1 664 ? 67.019 3.756 -35.363 1.00 95.56 664 PHE A C 1
ATOM 5308 O O . PHE A 1 664 ? 66.871 2.947 -36.280 1.00 95.56 664 PHE A O 1
ATOM 5315 N N . LYS A 1 665 ? 68.117 3.790 -34.605 1.00 95.94 665 LYS A N 1
ATOM 5316 C CA . LYS A 1 665 ? 69.258 2.885 -34.764 1.00 95.94 665 LYS A CA 1
ATOM 5317 C C . LYS A 1 665 ? 69.498 2.137 -33.471 1.00 95.94 665 LYS A C 1
ATOM 5319 O O . LYS A 1 665 ? 69.703 2.768 -32.437 1.00 95.94 665 LYS A O 1
ATOM 5324 N N . ASP A 1 666 ? 69.574 0.817 -33.555 1.00 94.31 666 ASP A N 1
ATOM 5325 C CA . ASP A 1 666 ? 70.034 -0.017 -32.449 1.00 94.31 666 ASP A CA 1
ATOM 5326 C C . ASP A 1 666 ? 71.182 -0.910 -32.904 1.00 94.31 666 ASP A C 1
ATOM 5328 O O . ASP A 1 666 ? 71.120 -1.556 -33.950 1.00 94.31 666 ASP A O 1
ATOM 5332 N N . THR A 1 667 ? 72.243 -0.939 -32.108 1.00 92.12 667 THR A N 1
ATOM 5333 C CA . THR A 1 667 ? 73.406 -1.783 -32.354 1.00 92.12 667 THR A CA 1
ATOM 5334 C C . THR A 1 667 ? 73.285 -3.035 -31.499 1.00 92.12 667 THR A C 1
ATOM 5336 O O . THR A 1 667 ? 73.368 -2.994 -30.271 1.00 92.12 667 THR A O 1
ATOM 5339 N N . VAL A 1 668 ? 73.135 -4.176 -32.160 1.00 90.44 668 VAL A N 1
ATOM 5340 C CA . VAL A 1 668 ? 73.037 -5.500 -31.542 1.00 90.44 668 VAL A CA 1
ATOM 5341 C C . VAL A 1 668 ? 74.217 -6.368 -31.971 1.00 90.44 668 VAL A C 1
ATOM 5343 O O . VAL A 1 668 ? 74.858 -6.117 -32.985 1.00 90.44 668 VAL A O 1
ATOM 5346 N N . THR A 1 669 ? 74.558 -7.384 -31.184 1.00 88.50 669 THR A N 1
ATOM 5347 C CA . THR A 1 669 ? 75.670 -8.291 -31.514 1.00 88.50 669 THR A CA 1
ATOM 5348 C C . THR A 1 669 ? 75.130 -9.544 -32.187 1.00 88.50 669 THR A C 1
ATOM 5350 O O . THR A 1 669 ? 74.328 -10.248 -31.583 1.00 88.50 669 THR A O 1
ATOM 5353 N N . ALA A 1 670 ? 75.594 -9.851 -33.399 1.00 86.06 670 ALA A N 1
ATOM 5354 C CA . ALA A 1 670 ? 75.326 -11.126 -34.056 1.00 86.06 670 ALA A CA 1
ATOM 5355 C C . ALA A 1 670 ? 76.490 -12.094 -33.807 1.00 86.06 670 ALA A C 1
ATOM 5357 O O . ALA A 1 670 ? 77.632 -11.796 -34.150 1.00 86.06 670 ALA A O 1
ATOM 5358 N N . LEU A 1 671 ? 76.202 -13.245 -33.197 1.00 82.31 671 LEU A N 1
ATOM 5359 C CA . LEU A 1 671 ? 77.176 -14.308 -32.939 1.00 82.31 671 LEU A CA 1
ATOM 5360 C C . LEU A 1 671 ? 76.831 -15.539 -33.782 1.00 82.31 671 LEU A C 1
ATOM 5362 O O . LEU A 1 671 ? 75.693 -16.009 -33.738 1.00 82.31 671 LEU A O 1
ATOM 5366 N N . GLY A 1 672 ? 77.802 -16.082 -34.522 1.00 78.38 672 GLY A N 1
ATOM 5367 C CA . GLY A 1 672 ? 77.640 -17.373 -35.198 1.00 78.38 672 GLY A CA 1
ATOM 5368 C C . GLY A 1 672 ? 76.745 -17.358 -36.444 1.00 78.38 672 GLY A C 1
ATOM 5369 O O . GLY A 1 672 ? 76.214 -18.405 -36.810 1.00 78.38 672 GLY A O 1
ATOM 5370 N N . ARG A 1 673 ? 76.525 -16.204 -37.091 1.00 80.00 673 ARG A N 1
ATOM 5371 C CA . ARG A 1 673 ? 75.652 -16.068 -38.279 1.00 80.00 673 ARG A CA 1
ATOM 5372 C C . ARG A 1 673 ? 76.412 -15.501 -39.476 1.00 80.00 673 ARG A C 1
ATOM 5374 O O . ARG A 1 673 ? 77.269 -14.648 -39.279 1.00 80.00 673 ARG A O 1
ATOM 5381 N N . ASN A 1 674 ? 76.083 -15.930 -40.700 1.00 83.25 674 ASN A N 1
ATOM 5382 C CA . ASN A 1 674 ? 76.551 -15.237 -41.906 1.00 83.25 674 ASN A CA 1
ATOM 5383 C C . ASN A 1 674 ? 75.715 -13.975 -42.146 1.00 83.25 674 ASN A C 1
ATOM 5385 O O . ASN A 1 674 ? 74.579 -13.875 -41.681 1.00 83.25 674 ASN A O 1
ATOM 5389 N N . LYS A 1 675 ? 76.263 -13.030 -42.915 1.00 82.62 675 LYS A N 1
ATOM 5390 C CA . LYS A 1 675 ? 75.584 -11.772 -43.254 1.00 82.62 675 LYS A CA 1
ATOM 5391 C C . LYS A 1 675 ? 74.233 -12.014 -43.937 1.00 82.62 675 LYS A C 1
ATOM 5393 O O . LYS A 1 675 ? 73.249 -11.382 -43.568 1.00 82.62 675 LYS A O 1
ATOM 5398 N N . ASP A 1 676 ? 74.182 -12.973 -44.858 1.00 83.38 676 ASP A N 1
ATOM 5399 C CA . ASP A 1 676 ? 72.976 -13.305 -45.629 1.00 83.38 676 ASP A CA 1
ATOM 5400 C C . ASP A 1 676 ? 71.893 -14.006 -44.787 1.00 83.38 676 ASP A C 1
ATOM 5402 O O . ASP A 1 676 ? 70.730 -14.075 -45.184 1.00 83.38 676 ASP A O 1
ATOM 5406 N N . ASP A 1 677 ? 72.254 -14.491 -43.593 1.00 83.06 677 ASP A N 1
ATOM 5407 C CA . ASP A 1 677 ? 71.325 -15.141 -42.669 1.00 83.06 677 ASP A CA 1
ATOM 5408 C C . ASP A 1 677 ? 70.622 -14.139 -41.739 1.00 83.06 677 ASP A C 1
ATOM 5410 O O . ASP A 1 677 ? 69.692 -14.527 -41.030 1.00 83.06 677 ASP A O 1
ATOM 5414 N N . LEU A 1 678 ? 71.052 -12.871 -41.687 1.00 84.69 678 LEU A N 1
ATOM 5415 C CA . LEU A 1 678 ? 70.509 -11.872 -40.764 1.00 84.69 678 LEU A CA 1
ATOM 5416 C C . LEU A 1 678 ? 69.080 -11.484 -41.164 1.00 84.69 678 LEU A C 1
ATOM 5418 O O . LEU A 1 678 ? 68.841 -10.919 -42.227 1.00 84.69 678 LEU A O 1
ATOM 5422 N N . LYS A 1 679 ? 68.116 -11.756 -40.280 1.00 86.88 679 LYS A N 1
ATOM 5423 C CA . LYS A 1 679 ? 66.703 -11.421 -40.478 1.00 86.88 679 LYS A CA 1
ATOM 5424 C C . LYS A 1 679 ? 66.152 -10.707 -39.257 1.00 86.88 679 LYS A C 1
ATOM 5426 O O . LYS A 1 679 ? 66.343 -11.161 -38.130 1.00 86.88 679 LYS A O 1
ATOM 5431 N N . VAL A 1 680 ? 65.424 -9.621 -39.495 1.00 87.69 680 VAL A N 1
ATOM 5432 C CA . VAL A 1 680 ? 64.674 -8.884 -38.474 1.00 87.69 680 VAL A CA 1
ATOM 5433 C C . VAL A 1 680 ? 63.186 -9.057 -38.752 1.00 87.69 680 VAL A C 1
ATOM 5435 O O . VAL A 1 680 ? 62.715 -8.798 -39.855 1.00 87.69 680 VAL A O 1
ATOM 5438 N N . THR A 1 681 ? 62.456 -9.516 -37.743 1.00 86.56 681 THR A N 1
ATOM 5439 C CA . THR A 1 681 ? 60.994 -9.603 -37.723 1.00 86.56 681 THR A CA 1
ATOM 5440 C C . THR A 1 681 ? 60.468 -8.484 -36.837 1.00 86.56 681 THR A C 1
ATOM 5442 O O . THR A 1 681 ? 61.059 -8.187 -35.799 1.00 86.56 681 THR A O 1
ATOM 5445 N N . VAL A 1 682 ? 59.379 -7.850 -37.257 1.00 85.94 682 VAL A N 1
ATOM 5446 C CA . VAL A 1 682 ? 58.746 -6.746 -36.531 1.00 85.94 682 VAL A CA 1
ATOM 5447 C C . VAL A 1 682 ? 57.303 -7.132 -36.252 1.00 85.94 682 VAL A C 1
ATOM 5449 O O . VAL A 1 682 ? 56.575 -7.456 -37.189 1.00 85.94 682 VAL A O 1
ATOM 5452 N N . GLU A 1 683 ? 56.921 -7.068 -34.985 1.00 81.38 683 GLU A N 1
ATOM 5453 C CA . GLU A 1 683 ? 55.552 -7.120 -34.490 1.00 81.38 683 GLU A CA 1
ATOM 5454 C C . GLU A 1 683 ? 55.180 -5.693 -34.078 1.00 81.38 683 GLU A C 1
ATOM 5456 O O . GLU A 1 683 ? 55.784 -5.104 -33.178 1.00 81.38 683 GLU A O 1
ATOM 5461 N N . MET A 1 684 ? 54.241 -5.084 -34.799 1.00 72.38 684 MET A N 1
ATOM 5462 C CA . MET A 1 684 ? 53.760 -3.753 -34.446 1.00 72.38 684 MET A CA 1
ATOM 5463 C C . MET A 1 684 ? 52.744 -3.897 -33.317 1.00 72.38 684 MET A C 1
ATOM 5465 O O . MET A 1 684 ? 51.783 -4.647 -33.468 1.00 72.38 684 MET A O 1
ATOM 5469 N N . LEU A 1 685 ? 52.990 -3.227 -32.189 1.00 62.81 685 LEU A N 1
ATOM 5470 C CA . LEU A 1 685 ? 52.150 -3.383 -31.004 1.00 62.81 685 LEU A CA 1
ATOM 5471 C C . LEU A 1 685 ? 50.922 -2.485 -31.057 1.00 62.81 685 LEU A C 1
ATOM 5473 O O . LEU A 1 685 ? 49.859 -2.966 -30.714 1.00 62.81 685 LEU A O 1
ATOM 5477 N N . GLU A 1 686 ? 51.073 -1.235 -31.500 1.00 62.56 686 GLU A N 1
ATOM 5478 C CA . GLU A 1 686 ? 49.999 -0.271 -31.780 1.00 62.56 686 GLU A CA 1
ATOM 5479 C C . GLU A 1 686 ? 50.657 1.059 -32.230 1.00 62.56 686 GLU A C 1
ATOM 5481 O O . GLU A 1 686 ? 51.788 1.353 -31.813 1.00 62.56 686 GLU A O 1
ATOM 5486 N N . PRO A 1 687 ? 50.020 1.875 -33.095 1.00 61.97 687 PRO A N 1
ATOM 5487 C CA . PRO A 1 687 ? 50.449 3.258 -33.309 1.00 61.97 687 PRO A CA 1
ATOM 5488 C C . PRO A 1 687 ? 50.450 3.990 -31.960 1.00 61.97 687 PRO A C 1
ATOM 5490 O O . PRO A 1 687 ? 49.531 3.815 -31.164 1.00 61.97 687 PRO A O 1
ATOM 5493 N N . TRP A 1 688 ? 51.493 4.772 -31.672 1.00 53.84 688 TRP A N 1
ATOM 5494 C CA . TRP A 1 688 ? 51.560 5.511 -30.412 1.00 53.84 688 TRP A CA 1
ATOM 5495 C C . TRP A 1 688 ? 50.684 6.746 -30.514 1.00 53.84 688 TRP A C 1
ATOM 5497 O O . TRP A 1 688 ? 50.970 7.613 -31.343 1.00 53.84 688 TRP A O 1
ATOM 5507 N N . LEU A 1 689 ? 49.659 6.828 -29.666 1.00 49.56 689 LEU A N 1
ATOM 5508 C CA . LEU A 1 689 ? 48.869 8.037 -29.467 1.00 49.56 689 LEU A CA 1
ATOM 5509 C C . LEU A 1 689 ? 48.730 8.358 -27.987 1.00 49.56 689 LEU A C 1
ATOM 5511 O O . LEU A 1 689 ? 48.164 7.523 -27.248 1.00 49.56 689 LEU A O 1
#

Secondary structure (DSSP, 8-state):
--SSSSSSSSSSSS-----PEEPPEEEEEES--PPPSSS---GGGGGS--TT--B-PPP-TTTTTT-EEEEEEEEEEEEEEEEEEES-TTSHHHHHHSEEEEEEEEEETTS-EEEEE--SSSSEEEEEEEEEEEEEEEEEEEEEEPPSS--S-EEEEEEEEEEEEHHHHHHHHHHHHHHHHHHHHHHHHHHHHHHHHHHHHHHHHHHHHHHHHHS-HHHHHHHHHHHHHH---HHHHHHHHHHHHHHHHHHHHHHHHTT-HHHHHHHHHHHHTSTTTTTSHHHHHHHHHHHHHHHHHHHHHHT-HHHHHHHHHHHHTT-SS-TTHHHHHHHHHHHHHHHHHT---S-HHHHHHHHHTS---HHHHHHHHHHHHHHHHHHHTT--SHHHHHHHHHTTTTSPPPHHHHHHHHHHHHHHTTEEEEEEEEEEEEEEEEEE---EEEEEEEEEEETTEEEEEEEEEEE---EEEEEEEEEEEEEEEEE-SSSEEEEEEEEEEEEEEEEEEEPPTTS-S--EEEEEEEEEEEEEEEEEE-TTEEEEEEEEEESS--SS-EEEEEEEEEE-HHHHHHHHHHHHSS-HHHHHHHHH-GGGGGGHHHHHHHHHHHHHHTEEEEEEE-TT--TTS-EEEEEEEEE-SSS-EEEEEEETT-SS-EEEEE-TTEEEEEEEEE-S--GGG--EEEEEEEE--

Organism: NCBI:txid640633

InterPro domains:
  IPR008979 Galactose-binding-like domain superfamily [SSF49785] (25-163)
  IPR057561 NAD glycohydrolase, translocation F5/8 type C domain [NF047619] (30-158)
  IPR057561 NAD glycohydrolase, translocation F5/8 type C domain [PF25302] (25-152)

Solvent-accessible surface area (backbone atoms only — not comparable to full-atom values): 37781 Å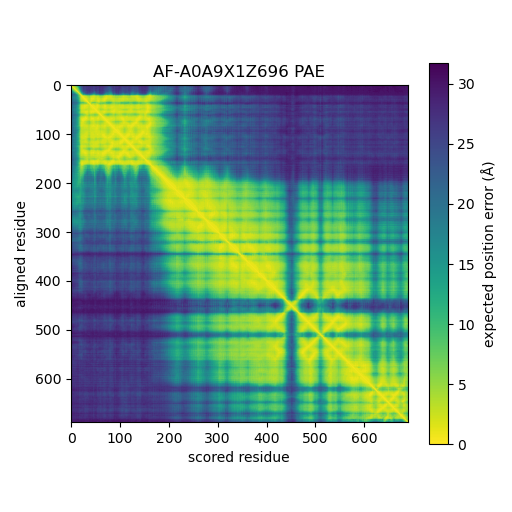² total; per-residue (Å²): 144,83,85,81,76,82,78,70,76,78,75,76,84,80,75,87,67,81,75,67,36,76,53,58,70,64,48,51,43,53,76,51,51,30,81,67,71,102,55,72,22,49,46,52,28,20,64,66,84,40,59,78,35,21,18,25,41,41,76,42,101,61,40,34,48,71,41,36,43,36,40,32,38,66,56,68,25,37,34,39,30,36,36,36,27,50,7,32,56,61,37,74,63,51,33,49,29,31,8,24,55,29,27,30,36,39,35,36,68,66,68,53,71,45,81,47,74,50,71,100,48,88,49,79,43,82,43,78,42,81,76,39,63,27,47,32,43,31,43,30,33,62,41,56,43,67,15,82,72,39,55,32,39,43,23,33,12,33,51,46,41,26,19,48,43,69,64,60,56,53,53,53,54,54,51,53,52,53,52,53,52,53,56,52,51,53,54,52,52,52,52,51,52,53,51,53,49,55,51,49,52,53,53,49,52,53,50,51,57,51,40,63,75,71,44,55,73,67,58,36,52,52,53,52,41,52,50,52,68,71,54,82,52,70,69,52,41,50,50,54,52,49,54,50,50,53,52,52,52,54,47,44,55,55,32,62,74,68,66,37,32,66,63,26,41,56,50,27,60,59,44,63,78,36,84,54,29,84,82,41,43,70,63,44,50,46,25,43,52,52,18,49,54,49,47,49,54,48,26,62,72,68,65,36,36,67,50,28,48,53,47,37,60,61,65,26,75,77,40,97,71,48,89,46,57,65,36,54,56,52,20,52,53,45,50,38,52,32,46,76,72,63,69,64,82,65,62,67,50,64,70,52,54,79,52,68,88,56,90,67,53,76,70,50,47,52,50,52,50,49,40,51,36,54,47,50,57,58,55,55,72,73,49,83,48,69,66,60,48,50,63,56,48,62,65,41,72,93,50,91,71,53,62,69,46,50,50,52,52,35,54,49,55,31,53,65,64,34,27,50,79,48,78,49,77,45,78,43,81,74,51,70,44,80,44,77,36,80,69,49,72,49,74,48,75,47,76,44,69,62,94,86,44,80,43,75,43,76,45,71,52,75,44,67,68,61,60,48,78,40,82,36,59,19,25,32,42,37,39,34,44,34,26,72,28,92,60,19,31,40,39,32,33,38,36,36,29,54,24,33,39,77,44,79,41,84,43,65,93,83,69,59,93,65,50,62,39,79,40,79,42,75,44,81,46,76,47,79,48,75,41,80,43,49,42,69,34,74,48,76,52,72,46,79,37,31,53,40,81,48,92,54,60,45,76,38,73,75,45,76,44,83,43,56,67,65,54,60,64,46,49,59,37,18,38,70,52,96,44,66,68,55,11,53,54,46,57,71,34,78,90,35,56,91,48,33,68,46,16,46,52,32,41,38,52,52,52,57,75,44,44,46,78,45,79,48,67,57,99,78,70,43,38,94,39,82,25,64,33,34,43,36,40,37,34,72,41,84,62,34,34,34,36,34,36,37,35,86,54,47,97,63,68,48,75,49,77,39,52,34,68,33,74,43,77,48,80,44,58,36,61,72,50,55,80,92,70,68,49,79,49,75,50,75,76,48,66,56,128

Mean predicted aligned error: 15.82 Å

pLDDT: mean 88.06, std 12.75, range [29.61, 98.12]

Sequence (689 aa):
MKKLFFALSLYLASSFVWADTNINIKSATASSVCPADSASYEPQNAIDNKSSTAWFPKRTRKANQGEWIKLEFAEPSIISGVDIINGWVESKNNWLHNSRVKSAVITLSSGVTQSITLKDVMSVQHFSVPESEATWLKITIEDIYPGNVWNQESGLTQISVLGTTKEQIRLAALRKEKAAEKAKLEKLDAKKQAQAKARYLIELQNTLDEKTATLSRADFLIEASDLFKSETYPEAKDIISQHIGDLLQATLNKHSQTNDPLALMSAYDGYRISVFEKAHHDLIFLLFKTAFEIDFEKAKKDKSSDHLLAMYKRYGSYYDENPYSQLVDLALSIDMKNAEQGLIEDPVVSLLSKYQDLVFEESQQARYQDLIGVVLSKKLKTMTNSEQVSEFLNAFEDIELNVANKKLINNHIFNLSGIRFRETFREGKIGERYVPVISKSQSYNETRYINGVALNETKFNDYTEGGYDESRFGFTAVYQLFNESAQTYLVDVEISATVSNTEYKKKSSWSGPDRNVQVKKNNVLVKKLTYVLKANSELKDQIIVGEKKPSDFMVSVVNITPVDNEWFNKLSVAMEGDDIGLTTEYFFDDKALFWKPDVAANLARQVYMSLDKTIITGDKFDRDFKSPVQVVFTNNTEIAITLTYKSNFMEQARTVNIKGNSEFKDTVTALGRNKDDLKVTVEMLEPWL

Nearest PDB structures (foldseek):
  4cr2-assembly1_P  TM=2.749E-01  e=8.522E-02  Saccharomyces cerevisiae
  4jhr-assembly1_B  TM=2.739E-01  e=2.738E-01  Mus musculus
  6e9v-assembly1_Q  TM=2.609E-01  e=2.738E-01  synthetic construct
  8j8q-assembly1_C  TM=2.081E-01  e=7.244E-01  Saccharomyces eubayanus
  6w2v-assembly2_B  TM=2.320E-01  e=3.435E+00  synthetic construct